Protein 5DOC (pdb70)

Organism: Human cytomegalovirus (strain AD169) (NCBI:txid10360)

Sequence (399 aa):
GKESICLPFNFHSHRQHTCLDISPYGNEQVSRIACTSCLPTASDAMVAFINQTSNIMKNRNFYYGFCKSSELLKLSTNQPPIFQIYYLLHAANHDIVPFMHAEDGRLHMHVIFENPDVHIPCDCITQMLTAAREDYSVTLNIVRDHVVISVLCHAVSASSVKIDVTILQRKIDEMDIPNDVSESFERYKELIQELCQKESICLPFNFHSHRQHTCLDISPYGNEQVSRIACTSCEDNRILPTASDAMVAFINQTSNIMKNRNFYYGFCKSSELLKLSTNQPPIFQIYYLLHAANHDIVPFMHAEDGRLHMHVIFENPDVHIPCDCITQMLTAAREDYSVTLNIVRDHVVISVLCHAVSASSVKIDVTILQRKIDEMDIPNDVSESFERYKELIQELCQS

InterPro domains:
  IPR021152 Herpesvirus UL31 [MF_04023] (11-287)
  IPR021152 Herpesvirus UL31 [PF02718] (64-284)

Radius of gyration: 24.03 Å; Cα contacts (8 Å, |Δi|>4): 672; chains: 2; bounding box: 34×70×67 Å

Structure (mmCIF, N/CA/C/O backbone):
data_5DOC
#
_entry.id   5DOC
#
_cell.length_a   33.800
_cell.length_b   50.300
_cell.length_c   63.000
_cell.angle_alpha   91.00
_cell.angle_beta   103.00
_cell.angle_gamma   108.00
#
_symmetry.space_group_name_H-M   'P 1'
#
loop_
_entity.id
_entity.type
_entity.pdbx_description
1 polymer 'Virion egress protein UL31 homolog'
2 non-polymer 'ZINC ION'
3 non-polymer GLYCEROL
4 water water
#
loop_
_atom_site.group_PDB
_atom_site.id
_atom_site.type_symbol
_atom_site.label_atom_id
_atom_site.label_alt_id
_atom_site.label_comp_id
_atom_site.label_asym_id
_atom_site.label_entity_id
_atom_site.label_seq_id
_atom_site.pdbx_PDB_ins_code
_atom_site.Cartn_x
_atom_site.Cartn_y
_atom_site.Cartn_z
_atom_site.occupancy
_atom_site.B_iso_or_equiv
_atom_site.auth_seq_id
_atom_site.auth_comp_id
_atom_site.auth_asym_id
_atom_site.auth_atom_id
_atom_site.pdbx_PDB_model_num
ATOM 1 N N . GLY A 1 1 ? 13.869 8.635 -6.713 1.00 46.90 16 GLY A N 1
ATOM 2 C CA . GLY A 1 1 ? 14.047 9.595 -5.576 1.00 47.43 16 GLY A CA 1
ATOM 3 C C . GLY A 1 1 ? 13.011 9.336 -4.501 1.00 48.23 16 GLY A C 1
ATOM 4 O O . GLY A 1 1 ? 12.232 8.367 -4.604 1.00 51.92 16 GLY A O 1
ATOM 5 N N . LYS A 1 2 ? 12.980 10.200 -3.486 1.00 44.47 17 LYS A N 1
ATOM 6 C CA . LYS A 1 2 ? 12.196 9.938 -2.284 1.00 43.74 17 LYS A CA 1
ATOM 7 C C . LYS A 1 2 ? 10.692 10.231 -2.416 1.00 41.32 17 LYS A C 1
ATOM 8 O O . LYS A 1 2 ? 9.898 9.476 -1.891 1.00 39.08 17 LYS A O 1
ATOM 14 N N . GLU A 1 3 ? 10.285 11.310 -3.075 1.00 38.23 18 GLU A N 1
ATOM 15 C CA . GLU A 1 3 ? 8.828 11.585 -3.170 1.00 36.41 18 GLU A CA 1
ATOM 16 C C . GLU A 1 3 ? 8.446 12.556 -4.287 1.00 31.98 18 GLU A C 1
ATOM 17 O O . GLU A 1 3 ? 9.056 13.584 -4.428 1.00 29.38 18 GLU A O 1
ATOM 23 N N . SER A 1 4 ? 7.428 12.195 -5.068 1.00 29.37 19 SER A N 1
ATOM 24 C CA . SER A 1 4 ? 6.881 13.038 -6.129 1.00 27.71 19 SER A CA 1
ATOM 25 C C . SER A 1 4 ? 6.372 14.338 -5.572 1.00 26.81 19 SER A C 1
ATOM 26 O O . SER A 1 4 ? 5.788 14.360 -4.486 1.00 26.71 19 SER A O 1
ATOM 29 N N . ILE A 1 5 ? 6.546 15.411 -6.336 1.00 26.16 20 ILE A N 1
ATOM 30 C CA . ILE A 1 5 ? 5.869 16.669 -6.030 1.00 26.82 20 ILE A CA 1
ATOM 31 C C . ILE A 1 5 ? 4.951 17.035 -7.184 1.00 27.66 20 ILE A C 1
ATOM 32 O O . ILE A 1 5 ? 5.232 16.686 -8.309 1.00 28.75 20 ILE A O 1
ATOM 37 N N . CYS A 1 6 ? 3.882 17.747 -6.885 1.00 28.08 21 CYS A N 1
ATOM 38 C CA . CYS A 1 6 ? 2.979 18.255 -7.894 1.00 31.22 21 CYS A CA 1
ATOM 39 C C . CYS A 1 6 ? 3.420 19.642 -8.331 1.00 27.67 21 CYS A C 1
ATOM 40 O O . CYS A 1 6 ? 3.731 20.432 -7.487 1.00 27.07 21 CYS A O 1
ATOM 43 N N . LEU A 1 7 ? 3.434 19.908 -9.636 1.00 26.84 22 LEU A N 1
ATOM 44 C CA . LEU A 1 7 ? 3.641 21.227 -10.228 1.00 26.53 22 LEU A CA 1
ATOM 45 C C . LEU A 1 7 ? 2.320 21.878 -10.618 1.00 27.79 22 LEU A C 1
ATOM 46 O O . LEU A 1 7 ? 1.395 21.179 -11.019 1.00 26.33 22 LEU A O 1
ATOM 51 N N . PRO A 1 8 ? 2.216 23.219 -10.495 1.00 27.13 23 PRO A N 1
ATOM 52 C CA . PRO A 1 8 ? 3.223 24.112 -9.932 1.00 26.08 23 PRO A CA 1
ATOM 53 C C . PRO A 1 8 ? 3.462 23.857 -8.438 1.00 25.73 23 PRO A C 1
ATOM 54 O O . PRO A 1 8 ? 2.531 23.474 -7.717 1.00 25.56 23 PRO A O 1
ATOM 58 N N . PHE A 1 9 ? 4.708 24.036 -7.998 1.00 23.18 24 PHE A N 1
ATOM 59 C CA . PHE A 1 9 ? 5.093 23.794 -6.606 1.00 22.39 24 PHE A CA 1
ATOM 60 C C . PHE A 1 9 ? 5.390 25.136 -5.955 1.00 21.80 24 PHE A C 1
ATOM 61 O O . PHE A 1 9 ? 6.381 25.792 -6.287 1.00 21.21 24 PHE A O 1
ATOM 69 N N . ASN A 1 10 ? 4.511 25.550 -5.054 1.00 22.29 25 ASN A N 1
ATOM 70 C CA . ASN A 1 10 ? 4.757 26.685 -4.188 1.00 21.95 25 ASN A CA 1
ATOM 71 C C . ASN A 1 10 ? 5.709 26.303 -3.057 1.00 21.68 25 ASN A C 1
ATOM 72 O O . ASN A 1 10 ? 5.470 25.325 -2.347 1.00 21.83 25 ASN A O 1
ATOM 77 N N . PHE A 1 11 ? 6.756 27.076 -2.859 1.00 20.86 26 PHE A N 1
ATOM 78 C CA . PHE A 1 11 ? 7.776 26.764 -1.836 1.00 22.61 26 PHE A CA 1
ATOM 79 C C . PHE A 1 11 ? 7.248 26.751 -0.404 1.00 23.32 26 PHE A C 1
ATOM 80 O O . PHE A 1 11 ? 7.862 26.159 0.456 1.00 22.36 26 PHE A O 1
ATOM 88 N N . HIS A 1 12 ? 6.101 27.373 -0.156 1.00 25.55 27 HIS A N 1
ATOM 89 C CA . HIS A 1 12 ? 5.410 27.168 1.126 1.00 29.24 27 HIS A CA 1
ATOM 90 C C . HIS A 1 12 ? 5.069 25.695 1.378 1.00 27.40 27 HIS A C 1
ATOM 91 O O . HIS A 1 12 ? 4.821 25.293 2.522 1.00 29.42 27 HIS A O 1
ATOM 98 N N . SER A 1 13 ? 5.093 24.869 0.336 1.00 24.70 28 SER A N 1
ATOM 99 C CA . SER A 1 13 ? 4.988 23.423 0.525 1.00 24.20 28 SER A CA 1
ATOM 100 C C . SER A 1 13 ? 6.295 22.720 0.840 1.00 23.41 28 SER A C 1
ATOM 101 O O . SER A 1 13 ? 6.301 21.510 0.963 1.00 23.68 28 SER A O 1
ATOM 104 N N . HIS A 1 14 ? 7.388 23.450 1.005 1.00 21.70 29 HIS A N 1
ATOM 105 C CA . HIS A 1 14 ? 8.700 22.818 1.224 1.00 22.09 29 HIS A CA 1
ATOM 106 C C . HIS A 1 14 ? 8.715 22.009 2.500 1.00 23.32 29 HIS A C 1
ATOM 107 O O . HIS A 1 14 ? 8.262 22.450 3.568 1.00 23.19 29 HIS A O 1
ATOM 114 N N . ARG A 1 15 ? 9.231 20.806 2.368 1.00 24.48 30 ARG A N 1
ATOM 115 C CA . ARG A 1 15 ? 9.410 19.949 3.501 1.00 27.34 30 ARG A CA 1
ATOM 116 C C . ARG A 1 15 ? 10.787 20.237 4.069 1.00 27.76 30 ARG A C 1
ATOM 117 O O . ARG A 1 15 ? 11.756 20.196 3.318 1.00 26.47 30 ARG A O 1
ATOM 125 N N . GLN A 1 16 ? 10.884 20.489 5.377 1.00 28.35 31 GL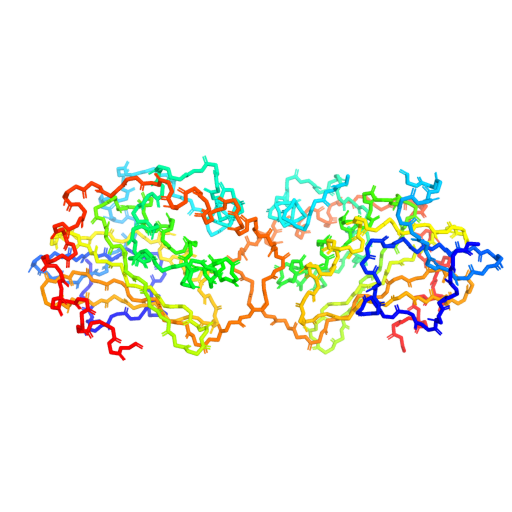N A N 1
ATOM 126 C CA . GLN A 1 16 ? 12.219 20.760 5.964 1.00 31.30 31 GLN A CA 1
ATOM 127 C C . GLN A 1 16 ? 13.215 19.650 5.558 1.00 27.96 31 GLN A C 1
ATOM 128 O O . GLN A 1 16 ? 12.866 18.484 5.401 1.00 26.43 31 GLN A O 1
ATOM 134 N N . HIS A 1 17 ? 14.442 20.075 5.328 1.00 26.15 32 HIS A N 1
ATOM 135 C CA . HIS A 1 17 ? 15.559 19.180 5.038 1.00 26.69 32 HIS A CA 1
ATOM 136 C C . HIS A 1 17 ? 15.404 18.364 3.757 1.00 24.38 32 HIS A C 1
ATOM 137 O O . HIS A 1 17 ? 15.898 17.252 3.688 1.00 25.39 32 HIS A O 1
ATOM 144 N N . THR A 1 18 ? 14.702 18.900 2.751 1.00 22.29 33 THR A N 1
ATOM 145 C CA . THR A 1 18 ? 14.641 18.264 1.418 1.00 20.60 33 THR A CA 1
ATOM 146 C C . THR A 1 18 ? 15.163 19.193 0.318 1.00 19.13 33 THR A C 1
ATOM 147 O O . THR A 1 18 ? 15.063 20.437 0.427 1.00 18.19 33 THR A O 1
ATOM 151 N N . CYS A 1 19 ? 15.654 18.578 -0.755 1.00 18.45 34 CYS A N 1
ATOM 152 C CA . CYS A 1 19 ? 16.013 19.255 -1.996 1.00 17.85 34 CYS A CA 1
ATOM 153 C C . CYS A 1 19 ? 14.933 18.984 -3.036 1.00 18.44 34 CYS A C 1
ATOM 154 O O . CYS A 1 19 ? 14.156 18.036 -2.887 1.00 18.72 34 CYS A O 1
ATOM 157 N N . LEU A 1 20 ? 14.875 19.822 -4.070 1.00 18.75 35 LEU A N 1
ATOM 158 C CA . LEU A 1 20 ? 14.015 19.547 -5.219 1.00 20.16 35 LEU A CA 1
ATOM 159 C C . LEU A 1 20 ? 14.850 19.057 -6.372 1.00 21.63 35 LEU A C 1
ATOM 160 O O . LEU A 1 20 ? 15.956 19.543 -6.636 1.00 20.60 35 LEU A O 1
ATOM 165 N N . ASP A 1 21 ? 14.341 18.028 -7.044 1.00 23.73 36 ASP A N 1
ATOM 166 C CA . ASP A 1 21 ? 15.035 17.494 -8.189 1.00 25.21 36 ASP A CA 1
ATOM 167 C C . ASP A 1 21 ? 14.069 17.342 -9.337 1.00 26.28 36 ASP A C 1
ATOM 168 O O . ASP A 1 21 ? 13.109 16.561 -9.275 1.00 25.69 36 ASP A O 1
ATOM 173 N N . ILE A 1 22 ? 14.367 18.093 -10.391 1.00 25.71 37 ILE A N 1
ATOM 174 C CA . ILE A 1 22 ? 13.575 18.120 -11.559 1.00 26.55 37 ILE A CA 1
ATOM 175 C C . ILE A 1 22 ? 14.426 17.551 -12.688 1.00 27.67 37 ILE A C 1
ATOM 176 O O . ILE A 1 22 ? 15.570 17.961 -12.898 1.00 26.46 37 ILE A O 1
ATOM 181 N N . SER A 1 23 ? 13.868 16.568 -13.394 1.00 27.44 38 SER A N 1
ATOM 182 C CA . SER A 1 23 ? 14.545 15.996 -14.532 1.00 28.24 38 SER A CA 1
ATOM 183 C C . SER A 1 23 ? 13.473 15.517 -15.492 1.00 29.64 38 SER A C 1
ATOM 184 O O . SER A 1 23 ? 12.280 15.563 -15.163 1.00 28.05 38 SER A O 1
ATOM 187 N N . PRO A 1 24 ? 13.887 15.064 -16.687 1.00 31.68 39 PRO A N 1
ATOM 188 C CA . PRO A 1 24 ? 12.900 14.544 -17.629 1.00 33.09 39 PRO A CA 1
ATOM 189 C C . PRO A 1 24 ? 12.154 13.331 -17.065 1.00 33.84 39 PRO A C 1
ATOM 190 O O . PRO A 1 24 ? 11.037 13.053 -17.481 1.00 36.09 39 PRO A O 1
ATOM 194 N N . TYR A 1 25 ? 12.774 12.642 -16.112 1.00 33.21 40 TYR A N 1
ATOM 195 C CA . TYR A 1 25 ? 12.191 11.492 -15.450 1.00 34.26 40 TYR A CA 1
ATOM 196 C C . TYR A 1 25 ? 11.158 11.792 -14.376 1.00 32.24 40 TYR A C 1
ATOM 197 O O . TYR A 1 25 ? 10.412 10.907 -13.981 1.00 34.08 40 TYR A O 1
ATOM 206 N N . GLY A 1 26 ? 11.087 13.023 -13.922 1.00 30.10 41 GLY A N 1
ATOM 207 C CA . GLY A 1 26 ? 10.030 13.425 -12.979 1.00 28.83 41 GLY A CA 1
ATOM 208 C C . GLY A 1 26 ? 10.423 14.562 -12.088 1.00 26.62 41 GLY A C 1
ATOM 209 O O . GLY A 1 26 ? 11.539 15.043 -12.149 1.00 26.21 41 GLY A O 1
ATOM 210 N N . ASN A 1 27 ? 9.478 14.967 -11.249 1.00 25.42 42 ASN A N 1
ATOM 211 C CA . ASN A 1 27 ? 9.623 16.072 -10.333 1.00 24.14 42 ASN A CA 1
ATOM 212 C C . ASN A 1 27 ? 9.528 15.498 -8.938 1.00 24.34 42 ASN A C 1
ATOM 213 O O . ASN A 1 27 ? 8.490 14.915 -8.571 1.00 23.25 42 ASN A O 1
ATOM 218 N N . GLU A 1 28 ? 10.608 15.657 -8.170 1.00 22.99 43 GLU A N 1
ATOM 219 C CA . GLU A 1 28 ? 10.711 15.013 -6.883 1.00 24.40 43 GLU A CA 1
ATOM 220 C C . GLU A 1 28 ? 11.308 15.890 -5.829 1.00 23.06 43 GLU A C 1
ATOM 221 O O . GLU A 1 28 ? 12.045 16.839 -6.151 1.00 20.54 43 GLU A O 1
ATOM 227 N N . GLN A 1 29 ? 10.990 15.563 -4.576 1.00 22.87 44 GLN A N 1
ATOM 228 C CA . GLN A 1 29 ? 11.716 16.119 -3.427 1.00 23.04 44 GLN A CA 1
ATOM 229 C C . GLN A 1 29 ? 12.478 14.977 -2.801 1.00 23.48 44 GLN A C 1
ATOM 230 O O . GLN A 1 29 ? 11.989 13.860 -2.732 1.00 24.55 44 GLN A O 1
ATOM 236 N N . VAL A 1 30 ? 13.696 15.262 -2.369 1.00 23.67 45 VAL A N 1
ATOM 237 C CA . VAL A 1 30 ? 14.551 14.247 -1.772 1.00 25.21 45 VAL A CA 1
ATOM 238 C C . VAL A 1 30 ? 15.153 14.717 -0.431 1.00 25.28 45 VAL A C 1
ATOM 239 O O . VAL A 1 30 ? 15.396 15.893 -0.245 1.00 22.83 45 VAL A O 1
ATOM 243 N N . SER A 1 31 ? 15.349 13.775 0.503 1.00 26.46 46 SER A N 1
ATOM 244 C CA . SER A 1 31 ? 16.078 14.045 1.720 1.00 27.61 46 SER A CA 1
ATOM 245 C C . SER A 1 31 ? 17.461 14.651 1.405 1.00 27.57 46 SER A C 1
ATOM 246 O O . SER A 1 31 ? 18.238 14.086 0.646 1.00 27.18 46 SER A O 1
ATOM 249 N N . ARG A 1 32 ? 17.768 15.779 2.025 1.00 27.78 47 ARG A N 1
ATOM 250 C CA . ARG A 1 32 ? 19.097 16.416 1.914 1.00 29.08 47 ARG A CA 1
ATOM 251 C C . ARG A 1 32 ? 20.257 15.456 2.329 1.00 30.41 47 ARG A C 1
ATOM 252 O O . ARG A 1 32 ? 21.307 15.428 1.692 1.00 29.44 47 ARG A O 1
ATOM 260 N N . ILE A 1 33 ? 20.023 14.645 3.368 1.00 32.11 48 ILE A N 1
ATOM 261 C CA . ILE A 1 33 ? 20.922 13.589 3.813 1.00 34.46 48 ILE A CA 1
ATOM 262 C C . ILE A 1 33 ? 21.239 12.564 2.715 1.00 34.36 48 ILE A C 1
ATOM 263 O O . ILE A 1 33 ? 22.352 12.023 2.645 1.00 34.32 48 ILE A O 1
ATOM 268 N N . ALA A 1 34 ? 20.246 12.266 1.886 1.00 32.83 49 ALA A N 1
ATOM 269 C CA . ALA A 1 34 ? 20.374 11.200 0.895 1.00 33.92 49 ALA A CA 1
ATOM 270 C C . ALA A 1 34 ? 20.716 11.755 -0.465 1.00 32.79 49 ALA A C 1
ATOM 271 O O . ALA A 1 34 ? 20.953 11.009 -1.405 1.00 32.65 49 ALA A O 1
ATOM 273 N N . CYS A 1 35 ? 20.748 13.076 -0.576 1.00 31.19 50 CYS A N 1
ATOM 274 C CA . CYS A 1 35 ? 20.906 13.720 -1.871 1.00 30.56 50 CYS A CA 1
ATOM 275 C C . CYS A 1 35 ? 22.320 13.573 -2.390 1.00 33.31 50 CYS A C 1
ATOM 276 O O . CYS A 1 35 ? 23.283 13.997 -1.724 1.00 34.50 50 CYS A O 1
ATOM 279 N N . THR A 1 36 ? 22.460 13.014 -3.587 1.00 35.76 51 THR A N 1
ATOM 280 C CA . THR A 1 36 ? 23.795 12.850 -4.202 1.00 39.47 51 THR A CA 1
ATOM 281 C C . THR A 1 36 ? 24.309 14.115 -4.914 1.00 41.83 51 THR A C 1
ATOM 282 O O . THR A 1 36 ? 25.518 14.299 -5.012 1.00 45.92 51 THR A O 1
ATOM 286 N N . SER A 1 37 ? 23.415 15.002 -5.368 1.00 41.41 52 SER A N 1
ATOM 287 C CA . SER A 1 37 ? 23.847 16.281 -5.944 1.00 42.77 52 SER A CA 1
ATOM 288 C C . SER A 1 37 ? 24.482 17.203 -4.888 1.00 42.64 52 SER A C 1
ATOM 289 O O . SER A 1 37 ? 25.452 17.900 -5.166 1.00 46.58 52 SER A O 1
ATOM 292 N N . CYS A 1 38 ? 23.926 17.198 -3.682 1.00 41.70 53 CYS A N 1
ATOM 293 C CA . CYS A 1 38 ? 24.476 17.966 -2.560 1.00 39.45 53 CYS A CA 1
ATOM 294 C C . CYS A 1 38 ? 25.599 17.203 -1.824 1.00 44.38 53 CYS A C 1
ATOM 295 O O . CYS A 1 38 ? 26.262 17.771 -0.939 1.00 48.14 53 CYS A O 1
ATOM 298 N N . LEU A 1 44 ? 26.932 27.496 0.550 1.00 25.95 59 LEU A N 1
ATOM 299 C CA . LEU A 1 44 ? 25.965 28.482 -0.013 1.00 23.75 59 LEU A CA 1
ATOM 300 C C . LEU A 1 44 ? 25.643 29.671 0.912 1.00 22.40 59 LEU A C 1
ATOM 301 O O . LEU A 1 44 ? 25.595 29.530 2.120 1.00 23.14 59 LEU A O 1
ATOM 306 N N . PRO A 1 45 ? 25.346 30.842 0.337 1.00 20.47 60 PRO A N 1
ATOM 307 C CA . PRO A 1 45 ? 25.118 32.053 1.128 1.00 19.37 60 PRO A CA 1
ATOM 308 C C . PRO A 1 45 ? 23.788 32.015 1.862 1.00 18.49 60 PRO A C 1
ATOM 309 O O . PRO A 1 45 ? 22.863 31.307 1.447 1.00 18.24 60 PRO A O 1
ATOM 313 N N . THR A 1 46 ? 23.688 32.770 2.956 1.00 17.13 61 THR A N 1
ATOM 314 C CA . THR A 1 46 ? 22.411 32.956 3.623 1.00 16.06 61 THR A CA 1
ATOM 315 C C . THR A 1 46 ? 21.622 34.156 3.061 1.00 14.93 61 THR A C 1
ATOM 316 O O . THR A 1 46 ? 22.173 34.960 2.295 1.00 14.06 61 THR A O 1
ATOM 320 N N . ALA A 1 47 ? 20.346 34.269 3.468 1.00 13.52 62 ALA A N 1
ATOM 321 C CA . ALA A 1 47 ? 19.530 35.449 3.140 1.00 12.71 62 ALA A CA 1
ATOM 322 C C . ALA A 1 47 ? 20.224 36.719 3.694 1.00 12.63 62 ALA A C 1
ATOM 323 O O . ALA A 1 47 ? 20.174 37.733 3.052 1.00 11.74 62 ALA A O 1
ATOM 325 N N . SER A 1 48 ? 20.860 36.632 4.869 1.00 13.04 63 SER A N 1
ATOM 326 C CA . SER A 1 48 ? 21.637 37.762 5.394 1.00 13.77 63 SER A CA 1
ATOM 327 C C . SER A 1 48 ? 22.778 38.149 4.479 1.00 13.63 63 SER A C 1
ATOM 328 O O . SER A 1 48 ? 22.953 39.333 4.161 1.00 13.94 63 SER A O 1
ATOM 331 N N . ASP A 1 49 ? 23.553 37.168 4.016 1.00 13.69 64 ASP A N 1
ATOM 332 C CA . ASP A 1 49 ? 24.591 37.451 3.047 1.00 13.50 64 ASP A CA 1
ATOM 333 C C . ASP A 1 49 ? 23.993 38.167 1.822 1.00 11.97 64 ASP A C 1
ATOM 334 O O . ASP A 1 49 ? 24.578 39.084 1.275 1.00 10.89 64 ASP A O 1
ATOM 339 N N . ALA A 1 50 ? 22.835 37.685 1.366 1.00 11.58 65 ALA A N 1
ATOM 340 C CA . ALA A 1 50 ? 22.246 38.193 0.152 1.00 10.86 65 ALA A CA 1
ATOM 341 C C . ALA A 1 50 ? 21.759 39.644 0.364 1.00 10.52 65 ALA A C 1
ATOM 342 O O . ALA A 1 50 ? 21.807 40.454 -0.573 1.00 10.00 65 ALA A O 1
ATOM 344 N N . MET A 1 51 ? 21.343 39.971 1.584 1.00 10.60 66 MET A N 1
ATOM 345 C CA . MET A 1 51 ? 20.972 41.343 1.945 1.00 10.78 66 MET A CA 1
ATOM 346 C C . MET A 1 51 ? 22.218 42.268 1.969 1.00 10.61 66 MET A C 1
ATOM 347 O O . MET A 1 51 ? 22.166 43.381 1.467 1.00 10.06 66 MET A O 1
ATOM 352 N N . VAL A 1 52 ? 23.336 41.771 2.492 1.00 10.47 67 VAL A N 1
ATOM 353 C CA . VAL A 1 52 ? 24.598 42.533 2.441 1.00 10.81 67 VAL A CA 1
ATOM 354 C C . VAL A 1 52 ? 24.998 42.793 0.992 1.00 10.25 67 VAL A C 1
ATOM 355 O O . VAL A 1 52 ? 25.377 43.888 0.661 1.00 10.46 67 VAL A O 1
ATOM 359 N N . ALA A 1 53 ? 24.874 41.782 0.129 1.00 10.00 68 ALA A N 1
ATOM 360 C CA . ALA A 1 53 ? 25.147 41.960 -1.288 1.00 9.71 68 ALA A CA 1
ATOM 361 C C . ALA A 1 53 ? 24.186 42.980 -1.920 1.00 9.29 68 ALA A C 1
ATOM 362 O O . ALA A 1 53 ? 24.597 43.715 -2.831 1.00 8.90 68 ALA A O 1
ATOM 364 N N . PHE A 1 54 ? 22.910 42.953 -1.510 1.00 9.15 69 PHE A N 1
ATOM 365 C CA . PHE A 1 54 ? 21.922 43.907 -2.005 1.00 9.13 69 PHE A CA 1
ATOM 366 C C . PHE A 1 54 ? 22.413 45.309 -1.617 1.00 10.05 69 PHE A C 1
ATOM 367 O O . PHE A 1 54 ? 22.449 46.223 -2.438 1.00 10.09 69 PHE A O 1
ATOM 375 N N . ILE A 1 55 ? 22.795 45.464 -0.372 1.00 10.73 70 ILE A N 1
ATOM 376 C CA . ILE A 1 55 ? 23.313 46.762 0.115 1.00 12.23 70 ILE A CA 1
ATOM 377 C C . ILE A 1 55 ? 24.546 47.229 -0.651 1.00 12.49 70 ILE A C 1
ATOM 378 O O . ILE A 1 55 ? 24.677 48.409 -0.940 1.00 12.20 70 ILE A O 1
ATOM 383 N N . ASN A 1 56 ? 25.384 46.269 -1.074 1.00 12.68 71 ASN A N 1
ATOM 384 C CA . ASN A 1 56 ? 26.640 46.595 -1.688 1.00 13.73 71 ASN A CA 1
ATOM 385 C C . ASN A 1 56 ? 26.574 46.519 -3.221 1.00 13.51 71 ASN A C 1
ATOM 386 O O . ASN A 1 56 ? 27.630 46.412 -3.879 1.00 12.55 71 ASN A O 1
ATOM 391 N N . GLN A 1 57 ? 25.356 46.491 -3.789 1.00 12.54 72 GLN A N 1
ATOM 392 C CA . GLN A 1 57 ? 25.182 46.266 -5.241 1.00 13.46 72 GLN A CA 1
ATOM 393 C C . GLN A 1 57 ? 25.994 47.155 -6.120 1.00 13.32 72 GLN A C 1
ATOM 394 O O . GLN A 1 57 ? 26.501 46.717 -7.112 1.00 13.12 72 GLN A O 1
ATOM 400 N N . THR A 1 58 ? 26.059 48.436 -5.774 1.00 14.02 73 THR A N 1
ATOM 401 C CA . THR A 1 58 ? 26.707 49.408 -6.643 1.00 15.71 73 THR A CA 1
ATOM 402 C C . THR A 1 58 ? 28.226 49.243 -6.680 1.00 17.19 73 THR A C 1
ATOM 403 O O . THR A 1 58 ? 28.889 49.832 -7.551 1.00 18.44 73 THR A O 1
ATOM 407 N N . SER A 1 59 ? 28.750 48.388 -5.797 1.00 16.82 74 SER A N 1
ATOM 408 C CA . SER A 1 59 ? 30.191 48.051 -5.768 1.00 17.98 74 SER A CA 1
ATOM 409 C C . SER A 1 59 ? 30.477 46.742 -6.507 1.00 17.42 74 SER A C 1
ATOM 410 O O . SER A 1 59 ? 31.620 46.325 -6.613 1.00 17.87 74 SER A O 1
ATOM 413 N N . ASN A 1 60 ? 29.433 46.107 -7.024 1.00 16.18 75 ASN A N 1
ATOM 414 C CA . ASN A 1 60 ? 29.508 44.795 -7.635 1.00 17.13 75 ASN A CA 1
ATOM 415 C C . ASN A 1 60 ? 28.668 44.667 -8.924 1.00 17.33 75 ASN A C 1
ATOM 416 O O . ASN A 1 60 ? 28.086 43.638 -9.170 1.00 16.36 75 ASN A O 1
ATOM 421 N N . ILE A 1 61 ? 28.633 45.723 -9.733 1.00 18.59 76 ILE A N 1
ATOM 422 C CA . ILE A 1 61 ? 27.740 45.730 -10.902 1.00 20.05 76 ILE A CA 1
ATOM 423 C C . ILE A 1 61 ? 28.045 44.606 -11.877 1.00 20.43 76 ILE A C 1
ATOM 424 O O . ILE A 1 61 ? 27.152 43.847 -12.298 1.00 18.72 76 ILE A O 1
ATOM 429 N N . MET A 1 62 ? 29.327 44.463 -12.202 1.00 21.44 77 MET A N 1
ATOM 430 C CA . MET A 1 62 ? 29.745 43.421 -13.117 1.00 22.04 77 MET A CA 1
ATOM 431 C C . MET A 1 62 ? 29.609 42.077 -12.504 1.00 20.69 77 MET A C 1
ATOM 432 O O . MET A 1 62 ? 29.164 41.149 -13.158 1.00 22.44 77 MET A O 1
ATOM 437 N N . LYS A 1 63 ? 29.983 41.928 -11.250 1.00 20.54 78 LYS A N 1
ATOM 438 C CA . LYS A 1 63 ? 29.757 40.655 -10.534 1.00 21.12 78 LYS A CA 1
ATOM 439 C C . LYS A 1 63 ? 28.302 40.188 -10.656 1.00 20.94 78 LYS A C 1
ATOM 440 O O . LYS A 1 63 ? 28.030 38.985 -10.857 1.00 22.35 78 LYS A O 1
ATOM 446 N N . ASN A 1 64 ? 27.368 41.123 -10.503 1.00 20.58 79 ASN A N 1
ATOM 447 C CA . ASN A 1 64 ? 25.922 40.778 -10.537 1.00 19.54 79 ASN A CA 1
ATOM 448 C C . ASN A 1 64 ? 25.278 41.055 -11.898 1.00 18.64 79 ASN A C 1
ATOM 449 O O . ASN A 1 64 ? 24.069 41.197 -11.996 1.00 17.70 79 ASN A O 1
ATOM 454 N N . ARG A 1 65 ? 26.081 41.044 -12.955 1.00 19.63 80 ARG A N 1
ATOM 455 C CA . ARG A 1 65 ? 25.620 41.404 -14.318 1.00 19.87 80 ARG A CA 1
ATOM 456 C C . ARG A 1 65 ? 24.461 40.540 -14.839 1.00 18.32 80 ARG A C 1
ATOM 457 O O . ARG A 1 65 ? 23.590 41.033 -15.530 1.00 15.49 80 ARG A O 1
ATOM 465 N N . ASN A 1 66 ? 24.453 39.255 -14.495 1.00 18.80 81 ASN A N 1
ATOM 466 C CA . ASN A 1 66 ? 23.374 38.397 -14.955 1.00 19.62 81 ASN A CA 1
ATOM 467 C C . ASN A 1 66 ? 21.983 38.806 -14.402 1.00 17.43 81 ASN A C 1
ATOM 468 O O . ASN A 1 66 ? 20.948 38.742 -15.102 1.00 17.69 81 ASN A O 1
ATOM 473 N N . PHE A 1 67 ? 21.970 39.282 -13.172 1.00 15.29 82 PHE A N 1
ATOM 474 C CA . PHE A 1 67 ? 20.792 39.915 -12.598 1.00 13.19 82 PHE A CA 1
ATOM 475 C C . PHE A 1 67 ? 20.324 41.123 -13.402 1.00 13.23 82 PHE A C 1
ATOM 476 O O . PHE A 1 67 ? 19.129 41.218 -13.805 1.00 12.17 82 PHE A O 1
ATOM 484 N N . TYR A 1 68 ? 21.237 42.070 -13.629 1.00 13.18 83 TYR A N 1
ATOM 485 C CA . TYR A 1 68 ? 20.875 43.330 -14.284 1.00 13.01 83 TYR A CA 1
ATOM 486 C C . TYR A 1 68 ? 20.443 43.150 -15.737 1.00 13.53 83 TYR A C 1
ATOM 487 O O . TYR A 1 68 ? 19.637 43.921 -16.218 1.00 13.09 83 TYR A O 1
ATOM 496 N N . TYR A 1 69 ? 20.945 42.139 -16.433 1.00 14.70 84 TYR A N 1
ATOM 497 C CA . TYR A 1 69 ? 20.450 41.865 -17.802 1.00 15.95 84 TYR A CA 1
ATOM 498 C C . TYR A 1 69 ? 18.935 41.623 -17.817 1.00 15.01 84 TYR A C 1
ATOM 499 O O . TYR A 1 69 ? 18.285 41.976 -18.783 1.00 15.15 84 TYR A O 1
ATOM 508 N N . GLY A 1 70 ? 18.382 41.078 -16.742 1.00 14.11 85 GLY A N 1
ATOM 509 C CA . GLY A 1 70 ? 16.938 40.742 -16.702 1.00 14.44 85 GLY A CA 1
ATOM 510 C C . GLY A 1 70 ? 16.015 41.951 -16.728 1.00 14.36 85 GLY A C 1
ATOM 511 O O . GLY A 1 70 ? 14.794 41.824 -16.950 1.00 14.27 85 GLY A O 1
ATOM 512 N N . PHE A 1 71 ? 16.588 43.118 -16.441 1.00 14.39 86 PHE A N 1
ATOM 513 C CA . PHE A 1 71 ? 15.866 44.391 -16.513 1.00 15.30 86 PHE A CA 1
ATOM 514 C C . PHE A 1 71 ? 15.755 44.972 -17.904 1.00 17.46 86 PHE A C 1
ATOM 515 O O . PHE A 1 71 ? 15.016 45.915 -18.096 1.00 16.60 86 PHE A O 1
ATOM 523 N N . CYS A 1 72 ? 16.539 44.433 -18.848 1.00 20.37 87 CYS A N 1
ATOM 524 C CA . CYS A 1 72 ? 16.563 44.880 -20.239 1.00 22.67 87 CYS A CA 1
ATOM 525 C C . CYS A 1 72 ? 16.699 46.409 -20.330 1.00 23.11 87 CYS A C 1
ATOM 526 O O . CYS A 1 72 ? 15.988 47.051 -21.067 1.00 22.98 87 CYS A O 1
ATOM 529 N N . LYS A 1 73 ? 17.608 46.963 -19.526 1.00 23.36 88 LYS A N 1
ATOM 530 C CA . LYS A 1 73 ? 17.895 48.396 -19.436 1.00 24.63 88 LYS A CA 1
ATOM 531 C C . LYS A 1 73 ? 16.724 49.290 -19.009 1.00 22.74 88 LYS A C 1
ATOM 532 O O . LYS A 1 73 ? 16.755 50.465 -19.311 1.00 22.88 88 LYS A O 1
ATOM 538 N N . SER A 1 74 ? 15.718 48.758 -18.309 1.00 20.88 89 SER A N 1
ATOM 539 C CA . SER A 1 74 ? 14.592 49.570 -17.862 1.00 20.76 89 SER A CA 1
ATOM 540 C C . SER A 1 74 ? 14.975 50.265 -16.570 1.00 20.26 89 SER A C 1
ATOM 541 O O . SER A 1 74 ? 15.186 49.612 -15.533 1.00 18.87 89 SER A O 1
ATOM 544 N N . SER A 1 75 ? 15.036 51.580 -16.618 1.00 20.22 90 SER A N 1
ATOM 545 C CA . SER A 1 75 ? 15.286 52.369 -15.410 1.00 21.27 90 SER A CA 1
ATOM 546 C C . SER A 1 75 ? 14.161 52.270 -14.391 1.00 19.99 90 SER A C 1
ATOM 547 O O . SER A 1 75 ? 14.430 52.305 -13.192 1.00 18.87 90 SER A O 1
ATOM 550 N N . GLU A 1 76 ? 12.922 52.166 -14.872 1.00 20.92 91 GLU A N 1
ATOM 551 C CA . GLU A 1 76 ? 11.748 52.067 -14.014 1.00 20.97 91 GLU A CA 1
ATOM 552 C C . GLU A 1 76 ? 11.808 50.752 -13.200 1.00 17.59 91 GLU A C 1
ATOM 553 O O . GLU A 1 76 ? 11.627 50.771 -11.994 1.00 15.86 91 GLU A O 1
ATOM 559 N N . LEU A 1 77 ? 12.055 49.628 -13.874 1.00 15.76 92 LEU A N 1
ATOM 560 C CA . LEU A 1 77 ? 12.134 48.343 -13.208 1.00 14.81 92 LEU A CA 1
ATOM 561 C C . LEU A 1 77 ? 13.277 48.349 -12.201 1.00 14.27 92 LEU A C 1
ATOM 562 O O . LEU A 1 77 ? 13.171 47.812 -11.136 1.00 13.07 92 LEU A O 1
ATOM 567 N N . LEU A 1 78 ? 14.377 48.975 -12.565 1.00 14.38 93 LEU A N 1
ATOM 568 C CA . LEU A 1 78 ? 15.542 48.948 -11.728 1.00 15.52 93 LEU A CA 1
ATOM 569 C C . LEU A 1 78 ? 15.279 49.734 -10.456 1.00 15.20 93 LEU A C 1
ATOM 570 O O . LEU A 1 78 ? 15.536 49.247 -9.376 1.00 14.81 93 LEU A O 1
ATOM 575 N N . LYS A 1 79 ? 14.666 50.913 -10.581 1.00 15.41 94 LYS A N 1
ATOM 576 C CA . LYS A 1 79 ? 14.189 51.669 -9.423 1.00 15.78 94 LYS A CA 1
ATOM 577 C C . LYS A 1 79 ? 13.286 50.869 -8.525 1.00 14.21 94 LYS A C 1
ATOM 578 O O . LYS A 1 79 ? 13.434 50.907 -7.305 1.00 13.41 94 LYS A O 1
ATOM 584 N N . LEU A 1 80 ? 12.314 50.142 -9.104 1.00 13.13 95 LEU A N 1
ATOM 585 C CA . LEU A 1 80 ? 11.444 49.325 -8.235 1.00 12.56 95 LEU A CA 1
ATOM 586 C C . LEU A 1 80 ? 12.299 48.312 -7.436 1.00 11.38 95 LEU A C 1
ATOM 587 O O . LEU A 1 80 ? 12.050 48.054 -6.281 1.00 10.52 95 LEU A O 1
ATOM 592 N N . SER A 1 81 ? 13.286 47.686 -8.099 1.00 10.65 96 SER A N 1
ATOM 593 C CA . SER A 1 81 ? 14.096 46.664 -7.438 1.00 10.44 96 SER A CA 1
ATOM 594 C C . SER A 1 81 ? 14.772 47.236 -6.191 1.00 10.64 96 SER A C 1
ATOM 595 O O . SER A 1 81 ? 14.962 46.533 -5.182 1.00 10.23 96 SER A O 1
ATOM 598 N N . THR A 1 82 ? 15.122 48.511 -6.233 1.00 11.30 97 THR A N 1
ATOM 599 C CA . THR A 1 82 ? 15.806 49.085 -5.104 1.00 12.40 97 THR A CA 1
ATOM 600 C C . THR A 1 82 ? 14.883 49.276 -3.881 1.00 13.36 97 THR A C 1
ATOM 601 O O . THR A 1 82 ? 15.377 49.526 -2.791 1.00 13.59 97 THR A O 1
ATOM 605 N N . ASN A 1 83 ? 13.562 49.203 -4.074 1.00 14.44 98 ASN A N 1
ATOM 606 C CA . ASN A 1 83 ? 12.606 49.186 -2.960 1.00 15.72 98 ASN A CA 1
ATOM 607 C C . ASN A 1 83 ? 12.214 47.801 -2.492 1.00 14.44 98 ASN A C 1
ATOM 608 O O . ASN A 1 83 ? 11.500 47.683 -1.521 1.00 13.79 98 ASN A O 1
ATOM 613 N N . GLN A 1 84 ? 12.708 46.763 -3.178 1.00 12.43 99 GLN A N 1
ATOM 614 C CA . GLN A 1 84 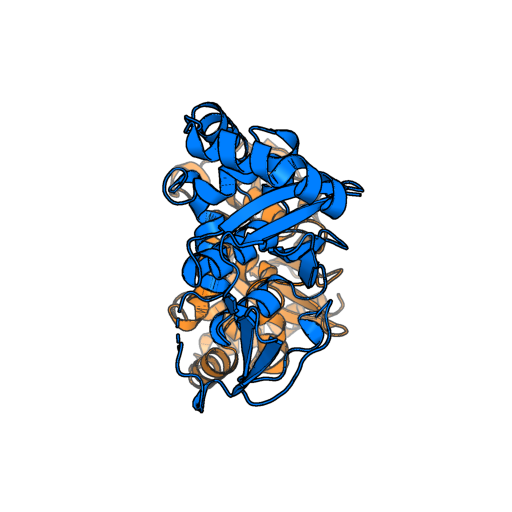? 12.346 45.393 -2.919 1.00 11.72 99 GLN A CA 1
ATOM 615 C C . GLN A 1 84 ? 13.606 44.498 -2.847 1.00 10.68 99 GLN A C 1
ATOM 616 O O . GLN A 1 84 ? 13.896 43.747 -3.789 1.00 9.54 99 GLN A O 1
ATOM 622 N N . PRO A 1 85 ? 14.332 44.549 -1.720 1.00 11.06 100 PRO A N 1
ATOM 623 C CA . PRO A 1 85 ? 15.509 43.680 -1.543 1.00 10.42 100 PRO A CA 1
ATOM 624 C C . PRO A 1 85 ? 15.321 42.213 -1.872 1.00 10.20 100 PRO A C 1
ATOM 625 O O . PRO A 1 85 ? 16.228 41.603 -2.398 1.00 9.27 100 PRO A O 1
ATOM 629 N N . PRO A 1 86 ? 14.157 41.612 -1.531 1.00 10.51 101 PRO A N 1
ATOM 630 C CA . PRO A 1 86 ? 14.013 40.210 -1.835 1.00 10.27 101 PRO A CA 1
ATOM 631 C C . PRO A 1 86 ? 14.149 39.772 -3.302 1.00 9.87 101 PRO A C 1
ATOM 632 O O . PRO A 1 86 ? 14.475 38.611 -3.534 1.00 9.97 101 PRO A O 1
ATOM 636 N N . ILE A 1 87 ? 13.889 40.648 -4.267 1.00 9.87 102 ILE A N 1
ATOM 637 C CA . ILE A 1 87 ? 14.067 40.316 -5.675 1.00 10.21 102 ILE A CA 1
ATOM 638 C C . ILE A 1 87 ? 15.584 39.991 -5.933 1.00 9.83 102 ILE A C 1
ATOM 639 O O . ILE A 1 87 ? 15.948 38.911 -6.419 1.00 9.67 102 ILE A O 1
ATOM 644 N N . PHE A 1 88 ? 16.441 40.929 -5.578 1.00 9.38 103 PHE A N 1
ATOM 645 C CA . PHE A 1 88 ? 17.856 40.711 -5.611 1.00 9.52 103 PHE A CA 1
ATOM 646 C C . PHE A 1 88 ? 18.295 39.525 -4.734 1.00 9.79 103 PHE A C 1
ATOM 647 O O . PHE A 1 88 ? 19.102 38.659 -5.190 1.00 9.71 103 PHE A O 1
ATOM 655 N N . GLN A 1 89 ? 17.746 39.444 -3.526 1.00 10.10 104 GLN A N 1
ATOM 656 C CA . GLN A 1 89 ? 18.166 38.387 -2.589 1.00 10.89 104 GLN A CA 1
ATOM 657 C C . GLN A 1 89 ? 17.884 37.002 -3.143 1.00 10.75 104 GLN A C 1
ATOM 658 O O . GLN A 1 89 ? 18.787 36.140 -3.165 1.00 10.70 104 GLN A O 1
ATOM 664 N N . ILE A 1 90 ? 16.672 36.821 -3.665 1.00 10.85 105 ILE A N 1
ATOM 665 C CA . ILE A 1 90 ? 16.291 35.517 -4.245 1.00 11.52 105 ILE A CA 1
ATOM 666 C C . ILE A 1 90 ? 17.113 35.133 -5.489 1.00 11.41 105 ILE A C 1
ATOM 667 O O . ILE A 1 90 ? 17.586 33.997 -5.628 1.00 12.00 105 ILE A O 1
ATOM 672 N N . TYR A 1 91 ? 17.348 36.082 -6.377 1.00 12.34 106 TYR A N 1
ATOM 673 C CA . TYR A 1 91 ? 18.244 35.827 -7.506 1.00 13.53 106 TYR A CA 1
ATOM 674 C C . TYR A 1 91 ? 19.614 35.416 -7.035 1.00 12.61 106 TYR A C 1
ATOM 675 O O . TYR A 1 91 ? 20.209 34.468 -7.573 1.00 12.50 106 TYR A O 1
ATOM 684 N N . TYR A 1 92 ? 20.146 36.145 -6.042 1.00 12.70 107 TYR A N 1
ATOM 685 C CA . TYR A 1 92 ? 21.514 35.944 -5.544 1.00 12.66 107 TYR A CA 1
ATOM 686 C C . TYR A 1 92 ? 21.634 34.505 -5.005 1.00 12.14 107 TYR A C 1
ATOM 687 O O . TYR A 1 92 ? 22.574 33.774 -5.320 1.00 10.93 107 TYR A O 1
ATOM 696 N N . LEU A 1 93 ? 20.623 34.093 -4.265 1.00 11.66 108 LEU A N 1
ATOM 697 C CA . LEU A 1 93 ? 20.608 32.747 -3.679 1.00 12.32 108 LEU A CA 1
ATOM 698 C C . LEU A 1 93 ? 20.524 31.635 -4.747 1.00 12.70 108 LEU A C 1
ATOM 699 O O . LEU A 1 93 ? 21.252 30.659 -4.696 1.00 12.51 108 LEU A O 1
ATOM 704 N N . LEU A 1 94 ? 19.650 31.829 -5.732 1.00 13.23 109 LEU A N 1
ATOM 705 C CA . LEU A 1 94 ? 19.451 30.854 -6.812 1.00 13.80 109 LEU A CA 1
ATOM 706 C C . LEU A 1 94 ? 20.689 30.775 -7.671 1.00 14.32 109 LEU A C 1
ATOM 707 O O . LEU A 1 94 ? 21.128 29.673 -8.088 1.00 14.77 109 LEU A O 1
ATOM 712 N N . HIS A 1 95 ? 21.301 31.928 -7.900 1.00 13.68 110 HIS A N 1
ATOM 713 C CA . HIS A 1 95 ? 22.509 31.993 -8.729 1.00 15.10 110 HIS A CA 1
ATOM 714 C C . HIS A 1 95 ? 23.679 31.253 -8.113 1.00 15.25 110 HIS A C 1
ATOM 715 O O . HIS A 1 95 ? 24.447 30.601 -8.837 1.00 16.75 110 HIS A O 1
ATOM 722 N N . ALA A 1 96 ? 23.829 31.348 -6.795 1.00 15.15 111 ALA A N 1
ATOM 723 C CA . ALA A 1 96 ? 24.913 30.635 -6.076 1.00 16.03 111 ALA A CA 1
ATOM 724 C C . ALA A 1 96 ? 24.845 29.108 -6.285 1.00 16.26 111 ALA A C 1
ATOM 725 O O . ALA A 1 96 ? 25.858 28.485 -6.356 1.00 16.75 111 ALA A O 1
ATOM 727 N N . ALA A 1 97 ? 23.632 28.546 -6.357 1.00 16.31 112 ALA A N 1
ATOM 728 C CA . ALA A 1 97 ? 23.401 27.102 -6.491 1.00 17.67 112 ALA A CA 1
ATOM 729 C C . ALA A 1 97 ? 23.366 26.635 -7.956 1.00 18.59 112 ALA A C 1
ATOM 730 O O . ALA A 1 97 ? 23.549 25.448 -8.239 1.00 18.74 112 ALA A O 1
ATOM 732 N N . ASN A 1 98 ? 23.061 27.564 -8.866 1.00 18.76 113 ASN A N 1
ATOM 733 C CA . ASN A 1 98 ? 22.830 27.254 -10.271 1.00 21.03 113 ASN A CA 1
ATOM 734 C C . ASN A 1 98 ? 23.199 28.430 -11.160 1.00 21.12 113 ASN A C 1
ATOM 735 O O . ASN A 1 98 ? 22.421 29.349 -11.293 1.00 19.18 113 ASN A O 1
ATOM 740 N N . HIS A 1 99 ? 24.356 28.376 -11.809 1.00 22.38 114 HIS A N 1
ATOM 741 C CA . HIS A 1 99 ? 24.782 29.480 -12.654 1.00 24.64 114 HIS A CA 1
ATOM 742 C C . HIS A 1 99 ? 24.000 29.573 -13.957 1.00 22.66 114 HIS A C 1
ATOM 743 O O . HIS A 1 99 ? 23.994 30.631 -14.568 1.00 22.30 114 HIS A O 1
ATOM 750 N N . ASP A 1 100 ? 23.359 28.489 -14.400 1.00 21.89 115 ASP A N 1
ATOM 751 C CA . ASP A 1 100 ? 22.804 28.430 -15.750 1.00 21.47 115 ASP A CA 1
ATOM 752 C C . ASP A 1 100 ? 21.362 28.880 -15.731 1.00 20.04 115 ASP A C 1
ATOM 753 O O . ASP A 1 100 ? 20.442 28.109 -16.044 1.00 19.56 115 ASP A O 1
ATOM 758 N N . ILE A 1 101 ? 21.175 30.122 -15.338 1.00 18.66 116 ILE A N 1
ATOM 759 C CA . ILE A 1 101 ? 19.819 30.691 -15.179 1.00 18.24 116 ILE A CA 1
ATOM 760 C C . ILE A 1 101 ? 19.725 31.992 -15.938 1.00 18.31 116 ILE A C 1
ATOM 761 O O . ILE A 1 101 ? 20.734 32.647 -16.132 1.00 18.90 116 ILE A O 1
ATOM 766 N N . VAL A 1 102 ? 18.496 32.371 -16.310 1.00 17.96 117 VAL A N 1
ATOM 767 C CA . VAL A 1 102 ? 18.227 33.619 -17.000 1.00 17.96 117 VAL A CA 1
ATOM 768 C C . VAL A 1 102 ? 17.033 34.290 -16.296 1.00 17.67 117 VAL A C 1
ATOM 769 O O . VAL A 1 102 ? 15.875 33.837 -16.441 1.00 16.61 117 VAL A O 1
ATOM 773 N N . PRO A 1 103 ? 17.299 35.342 -15.515 1.00 17.83 118 PRO A N 1
ATOM 774 C CA . PRO A 1 103 ? 16.181 36.037 -14.883 1.00 17.15 118 PRO A CA 1
ATOM 775 C C . PRO A 1 103 ? 15.601 37.083 -15.792 1.00 17.00 118 PRO A C 1
ATOM 776 O O . PRO A 1 103 ? 16.317 37.651 -16.626 1.00 16.81 118 PRO A O 1
ATOM 780 N N . PHE A 1 104 ? 14.287 37.283 -15.684 1.00 15.76 119 PHE A N 1
ATOM 781 C CA . PHE A 1 104 ? 13.591 38.320 -16.421 1.00 16.06 119 PHE A CA 1
ATOM 782 C C . PHE A 1 104 ? 12.683 39.001 -15.387 1.00 14.98 119 PHE A C 1
ATOM 783 O O . PHE A 1 104 ? 11.967 38.319 -14.625 1.00 14.46 119 PHE A O 1
ATOM 791 N N . MET A 1 105 ? 12.701 40.328 -15.378 1.00 14.57 120 MET A N 1
ATOM 792 C CA . MET A 1 105 ? 11.887 41.109 -14.467 1.00 14.72 120 MET A CA 1
ATOM 793 C C . MET A 1 105 ? 10.686 41.690 -15.173 1.00 13.76 120 MET A C 1
ATOM 794 O O . MET A 1 105 ? 10.757 42.046 -16.335 1.00 14.19 120 MET A O 1
ATOM 799 N N . HIS A 1 106 ? 9.596 41.824 -14.449 1.00 13.51 121 HIS A N 1
ATOM 800 C CA . HIS A 1 106 ? 8.342 42.332 -15.010 1.00 13.85 121 HIS A CA 1
ATOM 801 C C . HIS A 1 106 ? 7.593 43.053 -13.904 1.00 13.75 121 HIS A C 1
ATOM 802 O O . HIS A 1 106 ? 7.494 42.520 -12.800 1.00 12.81 121 HIS A O 1
ATOM 809 N N . ALA A 1 107 ? 7.060 44.251 -14.201 1.00 13.77 122 ALA A N 1
ATOM 810 C CA . ALA A 1 107 ? 6.304 44.971 -13.226 1.00 14.66 122 ALA A CA 1
ATOM 811 C C . ALA A 1 107 ? 4.811 44.818 -13.553 1.00 15.44 122 ALA A C 1
ATOM 812 O O . ALA A 1 107 ? 4.398 44.929 -14.691 1.00 15.76 122 ALA A O 1
ATOM 814 N N . GLU A 1 108 ? 4.035 44.601 -12.521 1.00 15.95 123 GLU A N 1
ATOM 815 C CA . GLU A 1 108 ? 2.591 44.540 -12.636 1.00 17.80 123 GLU A CA 1
ATOM 816 C C . GLU A 1 108 ? 2.016 45.093 -11.329 1.00 17.25 123 GLU A C 1
ATOM 817 O O . GLU A 1 108 ? 2.531 44.807 -10.247 1.00 15.90 123 GLU A O 1
ATOM 823 N N . ASP A 1 109 ? 1.023 45.963 -11.448 1.00 17.42 124 ASP A N 1
ATOM 824 C CA . ASP A 1 109 ? 0.395 46.593 -10.299 1.00 17.99 124 ASP A CA 1
ATOM 825 C C . ASP A 1 109 ? 1.364 47.369 -9.427 1.00 17.05 124 ASP A C 1
ATOM 826 O O . ASP A 1 109 ? 1.237 47.420 -8.224 1.00 16.64 124 ASP A O 1
ATOM 831 N N . GLY A 1 110 ? 2.368 47.972 -10.049 1.00 16.57 125 GLY A N 1
ATOM 832 C CA . GLY A 1 110 ? 3.265 48.869 -9.336 1.00 16.21 125 GLY A CA 1
ATOM 833 C C . GLY A 1 110 ? 4.325 48.138 -8.548 1.00 14.88 125 GLY A C 1
ATOM 834 O O . GLY A 1 110 ? 5.032 48.761 -7.761 1.00 15.19 125 GLY A O 1
ATOM 835 N N . ARG A 1 111 ? 4.412 46.826 -8.719 1.00 13.73 126 ARG A N 1
ATOM 836 C CA . ARG A 1 111 ? 5.329 45.958 -7.958 1.00 12.63 126 ARG A CA 1
ATOM 837 C C . ARG A 1 111 ? 6.200 45.149 -8.927 1.00 11.67 126 ARG A C 1
ATOM 838 O O . ARG A 1 111 ? 5.732 44.760 -9.999 1.00 11.82 126 ARG A O 1
ATOM 846 N N . LEU A 1 112 ? 7.439 44.885 -8.540 1.00 10.84 127 LEU A N 1
ATOM 847 C CA . LEU A 1 112 ? 8.369 44.084 -9.353 1.00 10.48 127 LEU A CA 1
ATOM 848 C C . LEU A 1 112 ? 8.320 42.598 -9.030 1.00 10.32 127 LEU A C 1
ATOM 849 O O . LEU A 1 112 ? 8.292 42.188 -7.841 1.00 9.96 127 LEU A O 1
ATOM 854 N N . HIS A 1 113 ? 8.246 41.813 -10.123 1.00 10.31 128 HIS A N 1
ATOM 855 C CA . HIS A 1 113 ? 8.204 40.380 -10.078 1.00 10.55 128 HIS A CA 1
ATOM 856 C C . HIS A 1 113 ? 9.344 39.818 -10.902 1.00 10.12 128 HIS A C 1
ATOM 857 O O . HIS A 1 113 ? 9.894 40.496 -11.798 1.00 10.21 128 HIS A O 1
ATOM 864 N N . MET A 1 114 ? 9.764 38.612 -10.570 1.00 10.68 129 MET A N 1
ATOM 865 C CA . MET A 1 114 ? 10.912 38.020 -11.253 1.00 10.88 129 MET A CA 1
ATOM 866 C C . MET A 1 114 ? 10.669 36.578 -11.638 1.00 11.54 129 MET A C 1
ATOM 867 O O . MET A 1 114 ? 10.206 35.818 -10.836 1.00 12.34 129 MET A O 1
ATOM 872 N N . HIS A 1 115 ? 11.005 36.221 -12.866 1.00 12.08 130 HIS A N 1
ATOM 873 C CA . HIS A 1 115 ? 10.927 34.826 -13.306 1.00 12.95 130 HIS A CA 1
ATOM 874 C C . HIS A 1 115 ? 12.325 34.373 -13.617 1.00 12.79 130 HIS A C 1
ATOM 875 O O . HIS A 1 115 ? 13.055 35.089 -14.325 1.00 12.55 130 HIS A O 1
ATOM 882 N N . VAL A 1 116 ? 12.747 33.268 -13.018 1.00 12.78 131 VAL A N 1
ATOM 883 C CA . VAL A 1 116 ? 14.098 32.743 -13.241 1.00 13.14 131 VAL A CA 1
ATOM 884 C C . VAL A 1 116 ? 14.024 31.496 -14.111 1.00 14.09 131 VAL A C 1
ATOM 885 O O . VAL A 1 116 ? 13.444 30.467 -13.690 1.00 14.71 131 VAL A O 1
ATOM 889 N N . ILE A 1 117 ? 14.505 31.616 -15.340 1.00 14.66 132 ILE A N 1
ATOM 890 C CA . ILE A 1 117 ? 14.373 30.551 -16.350 1.00 15.47 132 ILE A CA 1
ATOM 891 C C . ILE A 1 117 ? 15.623 29.713 -16.279 1.00 15.81 132 ILE A C 1
ATOM 892 O O . ILE A 1 117 ? 16.717 30.249 -16.382 1.00 15.36 132 ILE A O 1
ATOM 897 N N . PHE A 1 118 ? 15.469 28.410 -16.067 1.00 16.42 133 PHE A N 1
ATOM 898 C CA . PHE A 1 118 ? 16.634 27.496 -16.046 1.00 17.93 133 PHE A CA 1
ATOM 899 C C . PHE A 1 118 ? 16.926 27.001 -17.449 1.00 20.31 133 PHE A C 1
ATOM 900 O O . PHE A 1 118 ? 16.018 26.525 -18.163 1.00 19.86 133 PHE A O 1
ATOM 908 N N . GLU A 1 119 ? 18.181 27.120 -17.850 1.00 22.59 134 GLU A N 1
ATOM 909 C CA . GLU A 1 119 ? 18.610 26.771 -19.221 1.00 26.52 134 GLU A CA 1
ATOM 910 C C . GLU A 1 119 ? 18.553 25.268 -19.500 1.00 26.52 134 GLU A C 1
ATOM 911 O O . GLU A 1 119 ? 18.237 24.837 -20.626 1.00 26.83 134 GLU A O 1
ATOM 917 N N . ASN A 1 120 ? 18.825 24.469 -18.474 1.00 25.75 135 ASN A N 1
ATOM 918 C CA . ASN A 1 120 ? 18.930 23.022 -18.654 1.00 25.78 135 ASN A CA 1
ATOM 919 C C . ASN A 1 120 ? 17.698 22.260 -18.156 1.00 24.50 135 ASN A C 1
ATOM 920 O O . ASN A 1 120 ? 17.073 22.652 -17.201 1.00 23.03 135 ASN A O 1
ATOM 925 N N . PRO A 1 121 ? 17.384 21.131 -18.778 1.00 25.70 136 PRO A N 1
ATOM 926 C CA . PRO A 1 121 ? 16.235 20.322 -18.299 1.00 26.48 136 PRO A CA 1
ATOM 927 C C . PRO A 1 121 ? 16.460 19.563 -16.977 1.00 25.73 136 PRO A C 1
ATOM 928 O O . PRO A 1 121 ? 15.508 19.112 -16.375 1.00 28.81 136 PRO A O 1
ATOM 932 N N . ASP A 1 122 ? 17.685 19.384 -16.533 1.00 25.09 137 ASP A N 1
ATOM 933 C CA . ASP A 1 122 ? 17.887 18.794 -15.221 1.00 25.77 137 ASP A CA 1
ATOM 934 C C . ASP A 1 122 ? 18.218 19.908 -14.258 1.00 22.97 137 ASP A C 1
ATOM 935 O O . ASP A 1 122 ? 19.156 20.660 -14.505 1.00 21.61 137 ASP A O 1
ATOM 940 N N . VAL A 1 123 ? 17.440 20.007 -13.178 1.00 20.57 138 VAL A N 1
ATOM 941 C CA . VAL A 1 123 ? 17.574 21.124 -12.250 1.00 19.45 138 VAL A CA 1
ATOM 942 C C . VAL A 1 123 ? 17.465 20.621 -10.827 1.00 19.36 138 VAL A C 1
ATOM 943 O O . VAL A 1 123 ? 16.460 19.965 -10.437 1.00 18.80 138 VAL A O 1
ATOM 947 N N . HIS A 1 124 ? 18.531 20.858 -10.068 1.00 19.42 139 HIS A N 1
ATOM 948 C CA . HIS A 1 124 ? 18.548 20.539 -8.661 1.00 19.63 139 HIS A CA 1
ATOM 949 C C . HIS A 1 124 ? 18.521 21.806 -7.807 1.00 19.12 139 HIS A C 1
ATOM 950 O O . HIS A 1 124 ? 19.374 22.680 -7.973 1.00 18.75 139 HIS A O 1
ATOM 957 N N . ILE A 1 125 ? 17.545 21.900 -6.899 1.00 18.76 140 ILE A N 1
ATOM 958 C CA . ILE A 1 125 ? 17.436 23.025 -5.953 1.00 18.29 140 ILE A CA 1
ATOM 959 C C . ILE A 1 125 ? 17.789 22.554 -4.531 1.00 18.64 140 ILE A C 1
ATOM 960 O O . ILE A 1 125 ? 16.984 21.841 -3.888 1.00 18.88 140 ILE A O 1
ATOM 965 N N . PRO A 1 126 ? 18.998 22.920 -4.044 1.00 18.79 141 PRO A N 1
ATOM 966 C CA . PRO A 1 126 ? 19.467 22.411 -2.764 1.00 19.26 141 PRO A CA 1
ATOM 967 C C . PRO A 1 126 ? 18.610 22.907 -1.630 1.00 19.13 141 PRO A C 1
ATOM 968 O O . PRO A 1 126 ? 18.086 24.022 -1.694 1.00 17.75 141 PRO A O 1
ATOM 972 N N . CYS A 1 127 ? 18.430 22.052 -0.625 1.00 19.84 142 CYS A N 1
ATOM 973 C CA . CYS A 1 127 ? 17.657 22.427 0.548 1.00 20.85 142 CYS A CA 1
ATOM 974 C C . CYS A 1 127 ? 18.096 23.800 1.088 1.00 21.14 142 CYS A C 1
ATOM 975 O O . CYS A 1 127 ? 17.275 24.655 1.437 1.00 20.47 142 CYS A O 1
ATOM 978 N N . ASP A 1 128 ? 19.395 23.995 1.158 1.00 21.86 143 ASP A N 1
ATOM 979 C CA . ASP A 1 128 ? 19.952 25.204 1.781 1.00 24.40 143 ASP A CA 1
ATOM 980 C C . ASP A 1 128 ? 19.570 26.476 1.005 1.00 22.51 143 ASP A C 1
ATOM 981 O O . ASP A 1 128 ? 19.335 27.539 1.598 1.00 24.53 143 ASP A O 1
ATOM 986 N N . CYS A 1 129 ? 19.437 26.338 -0.309 1.00 19.86 144 CYS A N 1
ATOM 987 C CA . CYS A 1 129 ? 18.906 27.396 -1.175 1.00 18.17 144 CYS A CA 1
ATOM 988 C C . CYS A 1 129 ? 17.436 27.707 -0.873 1.00 16.92 144 CYS A C 1
ATOM 989 O O . CYS A 1 129 ? 17.070 28.860 -0.665 1.00 15.34 144 CYS A O 1
ATOM 992 N N . ILE A 1 130 ? 16.593 26.659 -0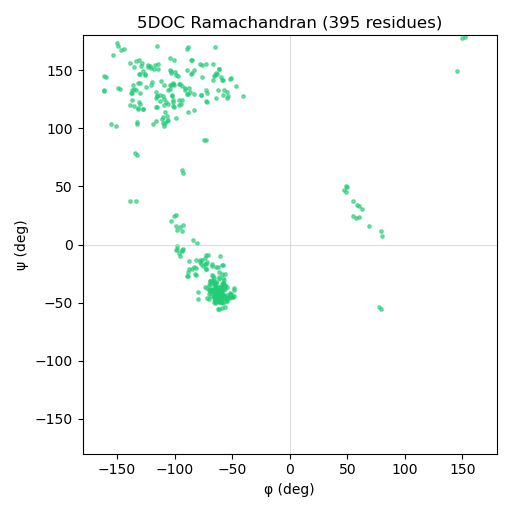.828 1.00 16.53 145 ILE A N 1
ATOM 993 C CA . ILE A 1 130 ? 15.200 26.847 -0.516 1.00 16.25 145 ILE A CA 1
ATOM 994 C C . ILE A 1 130 ? 14.947 27.558 0.834 1.00 16.41 145 ILE A C 1
ATOM 995 O O . ILE A 1 130 ? 14.106 28.479 0.922 1.00 15.99 145 ILE A O 1
ATOM 1000 N N . THR A 1 131 ? 15.637 27.136 1.882 1.00 17.12 146 THR A N 1
ATOM 1001 C CA . THR A 1 131 ? 15.382 27.722 3.198 1.00 18.39 146 THR A CA 1
ATOM 1002 C C . THR A 1 131 ? 15.730 29.226 3.214 1.00 16.75 146 THR A C 1
ATOM 1003 O O . THR A 1 131 ? 15.004 30.016 3.782 1.00 16.16 146 THR A O 1
ATOM 1007 N N . GLN A 1 132 ? 16.800 29.616 2.530 1.00 15.85 147 GLN A N 1
ATOM 1008 C CA . GLN A 1 132 ? 17.177 30.998 2.480 1.00 15.31 147 GLN A CA 1
ATOM 1009 C C . GLN A 1 132 ? 16.223 31.839 1.616 1.00 14.89 147 GLN A C 1
ATOM 1010 O O . GLN A 1 132 ? 15.883 32.972 1.979 1.00 14.64 147 GLN A O 1
ATOM 1016 N N . MET A 1 133 ? 15.755 31.267 0.511 1.00 15.03 148 MET A N 1
ATOM 1017 C CA . MET A 1 133 ? 14.727 31.907 -0.308 1.00 15.59 148 MET A CA 1
ATOM 1018 C C . MET A 1 133 ? 13.473 32.186 0.495 1.00 14.93 148 MET A C 1
ATOM 1019 O O . MET A 1 133 ? 12.874 33.254 0.351 1.00 14.07 148 MET A O 1
ATOM 1024 N N . LEU A 1 134 ? 13.045 31.210 1.289 1.00 15.19 149 LEU A N 1
ATOM 1025 C CA . LEU A 1 134 ? 11.888 31.389 2.166 1.00 16.06 149 LEU A CA 1
ATOM 1026 C C . LEU A 1 134 ? 12.072 32.507 3.194 1.00 15.06 149 LEU A C 1
ATOM 1027 O O . LEU A 1 134 ? 11.144 33.244 3.473 1.00 14.36 149 LEU A O 1
ATOM 1032 N N . THR A 1 135 ? 13.256 32.609 3.774 1.00 14.87 150 THR A N 1
ATOM 1033 C CA . THR A 1 135 ? 13.551 33.764 4.652 1.00 14.70 150 THR A CA 1
ATOM 1034 C C . THR A 1 135 ? 13.381 35.061 3.873 1.00 14.34 150 THR A C 1
ATOM 1035 O O . THR A 1 135 ? 12.707 36.010 4.349 1.00 14.40 150 THR A O 1
ATOM 1039 N N . ALA A 1 136 ? 14.007 35.141 2.696 1.00 13.84 151 ALA A N 1
ATOM 1040 C CA . ALA A 1 136 ? 13.960 36.379 1.898 1.00 13.94 151 ALA A CA 1
ATOM 1041 C C . ALA A 1 136 ? 12.530 36.707 1.439 1.00 14.66 151 ALA A C 1
ATOM 1042 O O . ALA A 1 136 ? 12.171 37.878 1.334 1.00 14.83 151 ALA A O 1
ATOM 1044 N N . ALA A 1 137 ? 11.729 35.674 1.171 1.00 15.41 152 ALA A N 1
ATOM 1045 C CA . ALA A 1 137 ? 10.392 35.864 0.582 1.00 16.83 152 ALA A CA 1
ATOM 1046 C C . ALA A 1 137 ? 9.270 36.106 1.580 1.00 19.66 152 ALA A C 1
ATOM 1047 O O . ALA A 1 137 ? 8.184 36.550 1.182 1.00 20.13 152 ALA A O 1
ATOM 1049 N N . ARG A 1 138 ? 9.542 35.828 2.862 1.00 23.23 153 ARG A N 1
ATOM 1050 C CA . ARG A 1 138 ? 8.540 35.756 3.925 1.00 27.77 153 ARG A CA 1
ATOM 1051 C C . ARG A 1 138 ? 7.484 36.845 3.821 1.00 27.71 153 ARG A C 1
ATOM 1052 O O . ARG A 1 138 ? 7.795 38.044 3.722 1.00 29.36 153 ARG A O 1
ATOM 1060 N N . GLU A 1 139 ? 6.245 36.400 3.845 1.00 27.95 154 GLU A N 1
ATOM 1061 C CA . GLU A 1 139 ? 5.032 37.237 3.919 1.00 30.29 154 GLU A CA 1
ATOM 1062 C C . GLU A 1 139 ? 4.632 37.859 2.591 1.00 27.62 154 GLU A C 1
ATOM 1063 O O . GLU A 1 139 ? 3.486 37.710 2.157 1.00 27.85 154 GLU A O 1
ATOM 1069 N N . ASP A 1 140 ? 5.535 38.588 1.955 1.00 24.06 155 ASP A N 1
ATOM 1070 C CA . ASP A 1 140 ? 5.134 39.453 0.854 1.00 22.56 155 ASP A CA 1
ATOM 1071 C C . ASP A 1 140 ? 5.304 38.860 -0.553 1.00 20.23 155 ASP A C 1
ATOM 1072 O O . ASP A 1 140 ? 4.843 39.476 -1.528 1.00 18.04 155 ASP A O 1
ATOM 1077 N N . TYR A 1 141 ? 5.935 37.688 -0.662 1.00 18.57 156 TYR A N 1
ATOM 1078 C CA . TYR A 1 141 ? 6.165 37.061 -1.960 1.00 18.34 156 TYR A CA 1
ATOM 1079 C C . TYR A 1 141 ? 5.658 35.620 -1.996 1.00 19.13 156 TYR A C 1
ATOM 1080 O O . TYR A 1 141 ? 5.680 34.937 -0.983 1.00 19.92 156 TYR A O 1
ATOM 1089 N N . SER A 1 142 ? 5.232 35.190 -3.180 1.00 19.04 157 SER A N 1
ATOM 1090 C CA . SER A 1 142 ? 5.080 33.777 -3.521 1.00 19.20 157 SER A CA 1
ATOM 1091 C C . SER A 1 142 ? 6.277 33.359 -4.372 1.00 18.57 157 SER A C 1
ATOM 1092 O O . SER A 1 142 ? 6.675 34.073 -5.320 1.00 17.03 157 SER A O 1
ATOM 1095 N N . VAL A 1 143 ? 6.781 32.168 -4.098 1.00 17.25 158 VAL A N 1
ATOM 1096 C CA . VAL A 1 143 ? 7.859 31.595 -4.871 1.00 17.00 158 VAL A CA 1
ATOM 1097 C C . VAL A 1 143 ? 7.422 30.216 -5.310 1.00 18.30 158 VAL A C 1
ATOM 1098 O O . VAL A 1 143 ? 7.111 29.340 -4.453 1.00 17.65 158 VAL A O 1
ATOM 1102 N N . THR A 1 144 ? 7.310 30.057 -6.627 1.00 18.29 159 THR A N 1
ATOM 1103 C CA . THR A 1 144 ? 6.726 28.853 -7.204 1.00 20.56 159 THR A CA 1
ATOM 1104 C C . THR A 1 144 ? 7.585 28.284 -8.316 1.00 19.92 159 THR A C 1
ATOM 1105 O O . THR A 1 144 ? 8.199 29.016 -9.107 1.00 19.81 159 THR A O 1
ATOM 1109 N N . LEU A 1 145 ? 7.699 26.965 -8.323 1.00 19.43 160 LEU A N 1
ATOM 1110 C CA . LEU A 1 145 ? 8.423 26.265 -9.361 1.00 19.48 160 LEU A CA 1
ATOM 1111 C C . LEU A 1 145 ? 7.433 25.586 -10.307 1.00 20.15 160 LEU A C 1
ATOM 1112 O O . LEU A 1 145 ? 6.438 24.988 -9.874 1.00 21.30 160 LEU A O 1
ATOM 1117 N N . ASN A 1 146 ? 7.656 25.758 -11.594 1.00 19.36 161 ASN A N 1
ATOM 1118 C CA . ASN A 1 146 ? 6.819 25.127 -12.591 1.00 20.49 161 ASN A CA 1
ATOM 1119 C C . ASN A 1 146 ? 7.645 24.714 -13.792 1.00 19.68 161 ASN A C 1
ATOM 1120 O O . ASN A 1 146 ? 8.816 25.093 -13.927 1.00 18.93 161 ASN A O 1
ATOM 1125 N N . ILE A 1 147 ? 7.057 23.920 -14.650 1.00 20.56 162 ILE A N 1
ATOM 1126 C CA . ILE A 1 147 ? 7.609 23.680 -15.977 1.00 21.37 162 ILE A CA 1
ATOM 1127 C C . ILE A 1 147 ? 6.693 24.375 -16.973 1.00 22.18 162 ILE A C 1
ATOM 1128 O O . ILE A 1 147 ? 5.481 24.121 -17.028 1.00 22.44 162 ILE A O 1
ATOM 1133 N N . VAL A 1 148 ? 7.280 25.298 -17.707 1.00 22.16 163 VAL A N 1
ATOM 1134 C CA . VAL A 1 148 ? 6.557 26.145 -18.620 1.00 23.27 163 VAL A CA 1
ATOM 1135 C C . VAL A 1 148 ? 7.310 26.064 -19.924 1.00 23.99 163 VAL A C 1
ATOM 1136 O O . VAL A 1 148 ? 8.515 26.333 -19.972 1.00 22.50 163 VAL A O 1
ATOM 1140 N N . ARG A 1 149 ? 6.598 25.623 -20.949 1.00 25.95 164 ARG A N 1
ATOM 1141 C CA . ARG A 1 149 ? 7.151 25.364 -22.282 1.00 28.29 164 ARG A CA 1
ATOM 1142 C C . ARG A 1 149 ? 8.423 24.507 -22.211 1.00 28.78 164 ARG A C 1
ATOM 1143 O O . ARG A 1 149 ? 9.475 24.847 -22.759 1.00 28.22 164 ARG A O 1
ATOM 1151 N N . ASP A 1 150 ? 8.279 23.416 -21.467 1.00 28.74 165 ASP A N 1
ATOM 1152 C CA . ASP A 1 150 ? 9.342 22.457 -21.212 1.00 29.81 165 ASP A CA 1
ATOM 1153 C C . ASP A 1 150 ? 10.607 23.027 -20.556 1.00 28.14 165 ASP A C 1
ATOM 1154 O O . ASP A 1 150 ? 11.650 22.424 -20.689 1.00 27.22 165 ASP A O 1
ATOM 1159 N N . HIS A 1 151 ? 10.487 24.170 -19.866 1.00 26.64 166 HIS A N 1
ATOM 1160 C CA . HIS A 1 151 ? 11.577 24.752 -19.077 1.00 25.83 166 HIS A CA 1
ATOM 1161 C C . HIS A 1 151 ? 11.195 24.857 -17.624 1.00 23.41 166 HIS A C 1
ATOM 1162 O O . HIS A 1 151 ? 10.059 25.251 -17.296 1.00 20.86 166 HIS A O 1
ATOM 1169 N N . VAL A 1 152 ? 12.154 24.556 -16.748 1.00 20.53 167 VAL A N 1
ATOM 1170 C CA . VAL A 1 152 ? 11.931 24.773 -15.343 1.00 19.83 167 VAL A CA 1
ATOM 1171 C C . VAL A 1 152 ? 11.987 26.295 -15.114 1.00 17.44 167 VAL A C 1
ATOM 1172 O O . VAL A 1 152 ? 12.885 26.978 -15.634 1.00 17.71 167 VAL A O 1
ATOM 1176 N N . VAL A 1 153 ? 11.012 26.829 -14.389 1.00 16.87 168 VAL A N 1
ATOM 1177 C CA . VAL A 1 153 ? 10.985 28.286 -14.084 1.00 15.88 168 VAL A CA 1
ATOM 1178 C C . VAL A 1 153 ? 10.573 28.492 -12.639 1.00 15.21 168 VAL A C 1
ATOM 1179 O O . VAL A 1 153 ? 9.606 27.867 -12.187 1.00 14.79 168 VAL A O 1
ATOM 1183 N N . ILE A 1 154 ? 11.339 29.290 -11.904 1.00 14.66 169 ILE A N 1
ATOM 1184 C CA . ILE A 1 154 ? 10.951 29.736 -10.578 1.00 14.73 169 ILE A CA 1
ATOM 1185 C C . ILE A 1 154 ? 10.409 31.152 -10.688 1.00 15.00 169 ILE A C 1
ATOM 1186 O O . ILE A 1 154 ? 11.113 32.067 -11.115 1.00 15.83 169 ILE A O 1
ATOM 1191 N N . SER A 1 155 ? 9.140 31.327 -10.322 1.00 15.15 170 SER A N 1
ATOM 1192 C CA . SER A 1 155 ? 8.456 32.619 -10.401 1.00 14.91 170 SER A CA 1
ATOM 1193 C C . SER A 1 155 ? 8.374 33.251 -9.024 1.00 15.08 170 SER A C 1
ATOM 1194 O O . SER A 1 155 ? 7.999 32.588 -8.033 1.00 16.18 170 SER A O 1
ATOM 1197 N N . VAL A 1 156 ? 8.827 34.502 -8.931 1.00 13.83 171 VAL A N 1
ATOM 1198 C CA . VAL A 1 156 ? 8.873 35.215 -7.657 1.00 13.48 171 VAL A CA 1
ATOM 1199 C C . VAL A 1 156 ? 7.907 36.387 -7.830 1.00 13.87 171 VAL A C 1
ATOM 1200 O O . VAL A 1 156 ? 8.182 37.318 -8.597 1.00 12.33 171 VAL A O 1
ATOM 1204 N N . LEU A 1 157 ? 6.744 36.292 -7.188 1.00 14.14 172 LEU A N 1
ATOM 1205 C CA . LEU A 1 157 ? 5.677 37.248 -7.359 1.00 15.39 172 LEU A CA 1
ATOM 1206 C C . LEU A 1 157 ? 5.488 38.020 -6.092 1.00 15.36 172 LEU A C 1
ATOM 1207 O O . LEU A 1 157 ? 5.354 37.436 -4.992 1.00 17.13 172 LEU A O 1
ATOM 1212 N N . CYS A 1 158 ? 5.474 39.328 -6.208 1.00 14.39 173 CYS A N 1
ATOM 1213 C CA . CYS A 1 158 ? 5.357 40.201 -5.068 1.00 14.90 173 CYS A CA 1
ATOM 1214 C C . CYS A 1 158 ? 3.905 40.634 -4.846 1.00 15.95 173 CYS A C 1
ATOM 1215 O O . CYS A 1 158 ? 3.305 41.259 -5.724 1.00 15.65 173 CYS A O 1
ATOM 1218 N N . HIS A 1 159 ? 3.355 40.313 -3.679 1.00 16.89 174 HIS A N 1
ATOM 1219 C CA . HIS A 1 159 ? 1.994 40.657 -3.318 1.00 18.89 174 HIS A CA 1
ATOM 1220 C C . HIS A 1 159 ? 1.859 42.034 -2.663 1.00 18.49 174 HIS A C 1
ATOM 1221 O O . HIS A 1 159 ? 0.806 42.627 -2.721 1.00 17.77 174 HIS A O 1
ATOM 1228 N N . ALA A 1 160 ? 2.915 42.486 -2.017 1.00 17.66 175 ALA A N 1
ATOM 1229 C CA . ALA A 1 160 ? 2.915 43.726 -1.277 1.00 18.50 175 ALA A CA 1
ATOM 1230 C C . ALA A 1 160 ? 4.366 44.178 -1.116 1.00 18.03 175 ALA A C 1
ATOM 1231 O O . ALA A 1 160 ? 5.262 43.366 -0.984 1.00 16.46 175 ALA A O 1
ATOM 1233 N N . VAL A 1 161 ? 4.582 45.479 -1.168 1.00 19.06 176 VAL A N 1
ATOM 1234 C CA . VAL A 1 161 ? 5.931 46.002 -0.959 1.00 19.84 176 VAL A CA 1
ATOM 1235 C C . VAL A 1 161 ? 5.966 46.695 0.382 1.00 22.20 176 VAL A C 1
ATOM 1236 O O . VAL A 1 161 ? 5.414 47.759 0.527 1.00 21.87 176 VAL A O 1
ATOM 1240 N N . SER A 1 162 ? 6.532 46.010 1.372 1.00 25.85 177 SER A N 1
ATOM 1241 C CA . SER A 1 162 ? 6.761 46.580 2.707 1.00 29.11 177 SER A CA 1
ATOM 1242 C C . SER A 1 162 ? 7.950 47.527 2.685 1.00 28.48 177 SER A C 1
ATOM 1243 O O . SER A 1 162 ? 8.868 47.381 1.867 1.00 27.26 177 SER A O 1
ATOM 1246 N N . ALA A 1 163 ? 7.937 48.463 3.617 1.00 27.81 178 ALA A N 1
ATOM 1247 C CA . ALA A 1 163 ? 9.000 49.454 3.732 1.00 27.08 178 ALA A CA 1
ATOM 1248 C C . ALA A 1 163 ? 10.328 48.758 3.830 1.00 25.12 178 ALA A C 1
ATOM 1249 O O . ALA A 1 163 ? 10.451 47.804 4.580 1.00 26.99 178 ALA A O 1
ATOM 1251 N N . SER A 1 164 ? 11.308 49.181 3.034 1.00 23.14 179 SER A N 1
ATOM 1252 C CA . SER A 1 164 ? 12.669 48.719 3.219 1.00 20.30 179 SER A CA 1
ATOM 1253 C C . SER A 1 164 ? 13.381 49.724 4.115 1.00 18.75 179 SER A C 1
ATOM 1254 O O . SER A 1 164 ? 13.228 50.932 3.934 1.00 18.26 179 SER A O 1
ATOM 1257 N N . SER A 1 165 ? 14.148 49.230 5.080 1.00 16.97 180 SER A N 1
ATOM 1258 C CA . SER A 1 165 ? 14.848 50.114 6.039 1.00 17.00 180 SER A CA 1
ATOM 1259 C C . SER A 1 165 ? 16.288 50.498 5.628 1.00 17.20 180 SER A C 1
ATOM 1260 O O . SER A 1 165 ? 17.093 50.979 6.466 1.00 16.80 180 SER A O 1
ATOM 1263 N N . VAL A 1 166 ? 16.600 50.293 4.345 1.00 16.58 181 VAL A N 1
ATOM 1264 C CA . VAL A 1 166 ? 17.877 50.734 3.768 1.00 16.83 181 VAL A CA 1
ATOM 1265 C C . VAL A 1 166 ? 17.640 51.422 2.456 1.00 16.93 181 VAL A C 1
ATOM 1266 O O . VAL A 1 166 ? 16.624 51.243 1.859 1.00 16.55 181 VAL A O 1
ATOM 1270 N N . LYS A 1 167 ? 18.570 52.247 2.039 1.00 18.26 182 LYS A N 1
ATOM 1271 C CA . LYS A 1 167 ? 18.429 52.937 0.782 1.00 20.19 182 LYS A CA 1
ATOM 1272 C C . LYS A 1 167 ? 19.677 52.649 -0.088 1.00 19.73 182 LYS A C 1
ATOM 1273 O O . LYS A 1 167 ? 20.802 52.658 0.400 1.00 20.35 182 LYS A O 1
ATOM 1279 N N . ILE A 1 168 ? 19.439 52.356 -1.350 1.00 16.69 183 ILE A N 1
ATOM 1280 C CA . ILE A 1 168 ? 20.472 52.192 -2.350 1.00 16.07 183 ILE A CA 1
ATOM 1281 C C . ILE A 1 168 ? 20.613 53.499 -3.124 1.00 15.57 183 ILE A C 1
ATOM 1282 O O . ILE A 1 168 ? 19.609 54.201 -3.344 1.00 14.65 183 ILE A O 1
ATOM 1287 N N . ASP A 1 169 ? 21.835 53.837 -3.537 1.00 14.76 184 ASP A N 1
ATOM 1288 C CA . ASP A 1 169 ? 22.011 54.979 -4.447 1.00 15.38 184 ASP A CA 1
ATOM 1289 C C . ASP A 1 169 ? 21.521 54.657 -5.876 1.00 15.68 184 ASP A C 1
ATOM 1290 O O . ASP A 1 169 ? 22.282 54.140 -6.729 1.00 14.65 184 ASP A O 1
ATOM 1295 N N . VAL A 1 170 ? 20.232 54.943 -6.115 1.00 16.83 185 VAL A N 1
ATOM 1296 C CA . VAL A 1 170 ? 19.549 54.596 -7.345 1.00 17.91 185 VAL A CA 1
ATOM 1297 C C . VAL A 1 170 ? 20.219 55.213 -8.566 1.00 18.48 185 VAL A C 1
ATOM 1298 O O . VAL A 1 170 ? 20.364 54.562 -9.603 1.00 17.88 185 VAL A O 1
ATOM 1302 N N . THR A 1 171 ? 20.622 56.474 -8.447 1.00 18.38 186 THR A N 1
ATOM 1303 C CA . THR A 1 171 ? 21.205 57.176 -9.572 1.00 19.48 186 THR A CA 1
ATOM 1304 C C . THR A 1 171 ? 22.497 56.495 -10.021 1.00 19.61 186 THR A C 1
ATOM 1305 O O . THR A 1 171 ? 22.686 56.282 -11.193 1.00 20.27 186 THR A O 1
ATOM 1309 N N . ILE A 1 172 ? 23.390 56.178 -9.088 1.00 19.65 187 ILE A N 1
ATOM 1310 C CA . ILE A 1 172 ? 24.609 55.473 -9.417 1.00 20.06 187 ILE A CA 1
ATOM 1311 C C . ILE A 1 172 ? 24.278 54.140 -10.088 1.00 20.09 187 ILE A C 1
ATOM 1312 O O . ILE A 1 172 ? 24.855 53.802 -11.111 1.00 19.97 187 ILE A O 1
ATOM 1317 N N . LEU A 1 173 ? 23.326 53.409 -9.525 1.00 19.70 188 LEU A N 1
ATOM 1318 C CA . LEU A 1 173 ? 22.968 52.115 -10.096 1.00 21.08 188 LEU A CA 1
ATOM 1319 C C . LEU A 1 173 ? 22.447 52.257 -11.551 1.00 21.02 188 LEU A C 1
ATOM 1320 O O . LEU A 1 173 ? 22.977 51.607 -12.473 1.00 19.72 188 LEU A O 1
ATOM 1325 N N . GLN A 1 174 ? 21.522 53.192 -11.773 1.00 20.70 189 GLN A N 1
ATOM 1326 C CA . GLN A 1 174 ? 21.002 53.440 -13.134 1.00 22.05 189 GLN A CA 1
ATOM 1327 C C . GLN A 1 174 ? 22.111 53.806 -14.126 1.00 22.66 189 GLN A C 1
ATOM 1328 O O . GLN A 1 174 ? 22.155 53.266 -15.220 1.00 21.99 189 GLN A O 1
ATOM 1334 N N . ARG A 1 175 ? 23.027 54.683 -13.718 1.00 23.35 190 ARG A N 1
ATOM 1335 C CA . ARG A 1 175 ? 24.141 55.083 -14.586 1.00 26.55 190 ARG A CA 1
ATOM 1336 C C . ARG A 1 175 ? 25.030 53.877 -14.945 1.00 26.21 190 ARG A C 1
ATOM 1337 O O . ARG A 1 175 ? 25.452 53.714 -16.091 1.00 27.86 190 ARG A O 1
ATOM 1345 N N . LYS A 1 176 ? 25.318 53.032 -13.978 1.00 25.10 191 LYS A N 1
ATOM 1346 C CA . LYS A 1 176 ? 26.177 51.869 -14.256 1.00 26.68 191 LYS A CA 1
ATOM 1347 C C . LYS A 1 176 ? 25.464 50.862 -15.169 1.00 24.41 191 LYS A C 1
ATOM 1348 O O . LYS A 1 176 ? 26.062 50.297 -16.065 1.00 24.70 191 LYS A O 1
ATOM 1354 N N . ILE A 1 177 ? 24.178 50.666 -14.945 1.00 22.93 192 ILE A N 1
ATOM 1355 C CA . ILE A 1 177 ? 23.407 49.754 -15.789 1.00 24.40 192 ILE A CA 1
ATOM 1356 C C . ILE A 1 177 ? 23.303 50.246 -17.233 1.00 24.98 192 ILE A C 1
ATOM 1357 O O . ILE A 1 177 ? 23.428 49.454 -18.175 1.00 25.48 192 ILE A O 1
ATOM 1362 N N . ASP A 1 178 ? 23.084 51.549 -17.409 1.00 27.01 193 ASP A N 1
ATOM 1363 C CA . ASP A 1 178 ? 23.103 52.158 -18.732 1.00 29.49 193 ASP A CA 1
ATOM 1364 C C . ASP A 1 178 ? 24.402 51.973 -19.466 1.00 29.48 193 ASP A C 1
ATOM 1365 O O . ASP A 1 178 ? 24.410 51.854 -20.676 1.00 29.60 193 ASP A O 1
ATOM 1370 N N . GLU A 1 179 ? 25.500 51.946 -18.739 1.00 29.70 194 GLU A N 1
ATOM 1371 C CA . GLU A 1 179 ? 26.802 51.848 -19.364 1.00 31.53 194 GLU A CA 1
ATOM 1372 C C . GLU A 1 179 ? 27.182 50.387 -19.719 1.00 31.56 194 GLU A C 1
ATOM 1373 O O . GLU A 1 179 ? 28.028 50.178 -20.565 1.00 29.96 194 GLU A O 1
ATOM 1379 N N . MET A 1 180 ? 26.545 49.383 -19.108 1.00 30.82 195 MET A N 1
ATOM 1380 C CA . MET A 1 180 ? 26.910 47.979 -19.367 1.00 32.48 195 MET A CA 1
ATOM 1381 C C . MET A 1 180 ? 26.794 47.606 -20.842 1.00 32.45 195 MET A C 1
ATOM 1382 O O . MET A 1 180 ? 25.853 48.023 -21.495 1.00 32.98 195 MET A O 1
ATOM 1387 N N . ASP A 1 181 ? 27.727 46.797 -21.341 1.00 32.46 196 ASP A N 1
ATOM 1388 C CA . ASP A 1 181 ? 27.541 46.111 -22.626 1.00 34.43 196 ASP A CA 1
ATOM 1389 C C . ASP A 1 181 ? 26.565 44.920 -22.463 1.00 32.61 196 ASP A C 1
ATOM 1390 O O . ASP A 1 181 ? 26.552 44.253 -21.427 1.00 32.05 196 ASP A O 1
ATOM 1395 N N . ILE A 1 182 ? 25.747 44.667 -23.474 1.00 31.56 197 ILE A N 1
ATOM 1396 C CA . ILE A 1 182 ? 24.924 43.448 -23.496 1.00 31.49 197 ILE A CA 1
ATOM 1397 C C . ILE A 1 182 ? 25.523 42.455 -24.509 1.00 30.76 197 ILE A C 1
ATOM 1398 O O . ILE A 1 182 ? 25.423 42.667 -25.706 1.00 30.16 197 ILE A O 1
ATOM 1403 N N . PRO A 1 183 ? 26.153 41.369 -24.028 1.00 30.34 198 PRO A N 1
ATOM 1404 C CA . PRO A 1 183 ? 26.717 40.448 -25.000 1.00 31.46 198 PRO A CA 1
ATOM 1405 C C . PRO A 1 183 ? 25.652 39.832 -25.917 1.00 30.82 198 PRO A C 1
ATOM 1406 O O . PRO A 1 183 ? 24.482 39.681 -25.529 1.00 28.48 198 PRO A O 1
ATOM 1410 N N . ASN A 1 184 ? 26.081 39.502 -27.129 1.00 32.94 199 ASN A N 1
ATOM 1411 C CA . ASN A 1 184 ? 25.218 38.922 -28.149 1.00 33.07 199 ASN A CA 1
ATOM 1412 C C . ASN A 1 184 ? 24.451 37.734 -27.617 1.00 31.97 199 ASN A C 1
ATOM 1413 O O . ASN A 1 184 ? 23.263 37.606 -27.851 1.00 30.43 199 ASN A O 1
ATOM 1418 N N . ASP A 1 185 ? 25.140 36.856 -26.903 1.00 32.56 200 ASP A N 1
ATOM 1419 C CA . ASP A 1 185 ? 24.500 35.616 -26.451 1.00 32.97 200 ASP A CA 1
ATOM 1420 C C . ASP A 1 185 ? 23.412 35.863 -25.429 1.00 28.12 200 ASP A C 1
ATOM 1421 O O . ASP A 1 185 ? 22.469 35.092 -25.332 1.00 26.49 200 ASP A O 1
ATOM 1426 N N . VAL A 1 186 ? 23.508 36.964 -24.686 1.00 26.30 201 VAL A N 1
ATOM 1427 C CA . VAL A 1 186 ? 22.442 37.329 -23.760 1.00 24.47 201 VAL A CA 1
ATOM 1428 C C . VAL A 1 186 ? 21.189 37.828 -24.498 1.00 23.64 201 VAL A C 1
ATOM 1429 O O . VAL A 1 186 ? 20.089 37.420 -24.202 1.00 22.65 201 VAL A O 1
ATOM 1433 N N . SER A 1 187 ? 21.372 38.699 -25.468 1.00 25.35 202 SER A N 1
ATOM 1434 C CA . SER A 1 187 ? 20.272 39.124 -26.360 1.00 26.65 202 SER A CA 1
ATOM 1435 C C . SER A 1 187 ? 19.628 37.939 -27.077 1.00 26.19 202 SER A C 1
ATOM 1436 O O . SER A 1 187 ? 18.409 37.835 -27.171 1.00 26.14 202 SER A O 1
ATOM 1439 N N . GLU A 1 188 ? 20.461 37.065 -27.593 1.00 27.98 203 GLU A N 1
ATOM 1440 C CA . GLU A 1 188 ? 19.990 35.838 -28.231 1.00 29.14 203 GLU A CA 1
ATOM 1441 C C . GLU A 1 188 ? 19.147 34.976 -27.288 1.00 27.15 203 GLU A C 1
ATOM 1442 O O . GLU A 1 188 ? 18.106 34.472 -27.691 1.00 24.95 203 GLU A O 1
ATOM 1448 N N . SER A 1 189 ? 19.584 34.811 -26.041 1.00 25.71 204 SER A N 1
ATOM 1449 C CA . SER A 1 189 ? 18.817 33.965 -25.103 1.00 26.05 204 SER A CA 1
ATOM 1450 C C . SER A 1 189 ? 17.390 34.541 -24.849 1.00 25.87 204 SER A C 1
ATOM 1451 O O . SER A 1 189 ? 16.402 33.785 -24.793 1.00 23.06 204 SER A O 1
ATOM 1454 N N . PHE A 1 190 ? 17.282 35.872 -24.728 1.00 25.72 205 PHE A N 1
ATOM 1455 C CA . PHE A 1 190 ? 15.949 36.527 -24.577 1.00 26.86 205 PHE A CA 1
ATOM 1456 C C . PHE A 1 190 ? 15.040 36.320 -25.793 1.00 26.26 205 PHE A C 1
ATOM 1457 O O . PHE A 1 190 ? 13.830 36.140 -25.662 1.00 26.42 205 PHE A O 1
ATOM 1465 N N . GLU A 1 191 ? 15.624 36.363 -26.976 1.00 26.97 206 GLU A N 1
ATOM 1466 C CA . GLU A 1 191 ? 14.886 36.032 -28.190 1.00 28.34 206 GLU A CA 1
ATOM 1467 C C . GLU A 1 191 ? 14.448 34.564 -28.204 1.00 27.54 206 GLU A C 1
ATOM 1468 O O . GLU A 1 191 ? 13.299 34.268 -28.546 1.00 25.56 206 GLU A O 1
ATOM 1474 N N . ARG A 1 192 ? 15.349 33.657 -27.837 1.00 27.13 207 ARG A N 1
ATOM 1475 C CA . ARG A 1 192 ? 14.982 32.234 -27.669 1.00 30.31 207 ARG A CA 1
ATOM 1476 C C . ARG A 1 192 ? 13.789 32.086 -26.766 1.00 27.99 207 ARG A C 1
ATOM 1477 O O . ARG A 1 192 ? 12.912 31.306 -27.044 1.00 27.39 207 ARG A O 1
ATOM 1485 N N . TYR A 1 193 ? 13.754 32.864 -25.686 1.00 26.68 208 TYR A N 1
ATOM 1486 C CA . TYR A 1 193 ? 12.743 32.686 -24.651 1.00 25.84 208 TYR A CA 1
ATOM 1487 C C . TYR A 1 193 ? 11.540 33.655 -24.778 1.00 25.60 208 TYR A C 1
ATOM 1488 O O . TYR A 1 193 ? 10.712 33.745 -23.872 1.00 22.95 208 TYR A O 1
ATOM 1497 N N . LYS A 1 194 ? 11.434 34.329 -25.916 1.00 26.38 209 LYS A N 1
ATOM 1498 C CA . LYS A 1 194 ? 10.384 35.339 -26.128 1.00 28.14 209 LYS A CA 1
ATOM 1499 C C . LYS A 1 194 ? 8.955 34.798 -25.872 1.00 25.88 209 LYS A C 1
ATOM 1500 O O . LYS A 1 194 ? 8.165 35.438 -25.193 1.00 23.20 209 LYS A O 1
ATOM 1506 N N . GLU A 1 195 ? 8.635 33.620 -26.392 1.00 26.10 210 GLU A N 1
ATOM 1507 C CA . GLU A 1 195 ? 7.307 33.018 -26.165 1.00 27.55 210 GLU A CA 1
ATOM 1508 C C . GLU A 1 195 ? 7.114 32.574 -24.719 1.00 25.04 210 GLU A C 1
ATOM 1509 O O . GLU A 1 195 ? 6.029 32.700 -24.152 1.00 23.59 210 GLU A O 1
ATOM 1515 N N . LEU A 1 196 ? 8.178 32.037 -24.126 1.00 23.68 211 LEU A N 1
ATOM 1516 C CA . LEU A 1 196 ? 8.166 31.672 -22.728 1.00 21.84 211 LEU A CA 1
ATOM 1517 C C . LEU A 1 196 ? 7.934 32.908 -21.833 1.00 20.95 211 LEU A C 1
ATOM 1518 O O . LEU A 1 196 ? 7.064 32.904 -20.952 1.00 19.23 211 LEU A O 1
ATOM 1523 N N . ILE A 1 197 ? 8.703 33.957 -22.079 1.00 20.33 212 ILE A N 1
ATOM 1524 C CA . ILE A 1 197 ? 8.592 35.183 -21.287 1.00 21.22 212 ILE A CA 1
ATOM 1525 C C . ILE A 1 197 ? 7.153 35.765 -21.370 1.00 22.37 212 ILE A C 1
ATOM 1526 O O . ILE A 1 197 ? 6.575 36.188 -20.351 1.00 21.48 212 ILE A O 1
ATOM 1531 N N . GLN A 1 198 ? 6.585 35.753 -22.566 1.00 23.60 213 GLN A N 1
ATOM 1532 C CA . GLN A 1 198 ? 5.230 36.240 -22.802 1.00 26.81 213 GLN A CA 1
ATOM 1533 C C . GLN A 1 198 ? 4.194 35.439 -22.035 1.00 26.85 213 GLN A C 1
ATOM 1534 O O . GLN A 1 198 ? 3.269 36.008 -21.484 1.00 26.30 213 GLN A O 1
ATOM 1540 N N . GLU A 1 199 ? 4.363 34.114 -21.994 1.00 26.36 214 GLU A N 1
ATOM 1541 C CA . GLU A 1 199 ? 3.460 33.226 -21.256 1.00 26.33 214 GLU A CA 1
ATOM 1542 C C . GLU A 1 199 ? 3.550 33.517 -19.759 1.00 25.81 214 GLU A C 1
ATOM 1543 O O . GLU A 1 199 ? 2.522 33.691 -19.111 1.00 24.20 214 GLU A O 1
ATOM 1549 N N . LEU A 1 200 ? 4.781 33.613 -19.234 1.00 23.36 215 LEU A N 1
ATOM 1550 C CA . LEU A 1 200 ? 5.014 33.879 -17.815 1.00 22.93 215 LEU A CA 1
ATOM 1551 C C . LEU A 1 200 ? 4.415 35.204 -17.408 1.00 24.17 215 LEU A C 1
ATOM 1552 O O . LEU A 1 200 ? 3.794 35.285 -16.356 1.00 24.02 215 LEU A O 1
ATOM 1557 N N . CYS A 1 201 ? 4.629 36.233 -18.213 1.00 25.14 216 CYS A N 1
ATOM 1558 C CA . CYS A 1 201 ? 4.139 37.572 -17.900 1.00 27.49 216 CYS A CA 1
ATOM 1559 C C . CYS A 1 201 ? 2.620 37.738 -18.063 1.00 30.55 216 CYS A C 1
ATOM 1560 O O . CYS A 1 201 ? 2.051 38.616 -17.462 1.00 29.52 216 CYS A O 1
ATOM 1563 N N . GLN A 1 202 ? 1.977 36.879 -18.846 1.00 36.69 217 GLN A N 1
ATOM 1564 C CA . GLN A 1 202 ? 0.530 36.993 -19.139 1.00 42.34 217 GLN A CA 1
ATOM 1565 C C . GLN A 1 202 ? -0.314 35.993 -18.352 1.00 43.38 217 GLN A C 1
ATOM 1566 O O . GLN A 1 202 ? 0.194 35.358 -17.420 1.00 47.31 217 GLN A O 1
ATOM 1572 N N . LYS B 1 2 ? 19.775 79.006 14.872 1.00 50.34 17 LYS B N 1
ATOM 1573 C CA . LYS B 1 2 ? 19.167 79.585 13.640 1.00 50.16 17 LYS B CA 1
ATOM 1574 C C . LYS B 1 2 ? 17.644 79.666 13.729 1.00 48.72 17 LYS B C 1
ATOM 1575 O O . LYS B 1 2 ? 17.052 80.615 13.209 1.00 50.98 17 LYS B O 1
ATOM 1581 N N . GLU B 1 3 ? 16.990 78.696 14.354 1.00 43.19 18 GLU B N 1
ATOM 1582 C CA . GLU B 1 3 ? 15.529 78.776 14.463 1.00 42.83 18 GLU B CA 1
ATOM 1583 C C . GLU B 1 3 ? 14.951 77.878 15.552 1.00 38.59 18 GLU B C 1
ATOM 1584 O O . GLU B 1 3 ? 15.274 76.695 15.632 1.00 35.66 18 GLU B O 1
ATOM 1590 N N . SER B 1 4 ? 14.075 78.442 16.365 1.00 35.63 19 SER B N 1
ATOM 1591 C CA . SER B 1 4 ? 13.384 77.709 17.427 1.00 34.62 19 SER B CA 1
ATOM 1592 C C . SER B 1 4 ? 12.428 76.645 16.889 1.00 33.33 19 SER B C 1
ATOM 1593 O O . SER B 1 4 ? 11.784 76.870 15.886 1.00 33.29 19 SER B O 1
ATOM 1596 N N . ILE B 1 5 ? 12.366 75.489 17.551 1.00 32.56 20 ILE B N 1
ATOM 1597 C CA . ILE B 1 5 ? 11.423 74.399 17.208 1.00 33.15 20 ILE B CA 1
ATOM 1598 C C . ILE B 1 5 ? 10.483 74.195 18.389 1.00 32.66 20 ILE B C 1
ATOM 1599 O O . ILE B 1 5 ? 10.865 74.473 19.518 1.00 31.79 20 ILE B O 1
ATOM 1604 N N . CYS B 1 6 ? 9.289 73.676 18.122 1.00 32.90 21 CYS B N 1
ATOM 1605 C CA . CYS B 1 6 ? 8.346 73.262 19.154 1.00 33.89 21 CYS B CA 1
ATOM 1606 C C . CYS B 1 6 ? 8.448 71.790 19.454 1.00 32.10 21 CYS B C 1
ATOM 1607 O O . CYS B 1 6 ? 8.550 70.972 18.546 1.00 31.72 21 CYS B O 1
ATOM 1610 N N . LEU B 1 7 ? 8.394 71.472 20.738 1.00 32.32 22 LEU B N 1
ATOM 1611 C CA . LEU B 1 7 ? 8.326 70.094 21.228 1.00 32.15 22 LEU B CA 1
ATOM 1612 C C . LEU B 1 7 ? 6.896 69.699 21.599 1.00 31.71 22 LEU B C 1
ATOM 1613 O O . LEU B 1 7 ? 6.121 70.569 21.964 1.00 34.41 22 LEU B O 1
ATOM 1618 N N . PRO B 1 8 ? 6.517 68.422 21.444 1.00 29.00 23 PRO B N 1
ATOM 1619 C CA . PRO B 1 8 ? 7.323 67.360 20.815 1.00 27.97 23 PRO B CA 1
ATOM 1620 C C . PRO B 1 8 ? 7.615 67.613 19.329 1.00 26.54 23 PRO B C 1
ATOM 1621 O O . PRO B 1 8 ? 6.779 68.189 18.621 1.00 26.52 23 PRO B O 1
ATOM 1625 N N . PHE B 1 9 ? 8.784 67.155 18.868 1.00 24.30 24 PHE B N 1
ATOM 1626 C CA . PHE B 1 9 ? 9.207 67.336 17.491 1.00 24.14 24 PHE B CA 1
ATOM 1627 C C . PHE B 1 9 ? 9.197 65.980 16.785 1.00 24.04 24 PHE B C 1
ATOM 1628 O O . PHE B 1 9 ? 10.023 65.085 17.102 1.00 21.13 24 PHE B O 1
ATOM 1636 N N . ASN B 1 10 ? 8.230 65.802 15.893 1.00 24.06 25 ASN B N 1
ATOM 1637 C CA . ASN B 1 10 ? 8.191 64.617 15.022 1.00 25.17 25 ASN B CA 1
ATOM 1638 C C . ASN B 1 10 ? 9.205 64.763 13.898 1.00 24.39 25 ASN B C 1
ATOM 1639 O O . ASN B 1 10 ? 9.202 65.746 13.191 1.00 25.18 25 ASN B O 1
ATOM 1644 N N . PHE B 1 11 ? 10.047 63.763 13.715 1.00 23.59 26 PHE B N 1
ATOM 1645 C CA . PHE B 1 11 ? 11.119 63.885 12.722 1.00 23.84 26 PHE B CA 1
ATOM 1646 C C . PHE B 1 11 ? 10.645 64.023 11.278 1.00 24.31 26 PHE B C 1
ATOM 1647 O O . PHE B 1 11 ? 11.393 64.513 10.444 1.00 23.20 26 PHE B O 1
ATOM 1655 N N . HIS B 1 12 ? 9.398 63.644 10.974 1.00 24.87 27 HIS B N 1
ATOM 1656 C CA . HIS B 1 12 ? 8.821 64.043 9.673 1.00 26.75 27 HIS B CA 1
ATOM 1657 C C . HIS B 1 12 ? 8.752 65.546 9.440 1.00 27.03 27 HIS B C 1
ATOM 1658 O O . HIS B 1 12 ? 8.617 65.981 8.300 1.00 28.83 27 HIS B O 1
ATOM 1665 N N . SER B 1 13 ? 8.849 66.342 10.492 1.00 26.87 28 SER B N 1
ATOM 1666 C CA . SER B 1 13 ? 8.945 67.801 10.335 1.00 29.00 28 SER B CA 1
ATOM 1667 C C . SER B 1 13 ? 10.329 68.305 9.990 1.00 28.90 28 SER B C 1
ATOM 1668 O O . SER B 1 13 ? 10.526 69.520 9.921 1.00 30.29 28 SER B O 1
ATOM 1671 N N . HIS B 1 14 ? 11.299 67.400 9.833 1.00 27.56 29 HIS B N 1
ATOM 1672 C CA . HIS B 1 14 ? 12.675 67.797 9.680 1.00 26.23 29 HIS B CA 1
ATOM 1673 C C . HIS B 1 14 ? 12.896 68.715 8.490 1.00 27.79 29 HIS B C 1
ATOM 1674 O O . HIS B 1 14 ? 12.463 68.424 7.377 1.00 28.80 29 HIS B O 1
ATOM 1681 N N . ARG B 1 15 ? 13.556 69.843 8.733 1.00 29.18 30 ARG B N 1
ATOM 1682 C CA . ARG B 1 15 ? 13.893 70.758 7.646 1.00 31.66 30 ARG B CA 1
ATOM 1683 C C . ARG B 1 15 ? 15.167 70.246 7.009 1.00 29.96 30 ARG B C 1
ATOM 1684 O O . ARG B 1 15 ? 16.110 69.941 7.703 1.00 28.08 30 ARG B O 1
ATOM 1692 N N . GLN B 1 16 ? 15.176 70.106 5.698 1.00 31.66 31 GLN B N 1
ATOM 1693 C CA . GLN B 1 16 ? 16.348 69.542 5.051 1.00 32.54 31 GLN B CA 1
ATOM 1694 C C . GLN B 1 16 ? 17.614 70.266 5.484 1.00 30.54 31 GLN B C 1
ATOM 1695 O O . GLN B 1 16 ? 17.606 71.488 5.684 1.00 29.53 31 GLN B O 1
ATOM 1701 N N . HIS B 1 17 ? 18.687 69.496 5.635 1.00 28.15 32 HIS B N 1
ATOM 1702 C CA . HIS B 1 17 ? 19.999 70.049 5.918 1.00 27.68 32 HIS B CA 1
ATOM 1703 C C . HIS B 1 17 ? 20.042 70.842 7.224 1.00 26.79 32 HIS B C 1
ATOM 1704 O O . HIS B 1 17 ? 20.799 71.805 7.322 1.00 29.74 32 HIS B O 1
ATOM 1711 N N . THR B 1 18 ? 19.257 70.444 8.2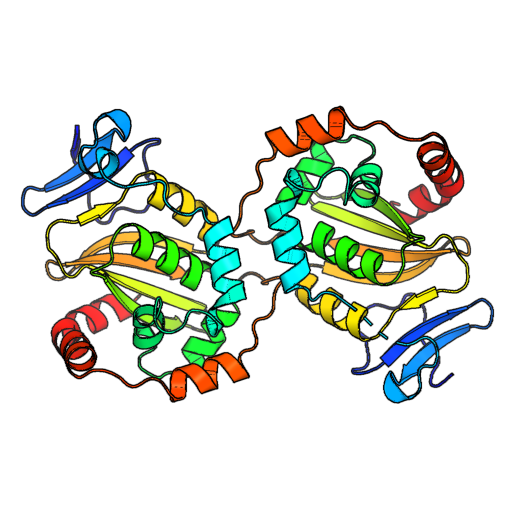28 1.00 24.83 33 THR B N 1
ATOM 1712 C CA . THR B 1 18 ? 19.395 70.994 9.575 1.00 23.75 33 THR B CA 1
ATOM 1713 C C . THR B 1 18 ? 19.708 69.926 10.645 1.00 21.50 33 THR B C 1
ATOM 1714 O O . THR B 1 18 ? 19.293 68.756 10.532 1.00 20.40 33 THR B O 1
ATOM 1718 N N . CYS B 1 19 ? 20.402 70.375 11.694 1.00 20.62 34 CYS B N 1
ATOM 1719 C CA . CYS B 1 19 ? 20.620 69.643 12.920 1.00 19.74 34 CYS B CA 1
ATOM 1720 C C . CYS B 1 19 ? 19.666 70.126 13.988 1.00 20.45 34 CYS B C 1
ATOM 1721 O O . CYS B 1 19 ? 19.126 71.233 13.903 1.00 20.88 34 CYS B O 1
ATOM 1724 N N . LEU B 1 20 ? 19.428 69.300 14.991 1.00 20.29 35 LEU B N 1
ATOM 1725 C CA . LEU B 1 20 ? 18.692 69.759 16.178 1.00 21.40 35 LEU B CA 1
ATOM 1726 C C . LEU B 1 20 ? 19.668 70.048 17.322 1.00 21.84 35 LEU B C 1
ATOM 1727 O O . LEU B 1 20 ? 20.624 69.316 17.556 1.00 20.98 35 LEU B O 1
ATOM 1732 N N . ASP B 1 21 ? 19.426 71.135 18.020 1.00 23.26 36 ASP B N 1
ATOM 1733 C CA . ASP B 1 21 ? 20.246 71.471 19.166 1.00 24.84 36 ASP B CA 1
ATOM 1734 C C . ASP B 1 21 ? 19.376 71.830 20.338 1.00 24.92 36 ASP B C 1
ATOM 1735 O O . ASP B 1 21 ? 18.576 72.778 20.293 1.00 25.09 36 ASP B O 1
ATOM 1740 N N . ILE B 1 22 ? 19.498 71.022 21.366 1.00 24.35 37 ILE B N 1
ATOM 1741 C CA . ILE B 1 22 ? 18.690 71.128 22.520 1.00 26.33 37 ILE B CA 1
ATOM 1742 C C . ILE B 1 22 ? 19.661 71.503 23.630 1.00 26.79 37 ILE B C 1
ATOM 1743 O O . ILE B 1 22 ? 20.683 70.857 23.819 1.00 26.48 37 ILE B O 1
ATOM 1748 N N . SER B 1 23 ? 19.341 72.572 24.348 1.00 27.68 38 SER B N 1
ATOM 1749 C CA . SER B 1 23 ? 20.121 72.974 25.489 1.00 27.93 38 SER B CA 1
ATOM 1750 C C . SER B 1 23 ? 19.154 73.648 26.469 1.00 29.28 38 SER B C 1
ATOM 1751 O O . SER B 1 23 ? 17.979 73.862 26.146 1.00 28.60 38 SER B O 1
ATOM 1754 N N . PRO B 1 24 ? 19.621 73.936 27.683 1.00 31.51 39 PRO B N 1
ATOM 1755 C CA . PRO B 1 24 ? 18.795 74.683 28.626 1.00 33.18 39 PRO B CA 1
ATOM 1756 C C . PRO B 1 24 ? 18.312 76.038 28.078 1.00 34.24 39 PRO B C 1
ATOM 1757 O O . PRO B 1 24 ? 17.303 76.565 28.533 1.00 35.56 39 PRO B O 1
ATOM 1761 N N . TYR B 1 25 ? 19.054 76.601 27.132 1.00 34.80 40 TYR B N 1
ATOM 1762 C CA . TYR B 1 25 ? 18.717 77.884 26.512 1.00 36.23 40 TYR B CA 1
ATOM 1763 C C . TYR B 1 25 ? 17.618 77.811 25.466 1.00 35.19 40 TYR B C 1
ATOM 1764 O O . TYR B 1 25 ? 17.111 78.832 25.049 1.00 37.36 40 TYR B O 1
ATOM 1773 N N . GLY B 1 26 ? 17.267 76.619 25.012 1.00 33.38 41 GLY B N 1
ATOM 1774 C CA . GLY B 1 26 ? 16.162 76.461 24.078 1.00 32.60 41 GLY B CA 1
ATOM 1775 C C . GLY B 1 26 ? 16.338 75.275 23.144 1.00 30.88 41 GLY B C 1
ATOM 1776 O O . GLY B 1 26 ? 17.322 74.548 23.199 1.00 30.74 41 GLY B O 1
ATOM 1777 N N . ASN B 1 27 ? 15.336 75.077 22.315 1.00 29.96 42 ASN B N 1
ATOM 1778 C CA . ASN B 1 27 ? 15.269 73.956 21.392 1.00 29.97 42 ASN B CA 1
ATOM 1779 C C . ASN B 1 27 ? 15.319 74.575 20.029 1.00 29.27 42 ASN B C 1
ATOM 1780 O O . ASN B 1 27 ? 14.468 75.396 19.696 1.00 28.39 42 ASN B O 1
ATOM 1785 N N . GLU B 1 28 ? 16.352 74.240 19.273 1.00 28.25 43 GLU B N 1
ATOM 1786 C CA . GLU B 1 28 ? 16.618 74.917 18.016 1.00 30.05 43 GLU B CA 1
ATOM 1787 C C . GLU B 1 28 ? 16.967 73.938 16.925 1.00 28.35 43 GLU B C 1
ATOM 1788 O O . GLU B 1 28 ? 17.416 72.828 17.206 1.00 25.81 43 GLU B O 1
ATOM 1794 N N . GLN B 1 29 ? 16.680 74.341 15.691 1.00 28.03 44 GLN B N 1
ATOM 1795 C CA . GLN B 1 29 ? 17.201 73.646 14.523 1.00 28.07 44 GLN B CA 1
ATOM 1796 C C . GLN B 1 29 ? 18.225 74.577 13.907 1.00 28.52 44 GLN B C 1
ATOM 1797 O O . GLN B 1 29 ? 18.011 75.791 13.849 1.00 29.11 44 GLN B O 1
ATOM 1803 N N . VAL B 1 30 ? 19.350 74.013 13.501 1.00 27.55 45 VAL B N 1
ATOM 1804 C CA . VAL B 1 30 ? 20.416 74.799 12.894 1.00 29.40 45 VAL B CA 1
ATOM 1805 C C . VAL B 1 30 ? 20.827 74.250 11.523 1.00 29.30 45 VAL B C 1
ATOM 1806 O O . VAL B 1 30 ? 20.794 73.053 11.298 1.00 28.09 45 VAL B O 1
ATOM 1810 N N . SER B 1 31 ? 21.218 75.143 10.622 1.00 30.74 46 SER B N 1
ATOM 1811 C CA . SER B 1 31 ? 21.830 74.770 9.360 1.00 31.91 46 SER B CA 1
ATOM 1812 C C . SER B 1 31 ? 23.054 73.860 9.566 1.00 30.46 46 SER B C 1
ATOM 1813 O O . SER B 1 31 ? 23.951 74.177 10.341 1.00 28.61 46 SER B O 1
ATOM 1816 N N . ARG B 1 32 ? 23.048 72.710 8.903 1.00 29.65 47 ARG B N 1
ATOM 1817 C CA . ARG B 1 32 ? 24.172 71.783 8.947 1.00 30.62 47 ARG B CA 1
ATOM 1818 C C . ARG B 1 32 ? 25.507 72.479 8.550 1.00 31.73 47 ARG B C 1
ATOM 1819 O O . ARG B 1 32 ? 26.558 72.176 9.108 1.00 32.22 47 ARG B O 1
ATOM 1827 N N . ILE B 1 33 ? 25.436 73.396 7.588 1.00 32.50 48 ILE B N 1
ATOM 1828 C CA . ILE B 1 33 ? 26.567 74.234 7.151 1.00 34.94 48 ILE B CA 1
ATOM 1829 C C . ILE B 1 33 ? 27.148 75.090 8.285 1.00 35.83 48 ILE B C 1
ATOM 1830 O O . ILE B 1 33 ? 28.355 75.328 8.356 1.00 35.74 48 ILE B O 1
ATOM 1835 N N . ALA B 1 34 ? 26.265 75.577 9.149 1.00 35.66 49 ALA B N 1
ATOM 1836 C CA . ALA B 1 34 ? 26.644 76.505 10.194 1.00 36.62 49 ALA B CA 1
ATOM 1837 C C . ALA B 1 34 ? 26.851 75.797 11.523 1.00 36.05 49 ALA B C 1
ATOM 1838 O O . ALA B 1 34 ? 27.266 76.417 12.495 1.00 38.64 49 ALA B O 1
ATOM 1840 N N . CYS B 1 35 ? 26.597 74.500 11.567 1.00 34.17 50 CYS B N 1
ATOM 1841 C CA . CYS B 1 35 ? 26.708 73.733 12.806 1.00 32.70 50 CYS B CA 1
ATOM 1842 C C . CYS B 1 35 ? 28.165 73.512 13.249 1.00 35.21 50 CYS B C 1
ATOM 1843 O O . CYS B 1 35 ? 28.966 72.941 12.504 1.00 34.04 50 CYS B O 1
ATOM 1846 N N . THR B 1 36 ? 28.493 73.946 14.466 1.00 36.89 51 THR B N 1
ATOM 1847 C CA . THR B 1 36 ? 29.856 73.749 15.004 1.00 39.62 51 THR B CA 1
ATOM 1848 C C . THR B 1 36 ? 30.092 72.350 15.596 1.00 39.31 51 THR B C 1
ATOM 1849 O O . THR B 1 36 ? 31.216 71.871 15.601 1.00 40.14 51 THR B O 1
ATOM 1853 N N . SER B 1 37 ? 29.040 71.680 16.062 1.00 37.52 52 SER B N 1
ATOM 1854 C CA . SER B 1 37 ? 29.182 70.312 16.557 1.00 37.09 52 SER B CA 1
ATOM 1855 C C . SER B 1 37 ? 29.516 69.331 15.428 1.00 36.26 52 SER B C 1
ATOM 1856 O O . SER B 1 37 ? 30.307 68.415 15.619 1.00 38.23 52 SER B O 1
ATOM 1859 N N . CYS B 1 38 ? 28.889 69.499 14.266 1.00 35.21 53 CYS B N 1
ATOM 1860 C CA . CYS B 1 38 ? 29.189 68.661 13.114 1.00 34.64 53 CYS B CA 1
ATOM 1861 C C . CYS B 1 38 ? 30.523 69.020 12.411 1.00 38.07 53 CYS B C 1
ATOM 1862 O O . CYS B 1 38 ? 31.002 68.257 11.558 1.00 37.42 53 CYS B O 1
ATOM 1865 N N . GLU B 1 39 ? 31.107 70.174 12.719 1.00 42.59 54 GLU B N 1
ATOM 1866 C CA . GLU B 1 39 ? 32.465 70.479 12.228 1.00 47.85 54 GLU B CA 1
ATOM 1867 C C . GLU B 1 39 ? 33.479 69.468 12.752 1.00 49.21 54 GLU B C 1
ATOM 1868 O O . GLU B 1 39 ? 34.366 69.021 12.039 1.00 46.80 54 GLU B O 1
ATOM 1874 N N . ASP B 1 40 ? 33.320 69.109 14.019 1.00 55.61 55 ASP B N 1
ATOM 1875 C CA . ASP B 1 40 ? 34.298 68.291 14.732 1.00 61.01 55 ASP B CA 1
ATOM 1876 C C . ASP B 1 40 ? 34.167 66.838 14.414 1.00 60.64 55 ASP B C 1
ATOM 1877 O O . ASP B 1 40 ? 35.155 66.154 14.158 1.00 67.58 55 ASP B O 1
ATOM 1882 N N . ASN B 1 41 ? 32.939 66.356 14.457 1.00 62.07 56 ASN B N 1
ATOM 1883 C CA . ASN B 1 41 ? 32.690 64.939 14.283 1.00 59.56 56 ASN B CA 1
ATOM 1884 C C . ASN B 1 41 ? 33.076 64.477 12.878 1.00 60.07 56 ASN B C 1
ATOM 1885 O O . ASN B 1 41 ? 33.405 65.281 11.983 1.00 61.79 56 ASN B O 1
ATOM 1890 N N . ARG B 1 42 ? 33.076 63.166 12.712 1.00 56.09 57 ARG B N 1
ATOM 1891 C CA . ARG B 1 42 ? 33.484 62.552 11.470 1.00 55.02 57 ARG B CA 1
ATOM 1892 C C . ARG B 1 42 ? 32.265 61.865 10.910 1.00 48.11 57 ARG B C 1
ATOM 1893 O O . ARG B 1 42 ? 31.273 61.726 11.609 1.00 45.29 57 ARG B O 1
ATOM 1901 N N . ILE B 1 43 ? 32.372 61.402 9.673 1.00 43.61 58 ILE B N 1
ATOM 1902 C CA . ILE B 1 43 ? 31.212 60.985 8.896 1.00 41.73 58 ILE B CA 1
ATOM 1903 C C . ILE B 1 43 ? 30.537 59.775 9.560 1.00 36.00 58 ILE B C 1
ATOM 1904 O O . ILE B 1 43 ? 31.160 58.778 9.871 1.00 36.18 58 ILE B O 1
ATOM 1909 N N . LEU B 1 44 ? 29.248 59.930 9.808 1.00 33.08 59 LEU B N 1
ATOM 1910 C CA . LEU B 1 44 ? 28.434 59.008 10.591 1.00 29.01 59 LEU B CA 1
ATOM 1911 C C . LEU B 1 44 ? 27.899 57.874 9.703 1.00 26.17 59 LEU B C 1
ATOM 1912 O O . LEU B 1 44 ? 27.827 58.025 8.505 1.00 25.86 59 LEU B O 1
ATOM 1917 N N . PRO B 1 45 ? 27.515 56.751 10.300 1.00 23.15 60 PRO B N 1
ATOM 1918 C CA . PRO B 1 45 ? 27.025 55.634 9.513 1.00 21.62 60 PRO B CA 1
ATOM 1919 C C . PRO B 1 45 ? 25.686 55.909 8.793 1.00 19.78 60 PRO B C 1
ATOM 1920 O O . PRO B 1 45 ? 24.887 56.735 9.238 1.00 19.25 60 PRO B O 1
ATOM 1924 N N . THR B 1 46 ? 25.432 55.190 7.711 1.00 17.57 61 THR B N 1
ATOM 1925 C CA . THR B 1 46 ? 24.127 55.217 7.041 1.00 17.07 61 THR B CA 1
ATOM 1926 C C . THR B 1 46 ? 23.188 54.146 7.629 1.00 15.59 61 THR B C 1
ATOM 1927 O O . THR B 1 46 ? 23.625 53.245 8.364 1.00 15.15 61 THR B O 1
ATOM 1931 N N . ALA B 1 47 ? 21.914 54.235 7.268 1.00 14.73 62 ALA B N 1
ATOM 1932 C CA . ALA B 1 47 ? 20.925 53.189 7.572 1.00 13.71 62 ALA B CA 1
ATOM 1933 C C . ALA B 1 47 ? 21.398 51.842 7.003 1.00 13.27 62 ALA B C 1
ATOM 1934 O O . ALA B 1 47 ? 21.175 50.837 7.603 1.00 12.66 62 ALA B O 1
ATOM 1936 N N . SER B 1 48 ? 22.058 51.848 5.851 1.00 13.93 63 SER B N 1
ATOM 1937 C CA . SER B 1 48 ? 22.647 50.584 5.309 1.00 14.23 63 SER B CA 1
ATOM 1938 C C . SER B 1 48 ? 23.731 50.030 6.238 1.00 14.29 63 SER B C 1
ATOM 1939 O O . SER B 1 48 ? 23.751 48.822 6.531 1.00 13.44 63 SER B O 1
ATOM 1942 N N . ASP B 1 49 ? 24.648 50.901 6.697 1.00 14.57 64 ASP B N 1
ATOM 1943 C CA . ASP B 1 49 ? 25.653 50.451 7.656 1.00 14.74 64 ASP B CA 1
ATOM 1944 C C . ASP B 1 49 ? 24.979 49.875 8.909 1.00 13.62 64 ASP B C 1
ATOM 1945 O O . ASP B 1 49 ? 25.435 48.879 9.469 1.00 13.42 64 ASP B O 1
ATOM 1950 N N . ALA B 1 50 ? 23.890 50.516 9.348 1.00 12.56 65 ALA B N 1
ATOM 1951 C CA . ALA B 1 50 ? 23.222 50.090 10.541 1.00 11.96 65 ALA B CA 1
ATOM 1952 C C . ALA B 1 50 ? 22.512 48.707 10.330 1.00 11.51 65 ALA B C 1
ATOM 1953 O O . ALA B 1 50 ? 22.435 47.910 11.258 1.00 11.38 65 ALA B O 1
ATOM 1955 N N . MET B 1 51 ? 22.053 48.436 9.126 1.00 11.48 66 MET B N 1
ATOM 1956 C CA . MET B 1 51 ? 21.504 47.112 8.801 1.00 11.90 66 MET B CA 1
ATOM 1957 C C . MET B 1 51 ? 22.610 46.044 8.819 1.00 11.69 66 MET B C 1
ATOM 1958 O O . MET B 1 51 ? 22.395 44.944 9.287 1.00 10.91 66 MET B O 1
ATOM 1963 N N . VAL B 1 52 ? 23.781 46.386 8.301 1.00 11.48 67 VAL B N 1
ATOM 1964 C CA . VAL B 1 52 ? 24.920 45.443 8.333 1.00 12.11 67 VAL B CA 1
ATOM 1965 C C . VAL B 1 52 ? 25.262 45.184 9.785 1.00 11.63 67 VAL B C 1
ATOM 1966 O O . VAL B 1 52 ? 25.467 44.051 10.137 1.00 12.21 67 VAL B O 1
ATOM 1970 N N . ALA B 1 53 ? 25.232 46.222 10.634 1.00 11.25 68 ALA B N 1
ATOM 1971 C CA . ALA B 1 53 ? 25.455 46.042 12.076 1.00 11.02 68 ALA B CA 1
ATOM 1972 C C . ALA B 1 53 ? 24.371 45.185 12.721 1.00 10.92 68 ALA B C 1
ATOM 1973 O O . ALA B 1 53 ? 24.659 44.381 13.616 1.00 10.66 68 ALA B O 1
ATOM 1975 N N . PHE B 1 54 ? 23.125 45.390 12.288 1.00 10.65 69 PHE B N 1
ATOM 1976 C CA . PHE B 1 54 ? 22.030 44.561 12.770 1.00 10.92 69 PHE B CA 1
ATOM 1977 C C . PHE B 1 54 ? 22.340 43.080 12.421 1.00 11.47 69 PHE B C 1
ATOM 1978 O O . PHE B 1 54 ? 22.243 42.201 13.264 1.00 11.92 69 PHE B O 1
ATOM 1986 N N . ILE B 1 55 ? 22.697 42.836 11.191 1.00 12.34 70 ILE B N 1
ATOM 1987 C CA . ILE B 1 55 ? 23.069 41.480 10.751 1.00 13.71 70 ILE B CA 1
ATOM 1988 C C . ILE B 1 55 ? 24.214 40.896 11.585 1.00 14.69 70 ILE B C 1
ATOM 1989 O O . ILE B 1 55 ? 24.208 39.696 11.874 1.00 15.41 70 ILE B O 1
ATOM 1994 N N . ASN B 1 56 ? 25.154 41.750 12.006 1.00 14.98 71 ASN B N 1
ATOM 1995 C CA . ASN B 1 56 ? 26.383 41.332 12.678 1.00 16.45 71 ASN B CA 1
ATOM 1996 C C . ASN B 1 56 ? 26.376 41.550 14.185 1.00 15.90 71 ASN B C 1
ATOM 1997 O O . ASN B 1 56 ? 27.449 41.613 14.815 1.00 15.78 71 ASN B O 1
ATOM 2002 N N . GLN B 1 57 ? 25.170 41.674 14.753 1.00 14.97 72 GLN B N 1
ATOM 2003 C CA . GLN B 1 57 ? 25.000 41.987 16.158 1.00 15.21 72 GLN B CA 1
ATOM 2004 C C . GLN B 1 57 ? 25.761 41.124 17.112 1.00 15.49 72 GLN B C 1
ATOM 2005 O O . GLN B 1 57 ? 26.320 41.626 18.092 1.00 15.59 72 GLN B O 1
ATOM 2011 N N . THR B 1 58 ? 25.767 39.817 16.867 1.00 16.11 73 THR B N 1
ATOM 2012 C CA . THR B 1 58 ? 26.348 38.895 17.832 1.00 17.20 73 THR B CA 1
ATOM 2013 C C . THR B 1 58 ? 27.894 38.978 17.865 1.00 17.68 73 THR B C 1
ATOM 2014 O O . THR B 1 58 ? 28.505 38.391 18.735 1.00 18.72 73 THR B O 1
ATOM 2018 N N . SER B 1 59 ? 28.474 39.709 16.929 1.00 17.26 74 SER B N 1
ATOM 2019 C CA . SER B 1 59 ? 29.905 39.981 16.894 1.00 18.13 74 SER B CA 1
ATOM 2020 C C . SER B 1 59 ? 30.285 41.305 17.601 1.00 17.46 74 SER B C 1
ATOM 2021 O O . SER B 1 59 ? 31.463 41.607 17.765 1.00 17.44 74 SER B O 1
ATOM 2024 N N . ASN B 1 60 ? 29.284 42.055 18.027 1.00 16.28 75 ASN B N 1
ATOM 2025 C CA . ASN B 1 60 ? 29.462 43.423 18.529 1.00 16.62 75 ASN B CA 1
ATOM 2026 C C . ASN B 1 60 ? 28.708 43.713 19.842 1.00 16.76 75 ASN B C 1
ATOM 2027 O O . ASN B 1 60 ? 28.179 44.834 20.052 1.00 15.34 75 ASN B O 1
ATOM 2032 N N . ILE B 1 61 ? 28.674 42.719 20.720 1.00 17.68 76 ILE B N 1
ATOM 2033 C CA . ILE B 1 61 ? 27.834 42.814 21.929 1.00 19.09 76 ILE B CA 1
ATOM 2034 C C . ILE B 1 61 ? 28.297 43.919 22.884 1.00 20.12 76 ILE B C 1
ATOM 2035 O O . ILE B 1 61 ? 27.463 44.688 23.359 1.00 20.44 76 ILE B O 1
ATOM 2040 N N . MET B 1 62 ? 29.604 44.022 23.147 1.00 21.42 77 MET B N 1
ATOM 2041 C CA . MET B 1 62 ? 30.089 44.983 24.131 1.00 24.06 77 MET B CA 1
ATOM 2042 C C . MET B 1 62 ? 29.830 46.417 23.662 1.00 22.74 77 MET B C 1
ATOM 2043 O O . MET B 1 62 ? 29.339 47.255 24.426 1.00 21.67 77 MET B O 1
ATOM 2048 N N . LYS B 1 63 ? 30.149 46.689 22.400 1.00 23.03 78 LYS B N 1
ATOM 2049 C CA . LYS B 1 63 ? 29.892 48.003 21.796 1.00 23.44 78 LYS B CA 1
ATOM 2050 C C . LYS B 1 63 ? 28.430 48.421 21.965 1.00 22.92 78 LYS B C 1
ATOM 2051 O O . LYS B 1 63 ? 28.131 49.579 22.319 1.00 22.36 78 LYS B O 1
ATOM 2057 N N . ASN B 1 64 ? 27.523 47.474 21.728 1.00 20.74 79 ASN B N 1
ATOM 2058 C CA . ASN B 1 64 ? 26.083 47.766 21.764 1.00 19.72 79 ASN B CA 1
ATOM 2059 C C . ASN B 1 64 ? 25.409 47.340 23.038 1.00 19.65 79 ASN B C 1
ATOM 2060 O O . ASN B 1 64 ? 24.178 47.151 23.051 1.00 18.12 79 ASN B O 1
ATOM 2065 N N . ARG B 1 65 ? 26.194 47.245 24.113 1.00 19.66 80 ARG B N 1
ATOM 2066 C CA . ARG B 1 65 ? 25.725 46.666 25.339 1.00 21.50 80 ARG B CA 1
ATOM 2067 C C . ARG B 1 65 ? 24.501 47.389 25.919 1.00 20.90 80 ARG B C 1
ATOM 2068 O O . ARG B 1 65 ? 23.627 46.732 26.485 1.00 20.13 80 ARG B O 1
ATOM 2076 N N . ASN B 1 66 ? 24.454 48.713 25.768 1.00 19.09 81 ASN B N 1
ATOM 2077 C CA . ASN B 1 66 ? 23.364 49.497 26.320 1.00 19.83 81 ASN B CA 1
ATOM 2078 C C . ASN B 1 66 ? 22.013 49.218 25.623 1.00 17.48 81 ASN B C 1
ATOM 2079 O O . ASN B 1 66 ? 20.960 49.356 26.243 1.00 17.15 81 ASN B O 1
ATOM 2084 N N . PHE B 1 67 ? 22.075 48.870 24.347 1.00 15.59 82 PHE B N 1
ATOM 2085 C CA . PHE B 1 67 ? 20.919 48.417 23.573 1.00 14.45 82 PHE B CA 1
ATOM 2086 C C . PHE B 1 67 ? 20.297 47.225 24.264 1.00 15.02 82 PHE B C 1
ATOM 2087 O O . PHE B 1 67 ? 19.111 47.266 24.640 1.00 14.19 82 PHE B O 1
ATOM 2095 N N . TYR B 1 68 ? 21.126 46.210 24.537 1.00 15.45 83 TYR B N 1
ATOM 2096 C CA . TYR B 1 68 ? 20.639 45.007 25.212 1.00 16.22 83 TYR B CA 1
ATOM 2097 C C . TYR B 1 68 ? 20.191 45.242 26.667 1.00 16.89 83 TYR B C 1
ATOM 2098 O O . TYR B 1 68 ? 19.272 44.618 27.120 1.00 16.64 83 TYR B O 1
ATOM 2107 N N . TYR B 1 69 ? 20.832 46.166 27.375 1.00 18.15 84 TYR B N 1
ATOM 2108 C CA . TYR B 1 69 ? 20.365 46.517 28.715 1.00 19.61 84 TYR B CA 1
ATOM 2109 C C . TYR B 1 69 ? 18.941 47.079 28.667 1.00 19.41 84 TYR B C 1
ATOM 2110 O O . TYR B 1 69 ? 18.182 46.923 29.626 1.00 21.03 84 TYR B O 1
ATOM 2119 N N . GLY B 1 70 ? 18.553 47.699 27.559 1.00 18.57 85 GLY B N 1
ATOM 2120 C CA . GLY B 1 70 ? 17.219 48.315 27.443 1.00 17.96 85 GLY B CA 1
ATOM 2121 C C . GLY B 1 70 ? 16.058 47.341 27.432 1.00 18.71 85 GLY B C 1
ATOM 2122 O O . GLY B 1 70 ? 14.889 47.722 27.664 1.00 17.13 85 GLY B O 1
ATOM 2123 N N . PHE B 1 71 ? 16.380 46.072 27.142 1.00 19.13 86 PHE B N 1
ATOM 2124 C CA . PHE B 1 71 ? 15.411 44.990 27.195 1.00 20.95 86 PHE B CA 1
ATOM 2125 C C . PHE B 1 71 ? 15.060 44.590 28.610 1.00 22.80 86 PHE B C 1
ATOM 2126 O O . PHE B 1 71 ? 14.142 43.803 28.789 1.00 23.97 86 PHE B O 1
ATOM 2134 N N . CYS B 1 72 ? 15.826 45.084 29.592 1.00 24.89 87 CYS B N 1
ATOM 2135 C CA . CYS B 1 72 ? 15.617 44.808 31.008 1.00 26.51 87 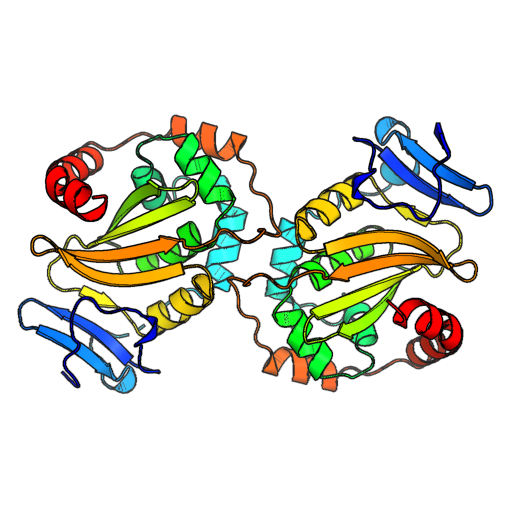CYS B CA 1
ATOM 2136 C C . CYS B 1 72 ? 15.406 43.308 31.222 1.00 27.43 87 CYS B C 1
ATOM 2137 O O . CYS B 1 72 ? 14.475 42.889 31.920 1.00 28.81 87 CYS B O 1
ATOM 2140 N N . LYS B 1 73 ? 16.284 42.519 30.606 1.00 27.00 88 LYS B N 1
ATOM 2141 C CA . LYS B 1 73 ? 16.317 41.056 30.734 1.00 28.44 88 LYS B CA 1
ATOM 2142 C C . LYS B 1 73 ? 15.150 40.276 30.116 1.00 27.20 88 LYS B C 1
ATOM 2143 O O . LYS B 1 73 ? 14.961 39.125 30.436 1.00 28.89 88 LYS B O 1
ATOM 2149 N N . SER B 1 74 ? 14.365 40.893 29.253 1.00 26.07 89 SER B N 1
ATOM 2150 C CA . SER B 1 74 ? 13.226 40.186 28.628 1.00 25.07 89 SER B CA 1
ATOM 2151 C C . SER B 1 74 ? 13.691 39.475 27.350 1.00 24.04 89 SER B C 1
ATOM 2152 O O . SER B 1 74 ? 14.107 40.126 26.371 1.00 21.83 89 SER B O 1
ATOM 2155 N N . SER B 1 75 ? 13.651 38.143 27.368 1.00 24.19 90 SER B N 1
ATOM 2156 C CA . SER B 1 75 ? 13.940 37.348 26.182 1.00 24.80 90 SER B CA 1
ATOM 2157 C C . SER B 1 75 ? 12.867 37.567 25.082 1.00 24.27 90 SER B C 1
ATOM 2158 O O . SER B 1 75 ? 13.194 37.520 23.910 1.00 23.40 90 SER B O 1
ATOM 2161 N N . GLU B 1 76 ? 11.619 37.844 25.465 1.00 24.52 91 GLU B N 1
ATOM 2162 C CA . GLU B 1 76 ? 10.520 38.105 24.514 1.00 24.88 91 GLU B CA 1
ATOM 2163 C C . GLU B 1 76 ? 10.802 39.379 23.711 1.00 22.77 91 GLU B C 1
ATOM 2164 O O . GLU B 1 76 ? 10.684 39.372 22.488 1.00 22.45 91 GLU B O 1
ATOM 2170 N N . LEU B 1 77 ? 11.194 40.450 24.404 1.00 20.49 92 LEU B N 1
ATOM 2171 C CA . LEU B 1 77 ? 11.471 41.700 23.761 1.00 19.29 92 LEU B CA 1
ATOM 2172 C C . LEU B 1 77 ? 12.690 41.533 22.825 1.00 18.21 92 LEU B C 1
ATOM 2173 O O . LEU B 1 77 ? 12.699 42.109 21.751 1.00 16.00 92 LEU B O 1
ATOM 2178 N N . LEU B 1 78 ? 13.681 40.739 23.249 1.00 17.97 93 LEU B N 1
ATOM 2179 C CA . LEU B 1 78 ? 14.908 40.541 22.467 1.00 17.93 93 LEU B CA 1
ATOM 2180 C C . LEU B 1 78 ? 14.540 39.837 21.166 1.00 17.74 93 LEU B C 1
ATOM 2181 O O . LEU B 1 78 ? 14.908 40.280 20.088 1.00 16.10 93 LEU B O 1
ATOM 2186 N N . LYS B 1 79 ? 13.749 38.765 21.279 1.00 18.20 94 LYS B N 1
ATOM 2187 C CA . LYS B 1 79 ? 13.233 38.066 20.114 1.00 18.75 94 LYS B CA 1
ATOM 2188 C C . LYS B 1 79 ? 12.489 38.993 19.176 1.00 17.24 94 LYS B C 1
ATOM 2189 O O . LYS B 1 79 ? 12.708 38.952 17.972 1.00 16.22 94 LYS B O 1
ATOM 2195 N N . LEU B 1 80 ? 11.612 39.841 19.696 1.00 16.46 95 LEU B N 1
ATOM 2196 C CA . LEU B 1 80 ? 10.914 40.789 18.803 1.00 16.21 95 LEU B CA 1
ATOM 2197 C C . LEU B 1 80 ? 11.891 41.676 18.059 1.00 14.87 95 LEU B C 1
ATOM 2198 O O . LEU B 1 80 ? 11.710 41.966 16.867 1.00 14.77 95 LEU B O 1
ATOM 2203 N N . SER B 1 81 ? 12.952 42.112 18.739 1.00 14.06 96 SER B N 1
ATOM 2204 C CA . SER B 1 81 ? 13.902 43.022 18.092 1.00 13.46 96 SER B CA 1
ATOM 2205 C C . SER B 1 81 ? 14.532 42.344 16.864 1.00 13.81 96 SER B C 1
ATOM 2206 O O . SER B 1 81 ? 14.863 43.003 15.874 1.00 13.27 96 SER B O 1
ATOM 2209 N N . THR B 1 82 ? 14.659 41.022 16.896 1.00 14.61 97 THR B N 1
ATOM 2210 C CA . THR B 1 82 ? 15.263 40.317 15.773 1.00 15.41 97 THR B CA 1
ATOM 2211 C C . THR B 1 82 ? 14.334 40.245 14.543 1.00 16.63 97 THR B C 1
ATOM 2212 O O . THR B 1 82 ? 14.821 39.950 13.477 1.00 17.11 97 THR B O 1
ATOM 2216 N N . ASN B 1 83 ? 13.035 40.495 14.711 1.00 17.40 98 ASN B N 1
ATOM 2217 C CA . ASN B 1 83 ? 12.072 40.631 13.592 1.00 18.97 98 ASN B CA 1
ATOM 2218 C C . ASN B 1 83 ? 11.877 42.083 13.130 1.00 17.26 98 ASN B C 1
ATOM 2219 O O . ASN B 1 83 ? 11.217 42.302 12.162 1.00 16.98 98 ASN B O 1
ATOM 2224 N N . GLN B 1 84 ? 12.496 43.053 13.816 1.00 15.67 99 GLN B N 1
ATOM 2225 C CA . GLN B 1 84 ? 12.330 44.455 13.538 1.00 14.88 99 GLN B CA 1
ATOM 2226 C C . GLN B 1 84 ? 13.700 45.158 13.518 1.00 13.53 99 GLN B C 1
ATOM 2227 O O . GLN B 1 84 ? 14.059 45.852 14.472 1.00 12.78 99 GLN B O 1
ATOM 2233 N N . PRO B 1 85 ? 14.444 45.007 12.408 1.00 12.69 100 PRO B N 1
ATOM 2234 C CA . PRO B 1 85 ? 15.717 45.706 12.229 1.00 12.20 100 PRO B CA 1
ATOM 2235 C C . PRO B 1 85 ? 15.739 47.203 12.524 1.00 11.85 100 PRO B C 1
ATOM 2236 O O . PRO B 1 85 ? 16.721 47.654 13.078 1.00 11.33 100 PRO B O 1
ATOM 2240 N N . PRO B 1 86 ? 14.665 47.975 12.197 1.00 11.75 101 PRO B N 1
ATOM 2241 C CA . PRO B 1 86 ? 14.710 49.413 12.481 1.00 11.84 101 PRO B CA 1
ATOM 2242 C C . PRO B 1 86 ? 14.939 49.860 13.931 1.00 11.66 101 PRO B C 1
ATOM 2243 O O . PRO B 1 86 ? 15.543 50.919 14.138 1.00 11.67 101 PRO B O 1
ATOM 2247 N N . ILE B 1 87 ? 14.517 49.051 14.901 1.00 12.02 102 ILE B N 1
ATOM 2248 C CA . ILE B 1 87 ? 14.769 49.337 16.286 1.00 12.21 102 ILE B CA 1
ATOM 2249 C C . ILE B 1 87 ? 16.280 49.372 16.570 1.00 11.92 102 ILE B C 1
ATOM 2250 O O . ILE B 1 87 ? 16.838 50.368 17.081 1.00 11.94 102 ILE B O 1
ATOM 2255 N N . PHE B 1 88 ? 16.971 48.297 16.241 1.00 11.78 103 PHE B N 1
ATOM 2256 C CA . PHE B 1 88 ? 18.425 48.295 16.318 1.00 11.77 103 PHE B CA 1
ATOM 2257 C C . PHE B 1 88 ? 19.062 49.376 15.445 1.00 11.64 103 PHE B C 1
ATOM 2258 O O . PHE B 1 88 ? 19.989 50.082 15.897 1.00 10.71 103 PHE B O 1
ATOM 2266 N N . GLN B 1 89 ? 18.590 49.505 14.207 1.00 11.35 104 GLN B N 1
ATOM 2267 C CA . GLN B 1 89 ? 19.189 50.484 13.295 1.00 12.08 104 GLN B CA 1
ATOM 2268 C C . GLN B 1 89 ? 19.169 51.885 13.906 1.00 11.90 104 GLN B C 1
ATOM 2269 O O . GLN B 1 89 ? 20.185 52.597 13.889 1.00 11.58 104 GLN B O 1
ATOM 2275 N N . ILE B 1 90 ? 18.015 52.277 14.425 1.00 12.49 105 ILE B N 1
ATOM 2276 C CA . ILE B 1 90 ? 17.840 53.610 14.985 1.00 13.11 105 ILE B CA 1
ATOM 2277 C C . ILE B 1 90 ? 18.770 53.801 16.210 1.00 13.25 105 ILE B C 1
ATOM 2278 O O . ILE B 1 90 ? 19.410 54.848 16.366 1.00 13.75 105 ILE B O 1
ATOM 2283 N N . TYR B 1 91 ? 18.863 52.807 17.060 1.00 13.36 106 TYR B N 1
ATOM 2284 C CA . TYR B 1 91 ? 19.742 52.888 18.203 1.00 14.11 106 TYR B CA 1
ATOM 2285 C C . TYR B 1 91 ? 21.184 53.078 17.729 1.00 13.98 106 TYR B C 1
ATOM 2286 O O . TYR B 1 91 ? 21.917 53.921 18.259 1.00 13.43 106 TYR B O 1
ATOM 2295 N N . TYR B 1 92 ? 21.576 52.305 16.718 1.00 13.61 107 TYR B N 1
ATOM 2296 C CA . TYR B 1 92 ? 22.953 52.326 16.217 1.00 14.68 107 TYR B CA 1
ATOM 2297 C C . TYR B 1 92 ? 23.306 53.700 15.697 1.00 13.84 107 TYR B C 1
ATOM 2298 O O . TYR B 1 92 ? 24.388 54.236 15.957 1.00 13.17 107 TYR B O 1
ATOM 2307 N N . LEU B 1 93 ? 22.368 54.285 14.971 1.00 12.70 108 LEU B N 1
ATOM 2308 C CA . LEU B 1 93 ? 22.546 55.600 14.386 1.00 12.88 108 LEU B CA 1
ATOM 2309 C C . LEU B 1 93 ? 22.676 56.653 15.486 1.00 13.18 108 LEU B C 1
ATOM 2310 O O . LEU B 1 93 ? 23.554 57.522 15.426 1.00 13.57 108 LEU B O 1
ATOM 2315 N N . LEU B 1 94 ? 21.808 56.592 16.475 1.00 13.07 109 LEU B N 1
ATOM 2316 C CA . LEU B 1 94 ? 21.833 57.565 17.578 1.00 13.69 109 LEU B CA 1
ATOM 2317 C C . LEU B 1 94 ? 23.094 57.405 18.415 1.00 14.42 109 LEU B C 1
ATOM 2318 O O . LEU B 1 94 ? 23.721 58.387 18.837 1.00 13.92 109 LEU B O 1
ATOM 2323 N N . HIS B 1 95 ? 23.495 56.147 18.621 1.00 15.14 110 HIS B N 1
ATOM 2324 C CA . HIS B 1 95 ? 24.679 55.854 19.427 1.00 16.66 110 HIS B CA 1
ATOM 2325 C C . HIS B 1 95 ? 25.959 56.412 18.792 1.00 17.44 110 HIS B C 1
ATOM 2326 O O . HIS B 1 95 ? 26.827 56.883 19.514 1.00 17.67 110 HIS B O 1
ATOM 2333 N N . ALA B 1 96 ? 26.056 56.365 17.456 1.00 17.14 111 ALA B N 1
ATOM 2334 C CA . ALA B 1 96 ? 27.215 56.903 16.748 1.00 19.22 111 ALA B CA 1
ATOM 2335 C C . ALA B 1 96 ? 27.391 58.396 16.998 1.00 19.71 111 ALA B C 1
ATOM 2336 O O . ALA B 1 96 ? 28.502 58.866 17.088 1.00 20.28 111 ALA B O 1
ATOM 2338 N N . ALA B 1 97 ? 26.288 59.130 17.096 1.00 19.92 112 ALA B N 1
ATOM 2339 C CA . ALA B 1 97 ? 26.316 60.590 17.269 1.00 21.07 112 ALA B CA 1
ATOM 2340 C C . ALA B 1 97 ? 26.393 61.001 18.757 1.00 22.25 112 ALA B C 1
ATOM 2341 O O . ALA B 1 97 ? 26.771 62.133 19.068 1.00 23.17 112 ALA B O 1
ATOM 2343 N N . ASN B 1 98 ? 25.996 60.104 19.660 1.00 22.66 113 ASN B N 1
ATOM 2344 C CA . ASN B 1 98 ? 25.837 60.415 21.086 1.00 24.19 113 ASN B CA 1
ATOM 2345 C C . ASN B 1 98 ? 25.981 59.177 21.967 1.00 23.91 113 ASN B C 1
ATOM 2346 O O . ASN B 1 98 ? 25.061 58.389 22.059 1.00 20.82 113 ASN B O 1
ATOM 2351 N N . HIS B 1 99 ? 27.119 59.009 22.632 1.00 24.71 114 HIS B N 1
ATOM 2352 C CA . HIS B 1 99 ? 27.300 57.805 23.454 1.00 26.50 114 HIS B CA 1
ATOM 2353 C C . HIS B 1 99 ? 26.543 57.813 24.765 1.00 23.77 114 HIS B C 1
ATOM 2354 O O . HIS B 1 99 ? 26.322 56.755 25.321 1.00 22.70 114 HIS B O 1
ATOM 2361 N N . ASP B 1 100 ? 26.121 58.993 25.232 1.00 22.16 115 ASP B N 1
ATOM 2362 C CA . ASP B 1 100 ? 25.592 59.114 26.569 1.00 22.04 115 ASP B CA 1
ATOM 2363 C C . ASP B 1 100 ? 24.087 58.975 26.520 1.00 20.44 115 ASP B C 1
ATOM 2364 O O . ASP B 1 100 ? 23.344 59.908 26.846 1.00 19.47 115 ASP B O 1
ATOM 2369 N N . ILE B 1 101 ? 23.657 57.792 26.109 1.00 19.05 116 ILE B N 1
ATOM 2370 C CA . ILE B 1 101 ? 22.229 57.495 25.924 1.00 19.00 116 ILE B CA 1
ATOM 2371 C C . ILE B 1 101 ? 21.869 56.202 26.650 1.00 18.80 116 ILE B C 1
ATOM 2372 O O . ILE B 1 101 ? 22.733 55.330 26.827 1.00 17.74 116 ILE B O 1
ATOM 2377 N N . VAL B 1 102 ? 20.586 56.085 27.035 1.00 18.25 117 VAL B N 1
ATOM 2378 C CA . VAL B 1 102 ? 20.057 54.929 27.736 1.00 17.98 117 VAL B CA 1
ATOM 2379 C C . VAL B 1 102 ? 18.744 54.533 27.021 1.00 17.44 117 VAL B C 1
ATOM 2380 O O . VAL B 1 102 ? 17.722 55.201 27.187 1.00 16.11 117 VAL B O 1
ATOM 2384 N N . PRO B 1 103 ? 18.783 53.467 26.211 1.00 17.04 118 PRO B N 1
ATOM 2385 C CA . PRO B 1 103 ? 17.563 53.015 25.592 1.00 16.69 118 PRO 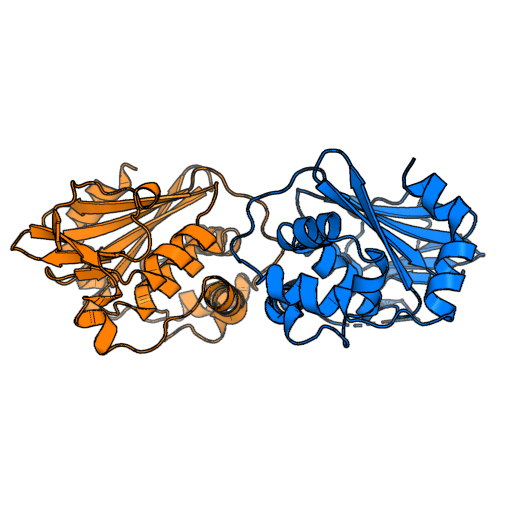B CA 1
ATOM 2386 C C . PRO B 1 103 ? 16.764 52.130 26.526 1.00 17.50 118 PRO B C 1
ATOM 2387 O O . PRO B 1 103 ? 17.323 51.464 27.408 1.00 17.12 118 PRO B O 1
ATOM 2391 N N . PHE B 1 104 ? 15.443 52.163 26.346 1.00 18.17 119 PHE B N 1
ATOM 2392 C CA . PHE B 1 104 ? 14.513 51.350 27.106 1.00 19.23 119 PHE B CA 1
ATOM 2393 C C . PHE B 1 104 ? 13.487 50.828 26.061 1.00 18.22 119 PHE B C 1
ATOM 2394 O O . PHE B 1 104 ? 12.990 51.614 25.267 1.00 16.67 119 PHE B O 1
ATOM 2402 N N . MET B 1 105 ? 13.170 49.538 26.085 1.00 17.63 120 MET B N 1
ATOM 2403 C CA . MET B 1 105 ? 12.236 48.951 25.126 1.00 17.72 120 MET B CA 1
ATOM 2404 C C . MET B 1 105 ? 10.951 48.451 25.795 1.00 17.76 120 MET B C 1
ATOM 2405 O O . MET B 1 105 ? 10.925 48.051 26.939 1.00 17.02 120 MET B O 1
ATOM 2410 N N . HIS B 1 106 ? 9.869 48.469 25.061 1.00 17.49 121 HIS B N 1
ATOM 2411 C CA . HIS B 1 106 ? 8.667 47.791 25.545 1.00 19.03 121 HIS B CA 1
ATOM 2412 C C . HIS B 1 106 ? 7.822 47.387 24.353 1.00 18.88 121 HIS B C 1
ATOM 2413 O O . HIS B 1 106 ? 8.038 47.904 23.259 1.00 17.63 121 HIS B O 1
ATOM 2420 N N . ALA B 1 107 ? 6.875 46.456 24.557 1.00 20.15 122 ALA B N 1
ATOM 2421 C CA . ALA B 1 107 ? 6.082 45.904 23.435 1.00 20.60 122 ALA B CA 1
ATOM 2422 C C . ALA B 1 107 ? 4.577 46.072 23.588 1.00 21.42 122 ALA B C 1
ATOM 2423 O O . ALA B 1 107 ? 4.078 46.088 24.703 1.00 21.05 122 ALA B O 1
ATOM 2425 N N . GLU B 1 108 ? 3.863 46.139 22.454 1.00 21.72 123 GLU B N 1
ATOM 2426 C CA . GLU B 1 108 ? 2.385 45.993 22.437 1.00 23.25 123 GLU B CA 1
ATOM 2427 C C . GLU B 1 108 ? 1.959 45.062 21.286 1.00 22.31 123 GLU B C 1
ATOM 2428 O O . GLU B 1 108 ? 2.200 45.355 20.123 1.00 21.56 123 GLU B O 1
ATOM 2434 N N . ASP B 1 109 ? 1.306 43.957 21.623 1.00 21.99 124 ASP B N 1
ATOM 2435 C CA . ASP B 1 109 ? 0.776 43.046 20.639 1.00 22.01 124 ASP B CA 1
ATOM 2436 C C . ASP B 1 109 ? 1.873 42.581 19.666 1.00 21.81 124 ASP B C 1
ATOM 2437 O O . ASP B 1 109 ? 1.643 42.457 18.484 1.00 21.96 124 ASP B O 1
ATOM 2442 N N . GLY B 1 110 ? 3.077 42.372 20.160 1.00 22.20 125 GLY B N 1
ATOM 2443 C CA . GLY B 1 110 ? 4.172 41.907 19.306 1.00 22.16 125 GLY B CA 1
ATOM 2444 C C . GLY B 1 110 ? 4.827 42.994 18.456 1.00 22.52 125 GLY B C 1
ATOM 2445 O O . GLY B 1 110 ? 5.562 42.682 17.527 1.00 22.78 125 GLY B O 1
ATOM 2446 N N . ARG B 1 111 ? 4.527 44.269 18.734 1.00 22.24 126 ARG B N 1
ATOM 2447 C CA . ARG B 1 111 ? 5.200 45.383 18.106 1.00 21.22 126 ARG B CA 1
ATOM 2448 C C . ARG B 1 111 ? 6.144 45.998 19.153 1.00 19.33 126 ARG B C 1
ATOM 2449 O O . ARG B 1 111 ? 5.708 46.393 20.229 1.00 19.42 126 ARG B O 1
ATOM 2457 N N . LEU B 1 112 ? 7.436 46.023 18.850 1.00 17.88 127 LEU B N 1
ATOM 2458 C CA . LEU B 1 112 ? 8.438 46.581 19.765 1.00 16.54 127 LEU B CA 1
ATOM 2459 C C . LEU B 1 112 ? 8.617 48.081 19.554 1.00 15.77 127 LEU B C 1
ATOM 2460 O O . LEU B 1 112 ? 8.781 48.530 18.428 1.00 14.48 127 LEU B O 1
ATOM 2465 N N . HIS B 1 113 ? 8.644 48.817 20.684 1.00 15.97 128 HIS B N 1
ATOM 2466 C CA . HIS B 1 113 ? 8.920 50.252 20.725 1.00 15.82 128 HIS B CA 1
ATOM 2467 C C . HIS B 1 113 ? 10.231 50.510 21.474 1.00 15.21 128 HIS B C 1
ATOM 2468 O O . HIS B 1 113 ? 10.640 49.739 22.370 1.00 15.96 128 HIS B O 1
ATOM 2475 N N . MET B 1 114 ? 10.858 51.637 21.177 1.00 15.05 129 MET B N 1
ATOM 2476 C CA . MET B 1 114 ? 12.061 52.033 21.900 1.00 14.84 129 MET B CA 1
ATOM 2477 C C . MET B 1 114 ? 12.064 53.503 22.280 1.00 15.19 129 MET B C 1
ATOM 2478 O O . MET B 1 114 ? 11.711 54.345 21.484 1.00 15.12 129 MET B O 1
ATOM 2483 N N . HIS B 1 115 ? 12.483 53.799 23.506 1.00 15.70 130 HIS B N 1
ATOM 2484 C CA . HIS B 1 115 ? 12.697 55.182 23.929 1.00 16.33 130 HIS B CA 1
ATOM 2485 C C . HIS B 1 115 ? 14.170 55.336 24.237 1.00 15.69 130 HIS B C 1
ATOM 2486 O O . HIS B 1 115 ? 14.711 54.544 24.971 1.00 16.19 130 HIS B O 1
ATOM 2493 N N . VAL B 1 116 ? 14.795 56.370 23.700 1.00 15.40 131 VAL B N 1
ATOM 2494 C CA . VAL B 1 116 ? 16.199 56.639 23.962 1.00 15.41 131 VAL B CA 1
ATOM 2495 C C . VAL B 1 116 ? 16.324 57.880 24.860 1.00 15.92 131 VAL B C 1
ATOM 2496 O O . VAL B 1 116 ? 15.978 58.995 24.427 1.00 16.05 131 VAL B O 1
ATOM 2500 N N . ILE B 1 117 ? 16.817 57.676 26.079 1.00 16.38 132 ILE B N 1
ATOM 2501 C CA . ILE B 1 117 ? 16.914 58.724 27.079 1.00 17.39 132 ILE B CA 1
ATOM 2502 C C . ILE B 1 117 ? 18.327 59.284 27.009 1.00 18.20 132 ILE B C 1
ATOM 2503 O O . ILE B 1 117 ? 19.300 58.538 27.133 1.00 17.28 132 ILE B O 1
ATOM 2508 N N . PHE B 1 118 ? 18.435 60.585 26.816 1.00 18.99 133 PHE B N 1
ATOM 2509 C CA . PHE B 1 118 ? 19.736 61.240 26.832 1.00 20.81 133 PHE B CA 1
ATOM 2510 C C . PHE B 1 118 ? 20.106 61.615 28.259 1.00 22.50 133 PHE B C 1
ATOM 2511 O O . PHE B 1 118 ? 19.317 62.255 28.953 1.00 22.56 133 PHE B O 1
ATOM 2519 N N . GLU B 1 119 ? 21.324 61.270 28.667 1.00 24.77 134 GLU B N 1
ATOM 2520 C CA . GLU B 1 119 ? 21.815 61.541 30.023 1.00 27.22 134 GLU B CA 1
ATOM 2521 C C . GLU B 1 119 ? 22.072 63.041 30.312 1.00 29.13 134 GLU B C 1
ATOM 2522 O O . GLU B 1 119 ? 21.835 63.520 31.428 1.00 28.14 134 GLU B O 1
ATOM 2528 N N . ASN B 1 120 ? 22.533 63.777 29.301 1.00 29.45 135 ASN B N 1
ATOM 2529 C CA . ASN B 1 120 ? 22.954 65.164 29.481 1.00 30.62 135 ASN B CA 1
ATOM 2530 C C . ASN B 1 120 ? 21.955 66.164 28.969 1.00 29.91 135 ASN B C 1
ATOM 2531 O O . ASN B 1 120 ? 21.239 65.897 28.020 1.00 27.41 135 ASN B O 1
ATOM 2536 N N . PRO B 1 121 ? 21.916 67.357 29.582 1.00 31.63 136 PRO B N 1
ATOM 2537 C CA . PRO B 1 121 ? 20.917 68.350 29.152 1.00 31.49 136 PRO B CA 1
ATOM 2538 C C . PRO B 1 121 ? 21.268 69.067 27.838 1.00 30.94 136 PRO B C 1
ATOM 2539 O O . PRO B 1 121 ? 20.409 69.674 27.245 1.00 30.27 136 PRO B O 1
ATOM 2543 N N . ASP B 1 122 ? 22.511 69.014 27.387 1.00 30.60 137 ASP B N 1
ATOM 2544 C CA . ASP B 1 122 ? 22.815 69.559 26.078 1.00 30.24 137 ASP B CA 1
ATOM 2545 C C . ASP B 1 122 ? 22.915 68.403 25.087 1.00 27.41 137 ASP B C 1
ATOM 2546 O O . ASP B 1 122 ? 23.668 67.450 25.319 1.00 27.61 137 ASP B O 1
ATOM 2551 N N . VAL B 1 123 ? 22.106 68.456 24.031 1.00 23.90 138 VAL B N 1
ATOM 2552 C CA . VAL B 1 123 ? 21.988 67.340 23.089 1.00 21.76 138 VAL B CA 1
ATOM 2553 C C . VAL B 1 123 ? 21.971 67.873 21.683 1.00 21.58 138 VAL B C 1
ATOM 2554 O O . VAL B 1 123 ? 21.141 68.744 21.332 1.00 21.29 138 VAL B O 1
ATOM 2558 N N . HIS B 1 124 ? 22.889 67.363 20.883 1.00 21.10 139 HIS B N 1
ATOM 2559 C CA . HIS B 1 124 ? 22.965 67.689 19.484 1.00 22.44 139 HIS B CA 1
ATOM 2560 C C . HIS B 1 124 ? 22.628 66.502 18.599 1.00 21.40 139 HIS B C 1
ATOM 2561 O O . HIS B 1 124 ? 23.253 65.458 18.736 1.00 20.68 139 HIS B O 1
ATOM 2568 N N . ILE B 1 125 ? 21.640 66.657 17.720 1.00 21.01 140 ILE B N 1
ATOM 2569 C CA . ILE B 1 125 ? 21.250 65.599 16.765 1.00 20.76 140 ILE B CA 1
ATOM 2570 C C . ILE B 1 125 ? 21.642 66.026 15.355 1.00 21.02 140 ILE B C 1
ATOM 2571 O O . ILE B 1 125 ? 20.980 66.900 14.741 1.00 20.93 140 ILE B O 1
ATOM 2576 N N . PRO B 1 126 ? 22.733 65.426 14.824 1.00 20.19 141 PRO B N 1
ATOM 2577 C CA . PRO B 1 126 ? 23.223 65.828 13.532 1.00 20.36 141 PRO B CA 1
ATOM 2578 C C . PRO B 1 126 ? 22.221 65.552 12.434 1.00 20.10 141 PRO B C 1
ATOM 2579 O O . PRO B 1 126 ? 21.499 64.561 12.489 1.00 19.72 141 PRO B O 1
ATOM 2583 N N . CYS B 1 127 ? 22.206 66.410 11.430 1.00 20.70 142 CYS B N 1
ATOM 2584 C CA . CYS B 1 127 ? 21.354 66.230 10.261 1.00 21.61 142 CYS B CA 1
ATOM 2585 C C . CYS B 1 127 ? 21.482 64.816 9.699 1.00 22.22 142 CYS B C 1
ATOM 2586 O O . CYS B 1 127 ? 20.485 64.169 9.349 1.00 21.24 142 CYS B O 1
ATOM 2589 N N . ASP B 1 128 ? 22.717 64.361 9.593 1.00 23.12 143 ASP B N 1
ATOM 2590 C CA . ASP B 1 128 ? 23.007 63.093 8.934 1.00 25.53 143 ASP B CA 1
ATOM 2591 C C . ASP B 1 128 ? 22.397 61.928 9.713 1.00 23.96 143 ASP B C 1
ATOM 2592 O O . ASP B 1 128 ? 21.971 60.952 9.105 1.00 27.24 143 ASP B O 1
ATOM 2597 N N . CYS B 1 129 ? 22.346 62.053 11.036 1.00 21.10 144 CYS B N 1
ATOM 2598 C CA . CYS B 1 129 ? 21.692 61.109 11.894 1.00 19.34 144 CYS B CA 1
ATOM 2599 C C . CYS B 1 129 ? 20.168 61.084 11.651 1.00 19.18 144 CYS B C 1
ATOM 2600 O O . CYS B 1 129 ? 19.591 60.033 11.429 1.00 17.73 144 CYS B O 1
ATOM 2603 N N . ILE B 1 130 ? 19.535 62.256 11.639 1.00 17.75 145 ILE B N 1
ATOM 2604 C CA . ILE B 1 130 ? 18.128 62.357 11.337 1.00 17.63 145 ILE B CA 1
ATOM 2605 C C . ILE B 1 130 ? 17.714 61.719 9.993 1.00 16.83 145 ILE B C 1
ATOM 2606 O O . ILE B 1 130 ? 16.722 60.958 9.931 1.00 15.55 145 ILE B O 1
ATOM 2611 N N . THR B 1 131 ? 18.425 62.028 8.914 1.00 16.54 146 THR B N 1
ATOM 2612 C CA . THR B 1 131 ? 18.033 61.504 7.620 1.00 16.94 146 THR B CA 1
ATOM 2613 C C . THR B 1 131 ? 18.105 59.956 7.604 1.00 15.85 146 THR B C 1
ATOM 2614 O O . THR B 1 131 ? 17.264 59.320 7.024 1.00 15.10 146 THR B O 1
ATOM 2618 N N . GLN B 1 132 ? 19.092 59.380 8.277 1.00 15.77 147 GLN B N 1
ATOM 2619 C CA . GLN B 1 132 ? 19.285 57.921 8.285 1.00 15.57 147 GLN B CA 1
ATOM 2620 C C . GLN B 1 132 ? 18.241 57.258 9.146 1.00 15.69 147 GLN B C 1
ATOM 2621 O O . GLN B 1 132 ? 17.723 56.210 8.790 1.00 14.66 147 GLN B O 1
ATOM 2627 N N . MET B 1 133 ? 17.871 57.917 10.242 1.00 16.26 148 MET B N 1
ATOM 2628 C CA . MET B 1 133 ? 16.785 57.450 11.078 1.00 16.19 148 MET B CA 1
ATOM 2629 C C . MET B 1 133 ? 15.456 57.390 10.320 1.00 16.70 148 MET B C 1
ATOM 2630 O O . MET B 1 133 ? 14.722 56.409 10.449 1.00 15.35 148 MET B O 1
ATOM 2635 N N . LEU B 1 134 ? 15.158 58.443 9.552 1.00 16.72 149 LEU B N 1
ATOM 2636 C CA . LEU B 1 134 ? 13.970 58.456 8.686 1.00 18.30 149 LEU B CA 1
ATOM 2637 C C . LEU B 1 134 ? 13.980 57.336 7.610 1.00 17.67 149 LEU B C 1
ATOM 2638 O O . LEU B 1 134 ? 12.980 56.749 7.327 1.00 17.74 149 LEU B O 1
ATOM 2643 N N . THR B 1 135 ? 15.135 57.039 7.036 1.00 17.87 150 THR B N 1
ATOM 2644 C CA . THR B 1 135 ? 15.263 55.861 6.143 1.00 17.90 150 THR B CA 1
ATOM 2645 C C . THR B 1 135 ? 14.908 54.556 6.876 1.00 17.53 150 THR B C 1
ATOM 2646 O O . THR B 1 135 ? 14.122 53.740 6.367 1.00 17.96 150 THR B O 1
ATOM 2650 N N . ALA B 1 136 ? 15.490 54.360 8.057 1.00 16.99 151 ALA B N 1
ATOM 2651 C CA . ALA B 1 136 ? 15.240 53.161 8.821 1.00 16.62 151 ALA B CA 1
ATOM 2652 C C . ALA B 1 136 ? 13.778 53.054 9.272 1.00 17.83 151 ALA B C 1
ATOM 2653 O O . ALA B 1 136 ? 13.247 51.957 9.356 1.00 16.54 151 ALA B O 1
ATOM 2655 N N . ALA B 1 137 ? 13.160 54.193 9.570 1.00 18.19 152 ALA B N 1
ATOM 2656 C CA . ALA B 1 137 ? 11.819 54.212 10.175 1.00 20.33 152 ALA B CA 1
ATOM 2657 C C . ALA B 1 137 ? 10.702 54.122 9.149 1.00 23.59 152 ALA B C 1
ATOM 2658 O O . ALA B 1 137 ? 9.545 53.821 9.500 1.00 25.05 152 ALA B O 1
ATOM 2660 N N . ARG B 1 138 ? 11.010 54.471 7.913 1.00 26.52 153 ARG B N 1
ATOM 2661 C CA . ARG B 1 138 ? 9.958 54.854 6.989 1.00 31.17 153 ARG B CA 1
ATOM 2662 C C . ARG B 1 138 ? 8.743 53.926 6.955 1.00 35.36 153 ARG B C 1
ATOM 2663 O O . ARG B 1 138 ? 8.859 52.670 6.998 1.00 34.61 153 ARG B O 1
ATOM 2671 N N . GLU B 1 139 ? 7.583 54.592 6.940 1.00 34.01 154 GLU B N 1
ATOM 2672 C CA . GLU B 1 139 ? 6.260 53.994 6.905 1.00 38.38 154 GLU B CA 1
ATOM 2673 C C . GLU B 1 139 ? 5.786 53.447 8.247 1.00 35.17 154 GLU B C 1
ATOM 2674 O O . GLU B 1 139 ? 4.684 53.771 8.693 1.00 36.79 154 GLU B O 1
ATOM 2680 N N . ASP B 1 140 ? 6.581 52.590 8.868 1.00 29.99 155 ASP B N 1
ATOM 2681 C CA . ASP B 1 140 ? 6.060 51.794 9.967 1.00 28.03 155 ASP B CA 1
ATOM 2682 C C . ASP B 1 140 ? 6.297 52.337 11.364 1.00 24.31 155 ASP B C 1
ATOM 2683 O O . ASP B 1 140 ? 5.767 51.797 12.322 1.00 23.21 155 ASP B O 1
ATOM 2688 N N . TYR B 1 141 ? 7.123 53.370 11.483 1.00 22.45 156 TYR B N 1
ATOM 2689 C CA . TYR B 1 141 ? 7.491 53.917 12.797 1.00 21.05 156 TYR B CA 1
ATOM 2690 C C . TYR B 1 141 ? 7.331 55.426 12.843 1.00 21.26 156 TYR B C 1
ATOM 2691 O O . TYR B 1 141 ? 7.494 56.089 11.818 1.00 22.21 156 TYR B O 1
ATOM 2700 N N . SER B 1 142 ? 6.968 55.936 14.017 1.00 20.98 157 SER B N 1
ATOM 2701 C CA . SER B 1 142 ? 7.066 57.381 14.363 1.00 21.98 157 SER B CA 1
ATOM 2702 C C . SER B 1 142 ? 8.291 57.609 15.214 1.00 20.97 157 SER B C 1
ATOM 2703 O O . SER B 1 142 ? 8.548 56.833 16.128 1.00 20.00 157 SER B O 1
ATOM 2706 N N . VAL B 1 143 ? 9.023 58.685 14.931 1.00 20.98 158 VAL B N 1
ATOM 2707 C CA . VAL B 1 143 ? 10.192 59.020 15.669 1.00 20.70 158 VAL B CA 1
ATOM 2708 C C . VAL B 1 143 ? 10.016 60.463 16.114 1.00 21.28 158 VAL B C 1
ATOM 2709 O O . VAL B 1 143 ? 9.931 61.394 15.279 1.00 21.83 158 VAL B O 1
ATOM 2713 N N . THR B 1 144 ? 9.963 60.643 17.428 1.00 20.63 159 THR B N 1
ATOM 2714 C CA . THR B 1 144 ? 9.670 61.926 18.019 1.00 22.06 159 THR B CA 1
ATOM 2715 C C . THR B 1 144 ? 10.678 62.328 19.106 1.00 21.57 159 THR B C 1
ATOM 2716 O O . THR B 1 144 ? 11.082 61.505 19.925 1.00 21.72 159 THR B O 1
ATOM 2720 N N . LEU B 1 145 ? 11.064 63.600 19.117 1.00 22.48 160 LEU B N 1
ATOM 2721 C CA . LEU B 1 145 ? 11.905 64.150 20.178 1.00 22.74 160 LEU B CA 1
ATOM 2722 C C . LEU B 1 145 ? 11.067 64.998 21.134 1.00 23.78 160 LEU B C 1
ATOM 2723 O O . LEU B 1 145 ? 10.224 65.805 20.721 1.00 23.96 160 LEU B O 1
ATOM 2728 N N . ASN B 1 146 ? 11.274 64.779 22.426 1.00 23.67 161 ASN B N 1
ATOM 2729 C CA . ASN B 1 146 ? 10.599 65.563 23.438 1.00 24.77 161 ASN B CA 1
ATOM 2730 C C . ASN B 1 146 ? 11.483 65.744 24.648 1.00 24.26 161 ASN B C 1
ATOM 2731 O O . ASN B 1 146 ? 12.549 65.138 24.765 1.00 23.45 161 ASN B O 1
ATOM 2736 N N . ILE B 1 147 ? 11.083 66.650 25.523 1.00 24.73 162 ILE B N 1
ATOM 2737 C CA . ILE B 1 147 ? 11.680 66.721 26.821 1.00 25.32 162 ILE B CA 1
ATOM 2738 C C . ILE B 1 147 ? 10.643 66.188 27.772 1.00 27.06 162 ILE B C 1
ATOM 2739 O O . ILE B 1 147 ? 9.516 66.703 27.863 1.00 27.93 162 ILE B O 1
ATOM 2744 N N . VAL B 1 148 ? 11.030 65.161 28.496 1.00 27.56 163 VAL B N 1
ATOM 2745 C CA . VAL B 1 148 ? 10.137 64.465 29.413 1.00 29.30 163 VAL B CA 1
ATOM 2746 C C . VAL B 1 148 ? 10.911 64.381 30.705 1.00 30.66 163 VAL B C 1
ATOM 2747 O O . VAL B 1 148 ? 12.018 63.830 30.742 1.00 30.26 163 VAL B O 1
ATOM 2751 N N . ARG B 1 149 ? 10.319 64.921 31.746 1.00 31.66 164 ARG B N 1
ATOM 2752 C CA . ARG B 1 149 ? 10.919 65.028 33.059 1.00 34.85 164 ARG B CA 1
ATOM 2753 C C . ARG B 1 149 ? 12.342 65.619 32.997 1.00 34.08 164 ARG B C 1
ATOM 2754 O O . ARG B 1 149 ? 13.296 65.085 33.563 1.00 35.03 164 ARG B O 1
ATOM 2762 N N . ASP B 1 150 ? 12.425 66.748 32.301 1.00 32.68 165 ASP B N 1
ATOM 2763 C CA . ASP B 1 150 ? 13.676 67.477 32.045 1.00 31.86 165 ASP B CA 1
ATOM 2764 C C . ASP B 1 150 ? 14.785 66.650 31.390 1.00 29.97 165 ASP B C 1
ATOM 2765 O O . ASP B 1 150 ? 15.946 67.007 31.518 1.00 28.08 165 ASP B O 1
ATOM 2770 N N . HIS B 1 151 ? 14.410 65.580 30.678 1.00 28.48 166 HIS B N 1
ATOM 2771 C CA . HIS B 1 151 ? 15.340 64.799 29.852 1.00 26.46 166 HIS B CA 1
ATOM 2772 C C . HIS B 1 151 ? 14.945 64.781 28.415 1.00 24.24 166 HIS B C 1
ATOM 2773 O O . HIS B 1 151 ? 13.746 64.636 28.091 1.00 23.67 166 HIS B O 1
ATOM 2780 N N . VAL B 1 152 ? 15.937 64.936 27.544 1.00 21.81 167 VAL B N 1
ATOM 2781 C CA . VAL B 1 152 ? 15.694 64.831 26.141 1.00 21.39 167 VAL B CA 1
ATOM 2782 C C . VAL B 1 152 ? 15.434 63.319 25.885 1.00 20.74 167 VAL B C 1
ATOM 2783 O O . VAL B 1 152 ? 16.175 62.471 26.400 1.00 20.27 167 VAL B O 1
ATOM 2787 N N . VAL B 1 153 ? 14.348 63.001 25.184 1.00 19.73 168 VAL B N 1
ATOM 2788 C CA . VAL B 1 153 ? 14.009 61.623 24.876 1.00 19.15 168 VAL B CA 1
ATOM 2789 C C . VAL B 1 153 ? 13.558 61.523 23.426 1.00 18.93 168 VAL B C 1
ATOM 2790 O O . VAL B 1 153 ? 12.726 62.298 23.002 1.00 19.96 168 VAL B O 1
ATOM 2794 N N . ILE B 1 154 ? 14.138 60.569 22.685 1.00 17.70 169 ILE B N 1
ATOM 2795 C CA . ILE B 1 154 ? 13.664 60.220 21.371 1.00 17.54 169 ILE B CA 1
ATOM 2796 C C . ILE B 1 154 ? 12.842 58.932 21.472 1.00 17.17 169 ILE B C 1
ATOM 2797 O O . ILE B 1 154 ? 13.358 57.880 21.881 1.00 17.85 169 ILE B O 1
ATOM 2802 N N . SER B 1 155 ? 11.574 59.015 21.106 1.00 17.58 170 SER B N 1
ATOM 2803 C CA . SER B 1 155 ? 10.645 57.870 21.137 1.00 17.34 170 SER B CA 1
ATOM 2804 C C . SER B 1 155 ? 10.401 57.279 19.767 1.00 17.10 170 SER B C 1
ATOM 2805 O O . SER B 1 155 ? 10.182 58.009 18.795 1.00 17.51 170 SER B O 1
ATOM 2808 N N . VAL B 1 156 ? 10.562 55.964 19.661 1.00 16.50 171 VAL B N 1
ATOM 2809 C CA . VAL B 1 156 ? 10.490 55.263 18.397 1.00 16.12 171 VAL B CA 1
ATOM 2810 C C . VAL B 1 156 ? 9.318 54.280 18.575 1.00 16.43 171 VAL B C 1
ATOM 2811 O O . VAL B 1 156 ? 9.444 53.278 19.288 1.00 16.41 171 VAL B O 1
ATOM 2815 N N . LEU B 1 157 ? 8.190 54.618 17.978 1.00 17.60 172 LEU B N 1
ATOM 2816 C CA . LEU B 1 157 ? 6.937 53.879 18.163 1.00 18.82 172 LEU B CA 1
ATOM 2817 C C . LEU B 1 157 ? 6.573 53.139 16.871 1.00 18.92 172 LEU B C 1
ATOM 2818 O O . LEU B 1 157 ? 6.556 53.722 15.798 1.00 19.10 172 LEU B O 1
ATOM 2823 N N . CYS B 1 158 ? 6.323 51.849 16.992 1.00 18.62 173 CYS B N 1
ATOM 2824 C CA . CYS B 1 158 ? 6.092 50.992 15.878 1.00 19.01 173 CYS B CA 1
ATOM 2825 C C . CYS B 1 158 ? 4.598 50.899 15.658 1.00 20.25 173 CYS B C 1
ATOM 2826 O O . CYS B 1 158 ? 3.875 50.440 16.559 1.00 21.43 173 CYS B O 1
ATOM 2829 N N . HIS B 1 159 ? 4.152 51.292 14.471 1.00 20.83 174 HIS B N 1
ATOM 2830 C CA . HIS B 1 159 ? 2.730 51.213 14.092 1.00 24.32 174 HIS B CA 1
ATOM 2831 C C . HIS B 1 159 ? 2.387 49.888 13.455 1.00 24.60 174 HIS B C 1
ATOM 2832 O O . HIS B 1 159 ? 1.260 49.466 13.520 1.00 25.81 174 HIS B O 1
ATOM 2839 N N . ALA B 1 160 ? 3.367 49.241 12.832 1.00 24.27 175 ALA B N 1
ATOM 2840 C CA . ALA B 1 160 ? 3.157 48.021 12.068 1.00 25.05 175 ALA B CA 1
ATOM 2841 C C . ALA B 1 160 ? 4.502 47.314 11.899 1.00 24.69 175 ALA B C 1
ATOM 2842 O O . ALA B 1 160 ? 5.533 47.955 11.778 1.00 23.48 175 ALA B O 1
ATOM 2844 N N . VAL B 1 161 ? 4.486 45.998 11.914 1.00 26.77 176 VAL B N 1
ATOM 2845 C CA . VAL B 1 161 ? 5.707 45.239 11.705 1.00 28.18 176 VAL B CA 1
ATOM 2846 C C . VAL B 1 161 ? 5.663 44.620 10.319 1.00 29.28 176 VAL B C 1
ATOM 2847 O O . VAL B 1 161 ? 4.897 43.706 10.087 1.00 32.87 176 VAL B O 1
ATOM 2851 N N . SER B 1 162 ? 6.434 45.166 9.399 1.00 29.92 177 SER B N 1
ATOM 2852 C CA . SER B 1 162 ? 6.604 44.578 8.074 1.00 33.97 177 SER B CA 1
ATOM 2853 C C . SER B 1 162 ? 7.576 43.378 8.097 1.00 32.72 177 SER B C 1
ATOM 2854 O O . SER B 1 162 ? 8.448 43.281 8.957 1.00 30.31 177 SER B O 1
ATOM 2857 N N . ALA B 1 163 ? 7.412 42.493 7.124 1.00 32.09 178 ALA B N 1
ATOM 2858 C CA . ALA B 1 163 ? 8.274 41.328 6.973 1.00 30.49 178 ALA B CA 1
ATOM 2859 C C . ALA B 1 163 ? 9.711 41.776 6.853 1.00 26.96 178 ALA B C 1
ATOM 2860 O O . ALA B 1 163 ? 9.992 42.689 6.107 1.00 29.63 178 ALA B O 1
ATOM 2862 N N . SER B 1 164 ? 10.603 41.146 7.594 1.00 23.40 179 SER B N 1
ATOM 2863 C CA . SER B 1 164 ? 12.034 41.319 7.411 1.00 20.78 179 SER B CA 1
ATOM 2864 C C . SER B 1 164 ? 12.538 40.180 6.511 1.00 19.26 179 SER B C 1
ATOM 2865 O O . SER B 1 164 ? 12.151 39.042 6.680 1.00 19.36 179 SER B O 1
ATOM 2868 N N . SER B 1 165 ? 13.417 40.497 5.576 1.00 17.81 180 SER B N 1
ATOM 2869 C CA . SER B 1 165 ? 13.939 39.517 4.624 1.00 17.38 180 SER B CA 1
ATOM 2870 C C . SER B 1 165 ? 15.283 38.910 5.065 1.00 17.25 180 SER B C 1
ATOM 2871 O O . SER B 1 165 ? 15.965 38.245 4.262 1.00 17.27 180 SER B O 1
ATOM 2874 N N . VAL B 1 166 ? 15.643 39.095 6.333 1.00 16.96 181 VAL B N 1
ATOM 2875 C CA . VAL B 1 166 ? 16.828 38.411 6.909 1.00 17.45 181 VAL B CA 1
ATOM 2876 C C . VAL B 1 166 ? 16.476 37.764 8.229 1.00 18.16 181 VAL B C 1
ATOM 2877 O O . VAL B 1 166 ? 15.503 38.135 8.854 1.00 16.52 181 VAL B O 1
ATOM 2881 N N . LYS B 1 167 ? 17.267 36.785 8.638 1.00 19.31 182 LYS B N 1
ATOM 2882 C CA . LYS B 1 167 ? 17.062 36.135 9.907 1.00 21.93 182 LYS B CA 1
ATOM 2883 C C . LYS B 1 167 ? 18.388 36.112 10.650 1.00 22.18 182 LYS B C 1
ATOM 2884 O O . LYS B 1 167 ? 19.399 35.754 10.074 1.00 22.49 182 LYS B O 1
ATOM 2890 N N . ILE B 1 168 ? 18.333 36.538 11.900 1.00 22.78 183 ILE B N 1
ATOM 2891 C CA . ILE B 1 168 ? 19.427 36.555 12.887 1.00 26.52 183 ILE B CA 1
ATOM 2892 C C . ILE B 1 168 ? 19.424 35.218 13.632 1.00 27.68 183 ILE B C 1
ATOM 2893 O O . ILE B 1 168 ? 18.342 34.670 13.899 1.00 27.20 183 ILE B O 1
ATOM 2898 N N . ASP B 1 169 ? 20.595 34.769 14.082 1.00 28.56 184 ASP B N 1
ATOM 2899 C CA . ASP B 1 169 ? 20.612 33.647 15.031 1.00 30.38 184 ASP B CA 1
ATOM 2900 C C . ASP B 1 169 ? 20.178 34.057 16.441 1.00 28.98 184 ASP B C 1
ATOM 2901 O O . ASP B 1 169 ? 21.022 34.392 17.302 1.00 27.90 184 ASP B O 1
ATOM 2906 N N . VAL B 1 170 ? 18.867 33.961 16.682 1.00 29.17 185 VAL B N 1
ATOM 2907 C CA . VAL B 1 170 ? 18.241 34.356 17.930 1.00 29.86 185 VAL B CA 1
ATOM 2908 C C . VAL B 1 170 ? 18.827 33.632 19.128 1.00 27.71 185 VAL B C 1
ATOM 2909 O O . VAL B 1 170 ? 19.043 34.232 20.175 1.00 26.48 185 VAL B O 1
ATOM 2913 N N . THR B 1 171 ? 19.022 32.330 18.980 1.00 26.37 186 THR B N 1
ATOM 2914 C CA . THR B 1 171 ? 19.478 31.486 20.091 1.00 26.11 186 THR B CA 1
ATOM 2915 C C . THR B 1 171 ? 20.865 31.916 20.555 1.00 24.21 186 THR B C 1
ATOM 2916 O O . THR B 1 171 ? 21.081 32.104 21.733 1.00 24.94 186 THR B O 1
ATOM 2920 N N . ILE B 1 172 ? 21.776 32.121 19.625 1.00 23.67 187 ILE B N 1
ATOM 2921 C CA . ILE B 1 172 ? 23.112 32.635 19.938 1.00 23.71 187 ILE B CA 1
ATOM 2922 C C . ILE B 1 172 ? 23.021 34.003 20.599 1.00 21.65 187 ILE B C 1
ATOM 2923 O O . ILE B 1 172 ? 23.657 34.241 21.607 1.00 22.13 187 ILE B O 1
ATOM 2928 N N . LEU B 1 173 ? 22.205 34.885 20.048 1.00 20.41 188 LEU B N 1
ATOM 2929 C CA . LEU B 1 173 ? 22.056 36.225 20.621 1.00 19.91 188 LEU B CA 1
ATOM 2930 C C . LEU B 1 173 ? 21.518 36.124 22.064 1.00 20.51 188 LEU B C 1
ATOM 2931 O O . LEU B 1 173 ? 22.076 36.698 22.976 1.00 20.12 188 LEU B O 1
ATOM 2936 N N . GLN B 1 174 ? 20.455 35.356 22.280 1.00 22.39 189 GLN B N 1
ATOM 2937 C CA . GLN B 1 174 ? 19.905 35.169 23.628 1.00 24.83 189 GLN B CA 1
ATOM 2938 C C . GLN B 1 174 ? 20.937 34.613 24.597 1.00 26.20 189 GLN B C 1
ATOM 2939 O O . GLN B 1 174 ? 21.045 35.094 25.712 1.00 26.09 189 GLN B O 1
ATOM 2945 N N . ARG B 1 175 ? 21.720 33.621 24.182 1.00 28.16 190 ARG B N 1
ATOM 2946 C CA . ARG B 1 175 ? 22.782 33.116 25.064 1.00 31.78 190 ARG B CA 1
ATOM 2947 C C . ARG B 1 175 ? 23.841 34.186 25.397 1.00 31.04 190 ARG B C 1
ATOM 2948 O O . ARG B 1 175 ? 24.272 34.258 26.530 1.00 32.41 190 ARG B O 1
ATOM 2956 N N . LYS B 1 176 ? 24.248 35.001 24.428 1.00 28.43 191 LYS B N 1
ATOM 2957 C CA . LYS B 1 176 ? 25.220 36.075 24.689 1.00 30.03 191 LYS B CA 1
ATOM 2958 C C . LYS B 1 176 ? 24.635 37.124 25.627 1.00 29.35 191 LYS B C 1
ATOM 2959 O O . LYS B 1 176 ? 25.281 37.553 26.572 1.00 29.98 191 LYS B O 1
ATOM 2965 N N . ILE B 1 177 ? 23.378 37.468 25.422 1.00 29.01 192 ILE B N 1
ATOM 2966 C CA . ILE B 1 177 ? 22.692 38.405 26.327 1.00 30.45 192 ILE B CA 1
ATOM 2967 C C . ILE B 1 177 ? 22.536 37.869 27.769 1.00 32.01 192 ILE B C 1
ATOM 2968 O O . ILE B 1 177 ? 22.749 38.602 28.740 1.00 31.35 192 ILE B O 1
ATOM 2973 N N . ASP B 1 178 ? 22.167 36.603 27.906 1.00 34.86 193 ASP B N 1
ATOM 2974 C CA . ASP B 1 178 ? 22.129 35.953 29.226 1.00 37.56 193 ASP B CA 1
ATOM 2975 C C . ASP B 1 178 ? 23.450 35.964 29.944 1.00 38.60 193 ASP B C 1
ATOM 2976 O O . ASP B 1 178 ? 23.488 36.036 31.152 1.00 39.84 193 ASP B O 1
ATOM 2981 N N . GLU B 1 179 ? 24.534 35.890 29.199 1.00 40.99 194 GLU B N 1
ATOM 2982 C CA . GLU B 1 179 ? 25.845 35.842 29.795 1.00 41.87 194 GLU B CA 1
ATOM 2983 C C . GLU B 1 179 ? 26.376 37.203 30.196 1.00 42.05 194 GLU B C 1
ATOM 2984 O O . GLU B 1 179 ? 27.279 37.262 31.009 1.00 44.93 194 GLU B O 1
ATOM 2990 N N . MET B 1 180 ? 25.853 38.293 29.636 1.00 41.66 195 MET B N 1
ATOM 2991 C CA . MET B 1 180 ? 26.358 39.634 29.971 1.00 43.69 195 MET B CA 1
ATOM 2992 C C . MET B 1 180 ? 26.210 39.878 31.459 1.00 45.35 195 MET B C 1
ATOM 2993 O O . MET B 1 180 ? 25.207 39.492 32.046 1.00 46.40 195 MET B O 1
ATOM 2998 N N . ASP B 1 181 ? 27.183 40.536 32.075 1.00 47.49 196 ASP B N 1
ATOM 2999 C CA . ASP B 1 181 ? 26.948 41.094 33.413 1.00 49.86 196 ASP B CA 1
ATOM 3000 C C . ASP B 1 181 ? 26.281 42.469 33.271 1.00 47.73 196 ASP B C 1
ATOM 3001 O O . ASP B 1 181 ? 26.461 43.165 32.269 1.00 46.27 196 ASP B O 1
ATOM 3006 N N . ILE B 1 182 ? 25.436 42.802 34.234 1.00 46.95 197 ILE B N 1
ATOM 3007 C CA . ILE B 1 182 ? 24.873 44.140 34.324 1.00 45.42 197 ILE B CA 1
ATOM 3008 C C . ILE B 1 182 ? 25.674 44.929 35.374 1.00 44.69 197 ILE B C 1
ATOM 3009 O O . ILE B 1 182 ? 25.619 44.640 36.567 1.00 44.77 197 ILE B O 1
ATOM 3014 N N . PRO B 1 183 ? 26.469 45.906 34.927 1.00 41.67 198 PRO B N 1
ATOM 3015 C CA . PRO B 1 183 ? 27.193 46.676 35.909 1.00 41.54 198 PRO B CA 1
ATOM 3016 C C . PRO B 1 183 ? 26.238 47.417 36.856 1.00 40.13 198 PRO B C 1
ATOM 3017 O O . PRO B 1 183 ? 25.098 47.780 36.472 1.00 35.83 198 PRO B O 1
ATOM 3021 N N . ASN B 1 184 ? 26.711 47.636 38.077 1.00 41.14 199 ASN B N 1
ATOM 3022 C CA . ASN B 1 184 ? 25.950 48.360 39.104 1.00 41.56 199 ASN B CA 1
ATOM 3023 C C . ASN B 1 184 ? 25.400 49.686 38.601 1.00 40.02 199 ASN B C 1
ATOM 3024 O O . ASN B 1 184 ? 24.226 49.998 38.820 1.00 38.39 199 ASN B O 1
ATOM 3029 N N . ASP B 1 185 ? 26.231 50.453 37.908 1.00 38.76 200 ASP B N 1
ATOM 3030 C CA . ASP B 1 185 ? 25.802 51.780 37.460 1.00 39.35 200 ASP B CA 1
ATOM 3031 C C . ASP B 1 185 ? 24.673 51.731 36.402 1.00 36.94 200 ASP B C 1
ATOM 3032 O O . ASP B 1 185 ? 23.883 52.654 36.307 1.00 35.50 200 ASP B O 1
ATOM 3037 N N . VAL B 1 186 ? 24.587 50.649 35.635 1.00 34.36 201 VAL B N 1
ATOM 3038 C CA . VAL B 1 186 ? 23.457 50.479 34.709 1.00 32.99 201 VAL B CA 1
ATOM 3039 C C . VAL B 1 186 ? 22.153 50.218 35.476 1.00 32.85 201 VAL B C 1
ATOM 3040 O O . VAL B 1 186 ? 21.135 50.832 35.181 1.00 30.93 201 VAL B O 1
ATOM 3044 N N . SER B 1 187 ? 22.187 49.312 36.452 1.00 34.76 202 SER B N 1
ATOM 3045 C CA . SER B 1 187 ? 21.020 49.068 37.315 1.00 36.61 202 SER B CA 1
ATOM 3046 C C . SER B 1 187 ? 20.579 50.357 38.020 1.00 36.84 202 SER B C 1
ATOM 3047 O O . SER B 1 187 ? 19.389 50.692 38.089 1.00 36.07 202 SER B O 1
ATOM 3050 N N . GLU B 1 188 ? 21.555 51.078 38.532 1.00 36.81 203 GLU B N 1
ATOM 3051 C CA . GLU B 1 188 ? 21.290 52.357 39.171 1.00 38.18 203 GLU B CA 1
ATOM 3052 C C . GLU B 1 188 ? 20.629 53.376 38.236 1.00 34.42 203 GLU B C 1
ATOM 3053 O O . GLU B 1 188 ? 19.711 54.071 38.650 1.00 32.28 203 GLU B O 1
ATOM 3059 N N . SER B 1 189 ? 21.089 53.455 36.991 1.00 32.97 204 SER B N 1
ATOM 3060 C CA . SER B 1 189 ? 20.521 54.415 36.027 1.00 32.78 204 SER B CA 1
ATOM 3061 C C . SER B 1 189 ? 19.042 54.139 35.755 1.00 31.55 204 SER B C 1
ATOM 3062 O O . SER B 1 189 ? 18.243 55.078 35.685 1.00 31.47 204 SER B O 1
ATOM 3065 N N . PHE B 1 190 ? 18.677 52.859 35.624 1.00 31.18 205 PHE B N 1
ATOM 3066 C CA . PHE B 1 190 ? 17.260 52.472 35.462 1.00 30.59 205 PHE B CA 1
ATOM 3067 C C . PHE B 1 190 ? 16.392 52.850 36.666 1.00 32.88 205 PHE B C 1
ATOM 3068 O O . PHE B 1 190 ? 15.247 53.307 36.516 1.00 31.29 205 PHE B O 1
ATOM 3076 N N . GLU B 1 191 ? 16.936 52.660 37.858 1.00 33.97 206 GLU B N 1
ATOM 3077 C CA . GLU B 1 191 ? 16.242 53.107 39.051 1.00 36.51 206 GLU B CA 1
ATOM 3078 C C . GLU B 1 1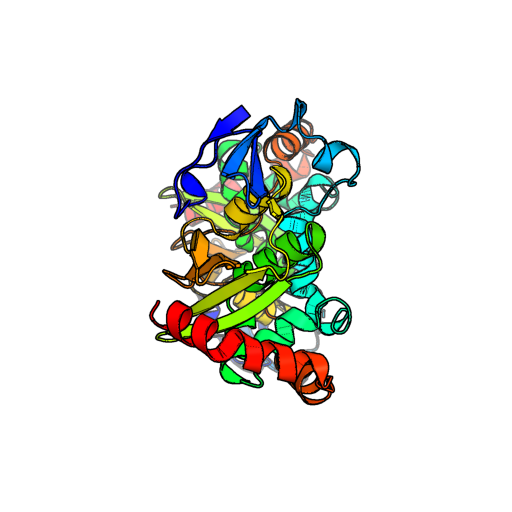91 ? 16.111 54.651 39.111 1.00 34.23 206 GLU B C 1
ATOM 3079 O O . GLU B 1 191 ? 15.050 55.152 39.435 1.00 31.69 206 GLU B O 1
ATOM 3085 N N . ARG B 1 192 ? 17.172 55.382 38.769 1.00 34.18 207 ARG B N 1
ATOM 3086 C CA . ARG B 1 192 ? 17.081 56.847 38.587 1.00 35.76 207 ARG B CA 1
ATOM 3087 C C . ARG B 1 192 ? 15.941 57.221 37.657 1.00 33.02 207 ARG B C 1
ATOM 3088 O O . ARG B 1 192 ? 15.228 58.166 37.928 1.00 32.33 207 ARG B O 1
ATOM 3096 N N . TYR B 1 193 ? 15.813 56.499 36.547 1.00 30.23 208 TYR B N 1
ATOM 3097 C CA . TYR B 1 193 ? 14.863 56.841 35.483 1.00 29.54 208 TYR B CA 1
ATOM 3098 C C . TYR B 1 193 ? 13.499 56.117 35.609 1.00 29.73 208 TYR B C 1
ATOM 3099 O O . TYR B 1 193 ? 12.678 56.150 34.670 1.00 27.28 208 TYR B O 1
ATOM 3108 N N . LYS B 1 194 ? 13.266 55.478 36.749 1.00 30.25 209 LYS B N 1
ATOM 3109 C CA . LYS B 1 194 ? 12.066 54.662 36.964 1.00 32.36 209 LYS B CA 1
ATOM 3110 C C . LYS B 1 194 ? 10.777 55.436 36.659 1.00 32.06 209 LYS B C 1
ATOM 3111 O O . LYS B 1 194 ? 9.891 54.914 36.000 1.00 30.14 209 LYS B O 1
ATOM 3117 N N . GLU B 1 195 ? 10.676 56.677 37.152 1.00 32.69 210 GLU B N 1
ATOM 3118 C CA . GLU B 1 195 ? 9.482 57.506 36.934 1.00 34.07 210 GLU B CA 1
ATOM 3119 C C . GLU B 1 195 ? 9.382 57.952 35.484 1.00 31.90 210 GLU B C 1
ATOM 3120 O O . GLU B 1 195 ? 8.303 58.020 34.922 1.00 32.62 210 GLU B O 1
ATOM 3126 N N . LEU B 1 196 ? 10.520 58.285 34.893 1.00 29.94 211 LEU B N 1
ATOM 3127 C CA . LEU B 1 196 ? 10.577 58.643 33.480 1.00 28.34 211 LEU B CA 1
ATOM 3128 C C . LEU B 1 196 ? 10.119 57.474 32.604 1.00 27.23 211 LEU B C 1
ATOM 3129 O O . LEU B 1 196 ? 9.280 57.623 31.710 1.00 26.54 211 LEU B O 1
ATOM 3134 N N . ILE B 1 197 ? 10.662 56.299 32.880 1.00 26.86 212 ILE B N 1
ATOM 3135 C CA . ILE B 1 197 ? 10.353 55.120 32.087 1.00 26.51 212 ILE B CA 1
ATOM 3136 C C . ILE B 1 197 ? 8.873 54.795 32.165 1.00 28.97 212 ILE B C 1
ATOM 3137 O O . ILE B 1 197 ? 8.235 54.491 31.135 1.00 29.06 212 ILE B O 1
ATOM 3142 N N . GLN B 1 198 ? 8.312 54.865 33.374 1.00 32.22 213 GLN B N 1
ATOM 3143 C CA . GLN B 1 198 ? 6.877 54.592 33.553 1.00 34.46 213 GLN B CA 1
ATOM 3144 C C . GLN B 1 198 ? 6.000 55.636 32.815 1.00 35.67 213 GLN B C 1
ATOM 3145 O O . GLN B 1 198 ? 5.005 55.263 32.231 1.00 37.56 213 GLN B O 1
ATOM 3151 N N . GLU B 1 199 ? 6.406 56.906 32.781 1.00 37.24 214 GLU B N 1
ATOM 3152 C CA . GLU B 1 199 ? 5.716 57.941 31.989 1.00 39.80 214 GLU B CA 1
ATOM 3153 C C . GLU B 1 199 ? 5.757 57.585 30.483 1.00 41.01 214 GLU B C 1
ATOM 3154 O O . GLU B 1 199 ? 4.735 57.612 29.814 1.00 41.89 214 GLU B O 1
ATOM 3160 N N . LEU B 1 200 ? 6.934 57.235 29.970 1.00 37.56 215 LEU B N 1
ATOM 3161 C CA . LEU B 1 200 ? 7.107 56.921 28.545 1.00 38.02 215 LEU B CA 1
ATOM 3162 C C . LEU B 1 200 ? 6.356 55.633 28.115 1.00 40.97 215 LEU B C 1
ATOM 3163 O O . LEU B 1 200 ? 5.756 55.560 27.053 1.00 39.51 215 LEU B O 1
ATOM 3168 N N . CYS B 1 201 ? 6.377 54.626 28.973 1.00 44.15 216 CYS B N 1
ATOM 3169 C CA . CYS B 1 201 ? 5.676 53.364 28.705 1.00 47.31 216 CYS B CA 1
ATOM 3170 C C . CYS B 1 201 ? 4.175 53.396 28.505 1.00 49.46 216 CYS B C 1
ATOM 3171 O O . CYS B 1 201 ? 3.601 52.384 28.113 1.00 54.12 216 CYS B O 1
ATOM 3174 N N . GLN B 1 202 ? 3.525 54.513 28.766 1.00 51.18 217 GLN B N 1
ATOM 3175 C CA . GLN B 1 202 ? 2.093 54.564 28.478 1.00 55.13 217 GLN B CA 1
ATOM 3176 C C . GLN B 1 202 ? 1.858 54.494 26.964 1.00 52.20 217 GLN B C 1
ATOM 3177 O O . GLN B 1 202 ? 0.866 53.915 26.524 1.00 52.01 217 GLN B O 1
ATOM 3183 N N . SER B 1 203 ? 2.782 55.042 26.168 1.00 49.47 218 SER B N 1
ATOM 3184 C CA . SER B 1 203 ? 2.736 54.840 24.715 1.00 46.04 218 SER B CA 1
ATOM 3185 C C . SER B 1 203 ? 3.275 53.450 24.412 1.00 45.28 218 SER B C 1
ATOM 3186 O O . SER B 1 203 ? 2.604 52.605 23.839 1.00 39.77 218 SER B O 1
#

B-factor: mean 25.3, std 10.52, range [8.9, 69.57]

GO terms:
  GO:0044201 host cell nuclear inner membrane (C, EXP)

Nearest PDB structures (foldseek):
  5doc-assembly1_A  TM=1.005E+00  e=1.619E-39  Human herpesvirus 5 strain AD169
  5doc-assembly1_B  TM=9.975E-01  e=9.486E-37  Human herpesvirus 5 strain AD169
  5dob-assembly1_A  TM=9.818E-01  e=4.686E-34  Human herpesvirus 5 strain AD169
  5doe-assembly1_B  TM=9.914E-01  e=1.639E-33  Human herpesvirus 5 strain AD169
  5d5n-assembly1_B  TM=9.688E-01  e=2.820E-32  Human herpesvirus 5 strain AD169

Secondary structure (DSSP, 8-state):
--EE-PSSEEGGGPPTTEEEEEETTEEEEEETTT-S-----HHHHHHHHHTGGG-TTTTHHHHHTTTT-HHHHHHHTT-HHHHHHHHHHHHH-SSEEEEEEEETTEEEEEEEESSS-EEE-HHHHHHHHHHHTTTEEEEEEEETTEEEEEEEES--PPPS----HHHHHHHHHH----HHHHHHHHHTHHHHHHHH-/-EE-PSSEEGGGPPTTEEEEEETTEEEEEETTT-SHHHHS-PPPPHHHHHHHHHTGGG-TTTTHHHHHTTTT-HHHHHHHHH-HHHHHHHHHHHHH-SSEEEEEEEETTEEEEEEEESSS-EEE-HHHHHHHHHHHTTTEEEEEEEETTEEEEEEEES--PPPS----HHHHHHHHHH----HHHHHHHHHTHHHHHHHTT-

Foldseek 3Di:
DPAADDPFAWLVPPDAQWKWKFAPVGTDIGHLVPDPVHFDALVVQLVCLQCVLVCCVVCVLVLVQAVLDLLLLVLCQLQSLVSSLCRLQCGSAVQWHKHWDDDPSHIKIKIWGPDRIDMGRSRSSVRNCVSLPPFWIWTWHQFPSIIMIIIGGRDRDGDPDGHPSVSSSVVSVVDDDDPVSVVVCVVCVVVVVVSRD/DAADDPFDWLVVPDAQWKWKFAPVGTGIGHLVPDPLNVPDDDADALVVQLVCLQVVLVCCVVCVLVLVQAVLDLLLLVLCQFQSLSSSLSRLQCRSAVQWHKHWDDDPSWIKIKIWGPDRIDMGRSRSSVRSCVSQPPFWIWTWHQFPSITMIIIGGNDRDGDPDGHPSVSVSVVSVPDDDDPVSVVVCVVCVVVVVVNVVD

Solvent-accessible surface area: 19375 Å² total; per-residue (Å²): 96,118,84,95,18,106,39,91,12,48,1,149,61,20,122,128,128,5,0,0,46,2,23,97,212,26,35,51,18,23,24,78,160,66,16,141,80,61,120,30,58,1,14,70,0,8,41,17,1,22,64,2,32,96,45,14,107,145,13,107,36,0,3,16,1,1,72,79,31,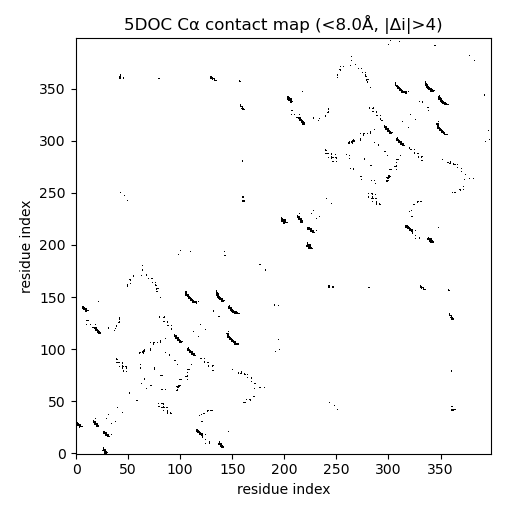48,120,27,3,100,46,2,5,72,4,8,14,0,2,0,0,7,50,4,1,48,40,30,30,130,70,4,11,1,37,1,48,38,93,113,61,66,0,13,0,10,0,0,3,69,67,83,88,5,31,0,16,6,72,3,0,45,43,0,61,24,2,4,100,126,22,24,26,5,31,0,47,66,19,127,132,42,4,1,0,14,0,71,2,98,46,60,34,24,17,14,1,136,7,74,38,67,62,0,33,161,74,5,98,134,18,124,62,57,119,99,23,59,114,16,33,129,177,8,130,105,6,18,91,85,28,26,168,133,79,90,21,111,45,90,14,53,1,130,72,26,114,137,111,4,0,0,50,2,23,100,213,28,32,72,17,27,30,85,157,67,5,96,53,30,127,122,61,201,180,29,28,59,1,15,71,0,7,42,13,0,29,63,1,36,95,55,22,158,112,0,106,39,0,4,21,0,2,73,174,37,67,134,26,3,128,28,1,9,59,3,8,15,0,1,0,0,0,36,3,1,15,41,30,31,128,72,4,13,1,20,3,25,43,95,130,40,61,0,9,0,2,0,0,2,65,70,84,87,4,28,0,5,1,60,3,0,52,40,1,43,17,2,2,75,137,20,13,25,4,30,0,47,69,20,128,131,50,5,1,0,18,0,44,4,107,45,63,35,27,10,14,7,157,10,88,47,99,58,0,40,122,67,24,102,118,48,128,72,58,122,98,18,49,114,8,29,115,168,13,113,88,6,20,94,88,15,40,147,58